Protein AF-A0A968QZR1-F1 (afdb_monomer)

Foldseek 3Di:
DVVVVVVVVVVVVVVVVVCPPQADFPDFDADPVRHTAWTATPNQKIWGFDADPVGDTPDIAILSVPLQDGQVLCCVQPNGNPDSQQPQQCPLPHTNNNCRVLVHHSNDQQQCPLPHGVVQLVVQVFRSNDSLTGHQPPPPQAQKKFFAQVQKKKKAFAAALQQFQFWKKKFFCPPVPVPAPLDLVNLLLRLVQCVVCALGMHTDDGQVAAFHLDFFDFFPRPTTNTDHFHQWMDMHRHHGRGMMKMKGQRNYYSVVCNVPVPDPPPNGHIDISGQGDNDPAGRDQPQKAAAAPPQFKIFGWDDGPVPTLLQRRNTIMTIPSIGGDHHHSCVRQDPSNPDDPVSVPPHNHDNRCPNDPSNVLSVLQVVVDAQDLQFKKKKKKWPKPWWKWKAAQVRWIQTSRGTSQHNWTWDQDPSRMIMIIGSHHDFDKMKIKTFAQAFMKTKMKMWMHRRPHTQEIEMDIDTDHHLKMFIFIDGSVCNNDHDHGDHTDIDDQLALPRSPPRHLAVVSLVVLVQLEFDFPPDSSDDSSQVSVNPRHSYPVSSVSSVVSGDDD

Secondary structure (DSSP, 8-state):
-HHHHHHHHHHHHHHHHHGGGS--EEEEEE-TT--EEEEEETTS-EEEEEE-TTS-EEEEEE-SS-SSS-HHHHHHHTSSS---S-S-SSSSS--HHHHHHHT--TT-SSSSSSS--HHHHHHHT--TT-TTS----TT--TT-EEE-TT-EEEEEEEEE-SS--SEEEEEE-TT-TTSPTTSHHHHHHHHHHHHHTBTTEEEEEETTT---S--S--TT-SS----S-----EEEE--TT-EEEEEEETTS-HHHHHH-TT---TTTS-EES--S--TTS---TTSEEESSSSSSEEEEPPS-TTT--S---SEEEEEESEEE-PPBHHHHH-TTS---TTGGGT-----HHHHSHHHHHHHHHHTPPP--TT-EEEEEEEESSSEEEEE-TTS-EEETTEESSTTEEEEE-TTS-EEEEESS--SSEEEEEEEESS-EEEEEEEEEEETTEEEEEEEEEEEE-TTEEEEEEEEGGGTTS--PPPPPEEE-TTS--SS-SSS--HHHHHHHHTT-SEETTSTT--GGG-TT-SSEE-HHHHHHHHHH----

Structure (mmCIF, N/CA/C/O backbone):
data_AF-A0A968QZR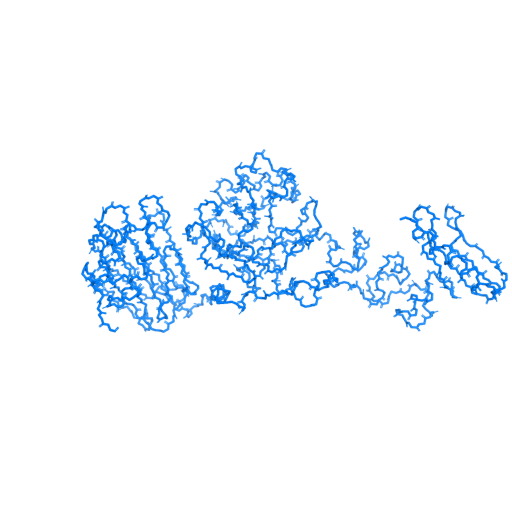1-F1
#
_entry.id   AF-A0A968QZR1-F1
#
loop_
_atom_site.group_PDB
_atom_site.id
_atom_site.type_symbol
_atom_site.label_atom_id
_atom_site.label_alt_id
_atom_site.label_comp_id
_atom_site.label_asym_id
_atom_site.label_entity_id
_atom_site.label_seq_id
_atom_site.pdbx_PDB_ins_code
_atom_site.Cartn_x
_atom_site.Cartn_y
_atom_site.Cartn_z
_atom_site.occupancy
_atom_site.B_iso_or_equiv
_atom_site.auth_seq_id
_atom_site.auth_comp_id
_atom_site.auth_asym_id
_atom_site.auth_atom_id
_atom_site.pdbx_PDB_model_num
ATOM 1 N N . MET A 1 1 ? 49.086 13.603 -13.587 1.00 41.22 1 MET A N 1
ATOM 2 C CA . MET A 1 1 ? 49.662 13.554 -14.953 1.00 41.22 1 MET A CA 1
ATOM 3 C C . MET A 1 1 ? 51.180 13.334 -15.024 1.00 41.22 1 MET A C 1
ATOM 5 O O . MET A 1 1 ? 51.611 12.737 -15.998 1.00 41.22 1 MET A O 1
ATOM 9 N N . LEU A 1 2 ? 52.007 13.731 -14.040 1.00 31.41 2 LEU A N 1
ATOM 10 C CA . LEU A 1 2 ? 53.462 13.456 -14.094 1.00 31.41 2 LEU A CA 1
ATOM 11 C C . LEU A 1 2 ? 53.885 12.048 -13.620 1.00 31.41 2 LEU A C 1
ATOM 13 O O . LEU A 1 2 ? 54.939 11.580 -14.032 1.00 31.41 2 LEU A O 1
ATOM 17 N N . LYS A 1 3 ? 53.081 11.356 -12.795 1.00 31.38 3 LYS A N 1
ATOM 18 C CA . LYS A 1 3 ? 53.423 10.009 -12.294 1.00 31.38 3 LYS A CA 1
ATOM 19 C C . LYS A 1 3 ? 53.306 8.909 -13.364 1.00 31.38 3 LYS A C 1
ATOM 21 O O . LYS A 1 3 ? 54.193 8.073 -13.423 1.00 31.38 3 LYS A O 1
ATOM 26 N N . ASN A 1 4 ? 52.322 8.978 -14.269 1.00 40.12 4 ASN A N 1
ATOM 27 C CA . ASN A 1 4 ? 52.139 7.968 -15.330 1.00 40.12 4 ASN A CA 1
ATOM 28 C C . ASN A 1 4 ? 53.185 8.048 -16.451 1.00 40.12 4 ASN A C 1
ATOM 30 O O . ASN A 1 4 ? 53.492 7.040 -17.074 1.00 40.12 4 ASN A O 1
ATOM 34 N N . LYS A 1 5 ? 53.783 9.222 -16.696 1.00 38.53 5 LYS A N 1
ATOM 35 C CA . LYS A 1 5 ? 54.832 9.357 -17.722 1.00 38.53 5 LYS A CA 1
ATOM 36 C C . LYS A 1 5 ? 56.145 8.678 -17.320 1.00 38.53 5 LYS A C 1
ATOM 38 O O . LYS A 1 5 ? 56.897 8.270 -18.197 1.00 38.53 5 LYS A O 1
ATOM 43 N N . LEU A 1 6 ? 56.408 8.543 -16.016 1.00 33.47 6 LEU A N 1
ATOM 44 C CA . LEU A 1 6 ? 57.608 7.879 -15.504 1.00 33.47 6 LEU A CA 1
ATOM 45 C C . LEU A 1 6 ? 57.469 6.348 -15.546 1.00 33.47 6 LEU A C 1
ATOM 47 O O . LEU A 1 6 ? 58.434 5.663 -15.864 1.00 33.47 6 LEU A O 1
ATOM 51 N N . THR A 1 7 ? 56.266 5.816 -15.304 1.00 42.88 7 THR A N 1
ATOM 52 C CA . THR A 1 7 ? 55.974 4.376 -15.390 1.00 42.88 7 THR A CA 1
ATOM 53 C C . THR A 1 7 ? 56.007 3.865 -16.828 1.00 42.88 7 THR A C 1
ATOM 55 O O . THR A 1 7 ? 56.585 2.814 -17.068 1.00 42.88 7 THR A O 1
ATOM 58 N N . VAL A 1 8 ? 55.493 4.634 -17.795 1.00 44.06 8 VAL A N 1
ATOM 59 C CA . VAL A 1 8 ? 55.549 4.279 -19.228 1.00 44.06 8 VAL A CA 1
ATOM 60 C C . VAL A 1 8 ? 56.987 4.315 -19.766 1.00 44.06 8 VAL A C 1
ATOM 62 O O . VAL A 1 8 ? 57.378 3.442 -20.529 1.00 44.06 8 VAL A O 1
ATOM 65 N N . TRP A 1 9 ? 57.824 5.259 -19.315 1.00 37.06 9 TRP A N 1
ATOM 66 C CA . TRP A 1 9 ? 59.246 5.290 -19.693 1.00 37.06 9 TRP A CA 1
ATOM 67 C C . TRP A 1 9 ? 60.053 4.127 -19.102 1.00 37.06 9 TRP A C 1
ATOM 69 O O . TRP A 1 9 ? 60.930 3.591 -19.774 1.00 37.06 9 TRP A O 1
ATOM 79 N N . ILE A 1 10 ? 59.755 3.718 -17.866 1.00 43.66 10 ILE A N 1
ATOM 80 C CA . ILE A 1 10 ? 60.387 2.547 -17.244 1.00 43.66 10 ILE A CA 1
ATOM 81 C C . ILE A 1 10 ? 59.898 1.257 -17.919 1.00 43.66 10 ILE A C 1
ATOM 83 O O . ILE A 1 10 ? 60.717 0.377 -18.162 1.00 43.66 10 ILE A O 1
ATOM 87 N N . LEU A 1 11 ? 58.622 1.174 -18.316 1.00 45.91 11 LEU A N 1
ATOM 88 C CA . LEU A 1 11 ? 58.089 0.043 -19.080 1.00 45.91 11 LEU A CA 1
ATOM 89 C C . LEU A 1 11 ? 58.766 -0.068 -20.455 1.00 45.91 11 LEU A C 1
ATOM 91 O O . LEU A 1 11 ? 59.265 -1.133 -20.784 1.00 45.91 11 LEU A O 1
ATOM 95 N N . CYS A 1 12 ? 58.918 1.033 -21.204 1.00 44.94 12 CYS A N 1
ATOM 96 C CA . CYS A 1 12 ? 59.623 1.030 -22.495 1.00 44.94 12 CYS A CA 1
ATOM 97 C C . CYS A 1 12 ? 61.102 0.608 -22.386 1.00 44.94 12 CYS A C 1
ATOM 99 O O . CYS A 1 12 ? 61.625 -0.029 -23.299 1.00 44.94 12 CYS A O 1
ATOM 101 N N . VAL A 1 13 ? 61.788 0.943 -21.285 1.00 42.97 13 VAL A N 1
ATOM 102 C CA . VAL A 1 13 ? 63.199 0.567 -21.061 1.00 42.97 13 VAL A CA 1
ATOM 103 C C . VAL A 1 13 ? 63.337 -0.881 -20.573 1.00 42.97 13 VAL A C 1
ATOM 105 O O . VAL A 1 13 ? 64.291 -1.554 -20.955 1.00 42.97 13 VAL A O 1
ATOM 108 N N . VAL A 1 14 ? 62.391 -1.385 -19.776 1.00 47.56 14 VAL A N 1
ATOM 109 C CA . VAL A 1 14 ? 62.366 -2.789 -19.323 1.00 47.56 14 VAL A CA 1
ATOM 110 C C . VAL A 1 14 ? 61.966 -3.731 -20.463 1.00 47.56 14 VAL A C 1
ATOM 112 O O . VAL A 1 14 ? 62.594 -4.770 -20.630 1.00 47.56 14 VAL A O 1
ATOM 115 N N . VAL A 1 15 ? 61.018 -3.321 -21.308 1.00 50.00 15 VAL A N 1
ATOM 116 C CA . VAL A 1 15 ? 60.632 -3.997 -22.558 1.00 50.00 15 VAL A CA 1
ATOM 117 C C . VAL A 1 15 ? 61.851 -4.058 -23.484 1.00 50.00 15 VAL A C 1
ATOM 119 O O . VAL A 1 15 ? 62.316 -5.148 -23.788 1.00 50.00 15 VAL A O 1
ATOM 122 N N . ALA A 1 16 ? 62.512 -2.938 -23.802 1.00 43.81 16 ALA A N 1
ATOM 123 C CA . ALA A 1 16 ? 63.722 -2.951 -24.641 1.00 43.81 16 ALA A CA 1
ATOM 124 C C . ALA A 1 16 ? 64.888 -3.818 -24.098 1.00 43.81 16 ALA A C 1
ATOM 126 O O . ALA A 1 16 ? 65.732 -4.256 -24.879 1.00 43.81 16 ALA A O 1
ATOM 127 N N . LEU A 1 17 ? 64.942 -4.082 -22.785 1.00 43.31 17 LEU A N 1
ATOM 128 C CA . LEU A 1 17 ? 65.925 -4.976 -22.158 1.00 43.31 17 LEU A CA 1
ATOM 129 C C . LEU A 1 17 ? 65.495 -6.456 -22.143 1.00 43.31 17 LEU A C 1
ATOM 131 O O . LEU A 1 17 ? 66.371 -7.318 -22.116 1.00 43.31 17 LEU A O 1
ATOM 135 N N . LEU A 1 18 ? 64.194 -6.758 -22.215 1.00 48.09 18 LEU A N 1
ATOM 136 C CA . LEU A 1 18 ? 63.659 -8.118 -22.388 1.00 48.09 18 LEU A CA 1
ATOM 137 C C . LEU A 1 18 ? 63.786 -8.615 -23.841 1.00 48.09 18 LEU A C 1
ATOM 139 O O . LEU A 1 18 ? 64.011 -9.802 -24.053 1.00 48.09 18 LEU A O 1
ATOM 143 N N . PHE A 1 19 ? 63.776 -7.718 -24.838 1.00 52.03 19 PHE A N 1
ATOM 144 C CA . PHE A 1 19 ? 63.897 -8.088 -26.264 1.00 52.03 19 PHE A CA 1
ATOM 145 C C . PHE A 1 19 ? 65.340 -8.225 -26.787 1.00 52.03 19 PHE A C 1
ATOM 147 O O . PHE A 1 19 ? 65.557 -8.476 -27.973 1.00 52.03 19 PHE A O 1
ATOM 154 N N . ALA A 1 20 ? 66.354 -8.105 -25.922 1.00 44.97 20 ALA A N 1
ATOM 155 C CA . ALA A 1 20 ? 67.765 -8.147 -26.321 1.00 44.97 20 ALA A CA 1
ATOM 156 C C . ALA A 1 20 ? 68.280 -9.544 -26.746 1.00 44.97 20 ALA A C 1
ATOM 158 O O . ALA A 1 20 ? 69.423 -9.653 -27.192 1.00 44.97 20 ALA A O 1
ATOM 159 N N . SER A 1 21 ? 67.469 -10.606 -26.635 1.00 53.19 21 SER A N 1
ATOM 160 C CA . SER A 1 21 ? 67.837 -11.975 -27.039 1.00 53.19 21 SER A CA 1
ATOM 161 C C . SER A 1 21 ? 67.059 -12.541 -28.235 1.00 53.19 21 SER A C 1
ATOM 163 O O . SER A 1 21 ? 67.263 -13.706 -28.560 1.00 53.19 21 SER A O 1
ATOM 165 N N . LEU A 1 22 ? 66.180 -11.768 -28.885 1.00 55.78 22 LEU A N 1
ATOM 166 C CA . LEU A 1 22 ? 65.157 -12.312 -29.799 1.00 55.78 22 LEU A CA 1
ATOM 167 C C . LEU A 1 22 ? 65.501 -12.311 -31.300 1.00 55.78 22 LEU A C 1
ATOM 169 O O . LEU A 1 22 ? 64.651 -12.643 -32.116 1.00 55.78 22 LEU A O 1
ATOM 173 N N . GLY A 1 23 ? 66.749 -12.013 -31.673 1.00 60.78 23 GLY A N 1
ATOM 174 C CA . GLY A 1 23 ? 67.163 -12.007 -33.083 1.00 60.78 23 GLY A CA 1
ATOM 175 C C . GLY A 1 23 ? 66.617 -10.805 -33.865 1.00 60.78 23 GLY A C 1
ATOM 176 O O . GLY A 1 23 ? 66.224 -9.797 -33.273 1.00 60.78 23 GLY A O 1
ATOM 177 N N . HIS A 1 24 ? 66.672 -10.851 -35.199 1.00 70.25 24 HIS A N 1
ATOM 178 C CA . HIS A 1 24 ? 66.188 -9.748 -36.040 1.00 70.25 24 HIS A CA 1
ATOM 179 C C . HIS A 1 24 ? 64.711 -9.963 -36.390 1.00 70.25 24 HIS A C 1
ATOM 181 O O . HIS A 1 24 ? 64.317 -11.056 -36.790 1.00 70.25 24 HIS A O 1
ATOM 187 N N . ALA A 1 25 ? 63.896 -8.909 -36.288 1.00 71.81 25 ALA A N 1
ATOM 188 C CA . ALA A 1 25 ? 62.517 -8.946 -36.771 1.00 71.81 25 ALA A CA 1
ATOM 189 C C . ALA A 1 25 ? 62.500 -9.196 -38.291 1.00 71.81 25 ALA A C 1
ATOM 191 O O . ALA A 1 25 ? 63.121 -8.457 -39.061 1.00 71.81 25 ALA A O 1
ATOM 192 N N . ALA A 1 26 ? 61.819 -10.262 -38.702 1.00 77.88 26 ALA A N 1
ATOM 193 C CA . ALA A 1 26 ? 61.739 -10.733 -40.077 1.00 77.88 26 ALA A CA 1
ATOM 194 C C . ALA A 1 26 ? 60.578 -10.076 -40.839 1.00 77.88 26 ALA A C 1
ATOM 196 O O . ALA A 1 26 ? 60.732 -9.737 -42.015 1.00 77.88 26 ALA A O 1
ATOM 197 N N . THR A 1 27 ? 59.437 -9.858 -40.177 1.00 85.31 27 THR A N 1
ATOM 198 C CA . THR A 1 27 ? 58.251 -9.220 -40.767 1.00 85.31 27 THR A CA 1
ATOM 199 C C . THR A 1 27 ? 57.567 -8.270 -39.792 1.00 85.31 27 THR A C 1
ATOM 201 O O . THR A 1 27 ? 57.624 -8.448 -38.578 1.00 85.31 27 THR A O 1
ATOM 204 N N . TYR A 1 28 ? 56.890 -7.264 -40.347 1.00 84.50 28 TYR A N 1
ATOM 205 C CA . TYR A 1 28 ? 56.119 -6.274 -39.603 1.00 84.50 28 TYR A CA 1
ATOM 206 C C . TYR A 1 28 ? 54.724 -6.142 -40.209 1.00 84.50 28 TYR A C 1
ATOM 208 O O . TYR A 1 28 ? 54.585 -6.128 -41.435 1.00 84.50 28 TYR A O 1
ATOM 216 N N . GLN A 1 29 ? 53.715 -5.996 -39.359 1.00 87.62 29 GLN A N 1
ATOM 217 C CA . GLN A 1 29 ? 52.343 -5.692 -39.755 1.00 87.62 29 GLN A CA 1
ATOM 218 C C . GLN A 1 29 ? 51.932 -4.333 -39.198 1.00 87.62 29 GLN A C 1
ATOM 220 O O . GLN A 1 29 ? 52.319 -3.965 -38.087 1.00 87.62 29 GLN A O 1
ATOM 225 N N . TYR A 1 30 ? 51.138 -3.592 -39.968 1.00 84.81 30 TYR A N 1
ATOM 226 C CA . TYR A 1 30 ? 50.691 -2.249 -39.613 1.00 84.81 30 TYR A CA 1
ATOM 227 C C . TYR A 1 30 ? 49.174 -2.130 -39.748 1.00 84.81 30 TYR A C 1
ATOM 229 O O . TYR A 1 30 ? 48.586 -2.751 -40.631 1.00 84.81 30 TYR A O 1
ATOM 237 N N . ASP A 1 31 ? 48.558 -1.309 -38.899 1.00 82.00 31 ASP A N 1
ATOM 238 C CA . ASP A 1 31 ? 47.152 -0.929 -39.049 1.00 82.00 31 ASP A CA 1
ATOM 239 C C . ASP A 1 31 ? 46.944 0.122 -40.161 1.00 82.00 31 ASP A C 1
ATOM 241 O O . ASP A 1 31 ? 47.889 0.635 -40.769 1.00 82.00 31 ASP A O 1
ATOM 245 N N . ASN A 1 32 ? 45.684 0.497 -40.407 1.00 83.12 32 ASN A N 1
ATOM 246 C CA . ASN A 1 32 ? 45.300 1.499 -41.414 1.00 83.12 32 ASN A CA 1
ATOM 247 C C . ASN A 1 32 ? 45.823 2.921 -41.121 1.00 83.12 32 ASN A C 1
ATOM 249 O O . ASN A 1 32 ? 45.789 3.784 -42.000 1.00 83.12 32 ASN A O 1
ATOM 253 N N . LEU A 1 33 ? 46.299 3.178 -39.899 1.00 84.69 33 LEU A N 1
ATOM 254 C CA . LEU A 1 33 ? 46.948 4.426 -39.490 1.00 84.69 33 LEU A CA 1
ATOM 255 C C . LEU A 1 33 ? 48.481 4.319 -39.563 1.00 84.69 33 LEU A C 1
ATOM 257 O O . LEU A 1 33 ? 49.186 5.239 -39.141 1.00 84.69 33 LEU A O 1
ATOM 261 N N . ASN A 1 34 ? 48.994 3.225 -40.136 1.00 85.06 34 ASN A N 1
ATOM 262 C CA . ASN A 1 34 ? 50.407 2.914 -40.309 1.00 85.06 34 ASN A CA 1
ATOM 263 C C . ASN A 1 34 ? 51.174 2.798 -38.976 1.00 85.06 34 ASN A C 1
ATOM 265 O O . ASN A 1 34 ? 52.363 3.126 -38.900 1.00 85.06 34 ASN A O 1
ATOM 269 N N . ARG A 1 35 ? 50.494 2.344 -37.917 1.00 83.75 35 ARG A N 1
ATOM 270 C CA . ARG A 1 35 ? 51.083 2.011 -36.610 1.00 83.75 35 ARG A CA 1
ATOM 271 C C . ARG A 1 35 ? 51.414 0.519 -36.572 1.00 83.75 35 ARG A C 1
ATOM 273 O O . ARG A 1 35 ? 50.687 -0.277 -37.154 1.00 83.75 35 ARG A O 1
ATOM 280 N N . LEU A 1 36 ? 52.531 0.149 -35.944 1.00 85.88 36 LEU A N 1
ATOM 281 C CA . LEU A 1 36 ? 53.030 -1.231 -35.917 1.00 85.88 36 LEU A CA 1
ATOM 282 C C . LEU A 1 36 ? 52.147 -2.092 -35.011 1.00 85.88 36 LEU A C 1
ATOM 284 O O . LEU A 1 36 ? 52.166 -1.870 -33.814 1.00 85.88 36 LEU A O 1
ATOM 288 N N . ILE A 1 37 ? 51.437 -3.082 -35.542 1.00 85.38 37 ILE A N 1
ATOM 289 C CA . ILE A 1 37 ? 50.544 -3.948 -34.748 1.00 85.38 37 ILE A CA 1
ATOM 290 C C . ILE A 1 37 ? 51.116 -5.339 -34.477 1.00 85.38 37 ILE A C 1
ATOM 292 O O . ILE A 1 37 ? 50.695 -5.977 -33.518 1.00 85.38 37 ILE A O 1
ATOM 296 N N . ALA A 1 38 ? 52.102 -5.791 -35.260 1.00 85.88 38 ALA A N 1
ATOM 297 C CA . ALA A 1 38 ? 52.819 -7.036 -34.989 1.00 85.88 38 ALA A CA 1
ATOM 298 C C . ALA A 1 38 ? 54.248 -7.007 -35.547 1.00 85.88 38 ALA A C 1
ATOM 300 O O . ALA A 1 38 ? 54.484 -6.491 -36.644 1.00 85.88 38 ALA A O 1
ATOM 301 N N . ALA A 1 39 ? 55.194 -7.587 -34.811 1.00 86.06 39 ALA A N 1
ATOM 302 C CA . ALA A 1 39 ? 56.555 -7.857 -35.260 1.00 86.06 39 ALA A CA 1
ATOM 303 C C . ALA A 1 39 ? 56.882 -9.339 -35.042 1.00 86.06 39 ALA A C 1
ATOM 305 O O . ALA A 1 39 ? 56.901 -9.802 -33.905 1.00 86.06 39 ALA A O 1
ATOM 306 N N . THR A 1 40 ? 57.170 -10.059 -36.125 1.00 84.75 40 THR A N 1
ATOM 307 C CA . THR A 1 40 ? 57.557 -11.477 -36.077 1.00 84.75 40 THR A CA 1
ATOM 308 C C . THR A 1 40 ? 59.061 -11.592 -36.250 1.00 84.75 40 THR A C 1
ATOM 310 O O . THR A 1 40 ? 59.638 -11.031 -37.189 1.00 84.75 40 THR A O 1
ATOM 313 N N . TYR A 1 41 ? 59.706 -12.313 -35.344 1.00 82.69 41 TYR A N 1
ATOM 314 C CA . TYR A 1 41 ? 61.152 -12.479 -35.299 1.00 82.69 41 TYR A CA 1
ATOM 315 C C . TYR A 1 41 ? 61.604 -13.722 -36.066 1.00 82.69 41 TYR A C 1
ATOM 317 O O . TYR A 1 41 ? 60.842 -14.659 -36.286 1.00 82.69 41 TYR A O 1
ATOM 325 N N . ASP A 1 42 ? 62.872 -13.744 -36.475 1.00 80.19 42 ASP A N 1
ATOM 326 C CA . ASP A 1 42 ? 63.517 -14.900 -37.119 1.00 80.19 42 ASP A CA 1
ATOM 327 C C . ASP A 1 42 ? 63.475 -16.193 -36.277 1.00 80.19 42 ASP A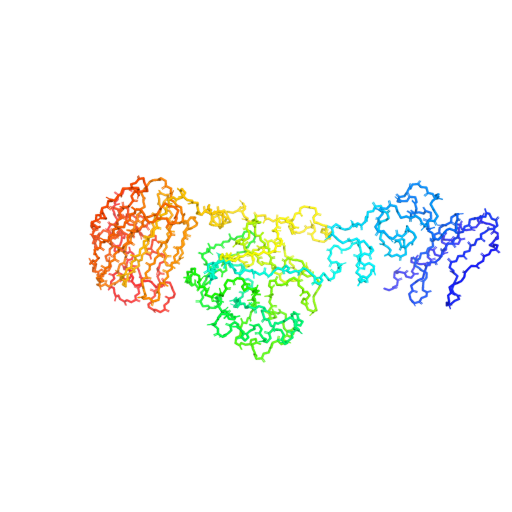 C 1
ATOM 329 O O . ASP A 1 42 ? 63.644 -17.291 -36.807 1.00 80.19 42 ASP A O 1
ATOM 333 N N . THR A 1 43 ? 63.209 -16.062 -34.978 1.00 77.69 43 THR A N 1
ATOM 334 C CA . THR A 1 43 ? 62.969 -17.152 -34.025 1.00 77.69 43 THR A CA 1
ATOM 335 C C . THR A 1 43 ? 61.569 -17.770 -34.112 1.00 77.69 43 THR A C 1
ATOM 337 O O . THR A 1 43 ? 61.353 -18.818 -33.511 1.00 77.69 43 THR A O 1
ATOM 340 N N . GLY A 1 44 ? 60.639 -17.159 -34.852 1.00 74.94 44 GLY A N 1
ATOM 341 C CA . GLY A 1 44 ? 59.231 -17.561 -34.942 1.00 74.94 44 GLY A CA 1
ATOM 342 C C . GLY A 1 44 ? 58.308 -16.826 -33.967 1.00 74.94 44 GLY A C 1
ATOM 343 O O . GLY A 1 44 ? 57.117 -16.760 -34.227 1.00 74.94 44 GLY A O 1
ATOM 344 N N . LYS A 1 45 ? 58.852 -16.205 -32.912 1.00 79.19 45 LYS A N 1
ATOM 345 C CA . LYS A 1 45 ? 58.066 -15.451 -31.924 1.00 79.19 45 LYS A CA 1
ATOM 346 C C . LYS A 1 45 ? 57.440 -14.206 -32.545 1.00 79.19 45 LYS A C 1
ATOM 348 O O . LYS A 1 45 ? 58.143 -13.465 -33.247 1.00 79.19 45 LYS A O 1
ATOM 353 N N . THR A 1 46 ? 56.175 -13.928 -32.239 1.00 83.56 46 THR A N 1
ATOM 354 C CA . THR A 1 46 ? 55.505 -12.685 -32.643 1.00 83.5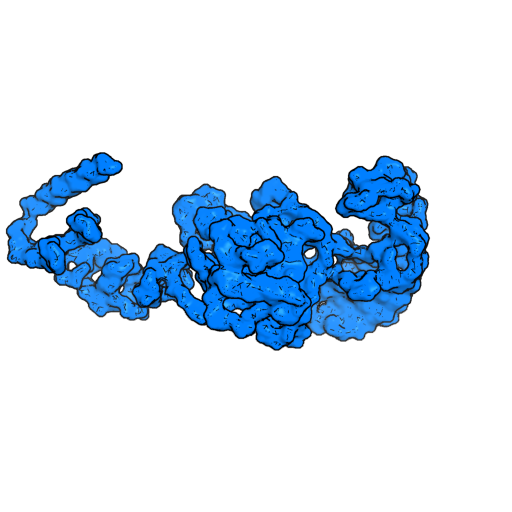6 46 THR A CA 1
ATOM 355 C C . THR A 1 46 ? 55.151 -11.849 -31.424 1.00 83.56 46 THR A C 1
ATOM 357 O O . THR A 1 46 ? 54.705 -12.349 -30.401 1.00 83.56 46 THR A O 1
ATOM 360 N N . VAL A 1 47 ? 55.397 -10.543 -31.531 1.00 83.12 47 VAL A N 1
ATOM 361 C CA . VAL A 1 47 ? 55.024 -9.555 -30.518 1.00 83.12 47 VAL A CA 1
ATOM 362 C C . VAL A 1 47 ? 53.975 -8.631 -31.111 1.00 83.12 47 VAL A C 1
ATOM 364 O O . VAL A 1 47 ? 54.226 -8.008 -32.150 1.00 83.12 47 VAL A O 1
ATOM 367 N N . ARG A 1 48 ? 52.828 -8.506 -30.445 1.00 83.94 48 ARG A N 1
ATOM 368 C CA . ARG A 1 48 ? 51.736 -7.611 -30.836 1.00 83.94 48 ARG A CA 1
ATOM 369 C C . ARG A 1 48 ? 51.716 -6.325 -30.034 1.00 83.94 48 ARG A C 1
ATOM 371 O O . ARG A 1 48 ? 52.190 -6.267 -28.902 1.00 83.94 48 ARG A O 1
ATOM 378 N N . TYR A 1 49 ? 51.146 -5.290 -30.642 1.00 81.94 49 TYR A N 1
ATOM 379 C CA . TYR A 1 49 ? 50.980 -3.971 -30.041 1.00 81.94 49 TYR A CA 1
ATOM 380 C C . TYR A 1 49 ? 49.536 -3.499 -30.210 1.00 81.94 49 TYR A C 1
ATOM 382 O O . TYR A 1 49 ? 49.041 -3.425 -31.336 1.00 81.94 49 TYR A O 1
ATOM 390 N N . ALA A 1 50 ? 48.893 -3.094 -29.113 1.00 77.81 50 ALA A N 1
ATOM 391 C CA . ALA A 1 50 ? 47.613 -2.389 -29.162 1.00 77.81 50 ALA A CA 1
ATOM 392 C C . ALA A 1 50 ? 47.787 -0.907 -28.822 1.00 77.81 50 ALA A C 1
ATOM 394 O O . ALA A 1 50 ? 48.662 -0.521 -28.037 1.00 77.81 50 ALA A O 1
ATOM 395 N N . TYR A 1 51 ? 46.921 -0.071 -29.394 1.00 78.00 51 TYR A N 1
ATOM 396 C CA . TYR A 1 51 ? 46.970 1.381 -29.248 1.00 78.00 51 TYR A CA 1
ATOM 397 C C . TYR A 1 51 ? 45.624 1.955 -28.813 1.00 78.00 51 TYR A C 1
ATOM 399 O O . TYR A 1 51 ? 44.581 1.522 -29.293 1.00 78.00 51 TYR A O 1
ATOM 407 N N . ASP A 1 52 ? 45.654 3.010 -28.000 1.00 72.44 52 ASP A N 1
ATOM 408 C CA . ASP A 1 52 ? 44.476 3.852 -27.772 1.00 72.44 52 ASP A CA 1
ATOM 409 C C . ASP A 1 52 ? 44.128 4.705 -29.025 1.00 72.44 52 ASP A C 1
ATOM 411 O O . ASP A 1 52 ? 44.931 4.807 -29.971 1.00 72.44 52 ASP A O 1
ATOM 415 N N . PRO A 1 53 ? 42.954 5.376 -29.058 1.00 72.00 53 PRO A N 1
ATOM 416 C CA . PRO A 1 53 ? 42.590 6.290 -30.149 1.00 72.00 53 PRO A CA 1
ATOM 417 C C . PRO A 1 53 ? 43.549 7.480 -30.324 1.00 72.00 53 PRO A C 1
ATOM 419 O O . PRO A 1 53 ? 43.610 8.080 -31.395 1.00 72.00 53 PRO A O 1
ATOM 422 N N . GLY A 1 54 ? 44.309 7.830 -29.281 1.00 79.00 54 GLY A N 1
ATOM 423 C CA . GLY A 1 54 ? 45.334 8.873 -29.306 1.00 79.00 54 GLY A CA 1
ATOM 424 C C . GLY A 1 54 ? 46.682 8.419 -29.880 1.00 79.00 54 GLY A C 1
ATOM 425 O O . GLY A 1 54 ? 47.573 9.255 -30.041 1.00 79.00 54 GLY A O 1
ATOM 426 N N . GLY A 1 55 ? 46.846 7.131 -30.202 1.00 78.62 55 GLY A N 1
ATOM 427 C CA . GLY A 1 55 ? 48.080 6.557 -30.739 1.00 78.62 55 GLY A CA 1
ATOM 428 C C . GLY A 1 55 ? 49.118 6.148 -29.696 1.00 78.62 55 GLY A C 1
ATOM 429 O O . GLY A 1 55 ? 50.258 5.870 -30.069 1.00 78.62 55 GLY A O 1
ATOM 430 N N . ASN A 1 56 ? 48.765 6.094 -28.411 1.00 78.50 56 ASN A N 1
ATOM 431 C CA . ASN A 1 56 ? 49.657 5.580 -27.373 1.00 78.50 56 ASN A CA 1
ATOM 432 C C . ASN A 1 56 ? 49.553 4.055 -27.297 1.00 78.50 56 ASN A C 1
ATOM 434 O O . ASN A 1 56 ? 48.452 3.517 -27.372 1.00 78.50 56 ASN A O 1
ATOM 438 N N . ILE A 1 57 ? 50.686 3.371 -27.113 1.00 77.50 57 ILE A N 1
ATOM 439 C CA . ILE A 1 57 ? 50.706 1.922 -26.866 1.00 77.50 57 ILE A CA 1
ATOM 440 C C . ILE A 1 57 ? 50.042 1.648 -25.514 1.00 77.50 57 ILE A C 1
ATOM 442 O O . ILE A 1 57 ? 50.440 2.241 -24.507 1.00 77.50 57 ILE A O 1
ATOM 446 N N . ILE A 1 58 ? 49.062 0.747 -25.503 1.00 77.88 58 ILE A N 1
ATOM 447 C CA . ILE A 1 58 ? 48.340 0.320 -24.296 1.00 77.88 58 ILE A CA 1
ATOM 448 C C . ILE A 1 58 ? 48.633 -1.129 -23.904 1.00 77.88 58 ILE A C 1
ATOM 450 O O . ILE A 1 58 ? 48.573 -1.440 -22.718 1.00 77.88 58 ILE A O 1
ATOM 454 N N . SER A 1 59 ? 49.034 -1.986 -24.848 1.00 76.00 59 SER A N 1
ATOM 455 C CA . SER A 1 59 ? 49.499 -3.345 -24.555 1.00 76.00 59 SER A CA 1
ATOM 456 C C . SER A 1 59 ? 50.618 -3.779 -25.502 1.00 76.00 59 SER A C 1
ATOM 458 O O . SER A 1 59 ? 50.731 -3.287 -26.630 1.00 76.00 59 SER A O 1
ATOM 460 N N . ILE A 1 60 ? 51.469 -4.672 -24.996 1.00 81.69 60 ILE A N 1
ATOM 461 C CA . ILE A 1 60 ? 52.489 -5.408 -25.743 1.00 81.69 60 ILE A CA 1
ATOM 462 C C . ILE A 1 60 ? 52.405 -6.853 -25.251 1.00 81.69 60 ILE A C 1
ATOM 464 O O . ILE A 1 60 ? 52.534 -7.059 -24.044 1.00 81.69 60 ILE A O 1
ATOM 468 N N . SER A 1 61 ? 52.187 -7.817 -26.141 1.00 82.81 61 SER A N 1
ATOM 469 C CA . SER A 1 61 ? 52.008 -9.231 -25.780 1.00 82.81 61 SER A CA 1
ATOM 470 C C . SER A 1 61 ? 52.683 -10.170 -26.779 1.00 82.81 61 SER A C 1
ATOM 472 O O . SER A 1 61 ? 52.928 -9.774 -27.920 1.00 82.81 61 SER A O 1
ATOM 474 N N . GLU A 1 62 ? 53.014 -11.384 -26.334 1.00 86.12 62 GLU A N 1
ATOM 475 C CA . GLU A 1 62 ? 53.436 -12.485 -27.213 1.00 86.12 62 GLU A CA 1
ATOM 476 C C . GLU A 1 62 ? 52.188 -13.153 -27.829 1.00 86.12 62 GLU A C 1
ATOM 478 O O . GLU A 1 62 ? 51.110 -13.088 -27.237 1.00 86.12 62 GLU A O 1
ATOM 483 N N . ASP A 1 63 ? 52.342 -13.657 -29.050 1.00 84.62 63 ASP A N 1
ATOM 484 C CA . ASP A 1 63 ? 51.372 -14.425 -29.852 1.00 84.62 63 ASP A CA 1
ATOM 485 C C . ASP A 1 63 ? 52.229 -15.403 -30.682 1.00 84.62 63 ASP A C 1
ATOM 487 O O . ASP A 1 63 ? 52.674 -15.091 -31.793 1.00 84.62 63 ASP A O 1
ATOM 491 N N . ASP A 1 64 ? 52.682 -16.488 -30.057 1.00 84.00 64 ASP A N 1
ATOM 492 C CA . ASP A 1 64 ? 53.728 -17.356 -30.609 1.00 84.00 64 ASP A CA 1
ATOM 493 C C . ASP A 1 64 ? 53.229 -18.186 -31.814 1.00 84.00 64 ASP A C 1
ATOM 495 O O . ASP A 1 64 ? 54.044 -18.555 -32.671 1.00 84.00 64 ASP A O 1
ATOM 499 N N . ASP A 1 65 ? 51.926 -18.449 -31.934 1.00 84.56 65 ASP A N 1
ATOM 500 C CA . ASP A 1 65 ? 51.309 -19.181 -33.050 1.00 84.56 65 ASP A CA 1
ATOM 501 C C . ASP A 1 65 ? 50.653 -18.274 -34.117 1.00 84.56 65 ASP A C 1
ATOM 503 O O . ASP A 1 65 ? 50.389 -18.722 -35.241 1.00 84.56 65 ASP A O 1
ATOM 507 N N . ASN A 1 66 ? 50.600 -16.966 -33.855 1.00 84.50 66 ASN A N 1
ATOM 508 C CA . ASN A 1 66 ? 50.272 -15.885 -34.782 1.00 84.50 66 ASN A CA 1
ATOM 509 C C . ASN A 1 66 ? 48.839 -15.966 -35.330 1.00 84.50 66 ASN A C 1
ATOM 511 O O . ASN A 1 66 ? 48.594 -15.709 -36.520 1.00 84.50 66 ASN A O 1
ATOM 515 N N . ASP A 1 67 ? 47.891 -16.286 -34.462 1.00 84.06 67 ASP A N 1
ATOM 516 C CA . ASP A 1 67 ? 46.478 -16.425 -34.802 1.00 84.06 67 ASP A CA 1
ATOM 517 C C . ASP A 1 67 ? 45.655 -15.146 -34.517 1.00 84.06 67 ASP A C 1
ATOM 519 O O . ASP A 1 67 ? 44.595 -14.929 -35.108 1.00 84.06 67 ASP A O 1
ATOM 523 N N . GLY A 1 68 ? 46.214 -14.209 -33.741 1.00 84.31 68 GLY A N 1
ATOM 524 C CA . GLY A 1 68 ? 45.559 -12.955 -33.368 1.00 84.31 68 GLY A CA 1
ATOM 525 C C . GLY A 1 68 ? 45.159 -12.855 -31.899 1.00 84.31 68 GLY A C 1
ATOM 526 O O . GLY A 1 68 ? 44.790 -11.753 -31.478 1.00 84.31 68 GLY A O 1
ATOM 527 N N . MET A 1 69 ? 45.281 -13.936 -31.134 1.00 87.62 69 MET A N 1
ATOM 528 C CA . MET A 1 69 ? 45.076 -13.989 -29.693 1.00 87.62 69 MET A CA 1
ATOM 529 C C . MET A 1 69 ? 46.438 -13.930 -28.969 1.00 87.62 69 MET A C 1
ATOM 531 O O . MET A 1 69 ? 47.455 -14.349 -29.508 1.00 87.62 69 MET A O 1
ATOM 535 N N . PRO A 1 70 ? 46.544 -13.285 -27.794 1.00 89.06 70 PRO A N 1
ATOM 536 C CA . PRO A 1 70 ? 47.784 -13.319 -27.021 1.00 89.06 70 PRO A CA 1
ATOM 537 C C . PRO A 1 70 ? 47.946 -14.602 -26.203 1.00 89.06 70 PRO A C 1
ATOM 539 O O . PRO A 1 70 ? 47.017 -14.953 -25.472 1.00 89.06 70 PRO A O 1
ATOM 542 N N . ASP A 1 71 ? 49.171 -15.136 -26.134 1.00 83.50 71 ASP A N 1
ATOM 543 C CA . ASP A 1 71 ? 49.504 -16.344 -25.360 1.00 83.50 71 ASP A CA 1
ATOM 544 C C . ASP A 1 71 ? 48.974 -16.285 -23.913 1.00 83.50 71 ASP A C 1
ATOM 546 O O . ASP A 1 71 ? 48.408 -17.240 -23.386 1.00 83.50 71 ASP A O 1
ATOM 550 N N . ASP A 1 72 ? 49.145 -15.142 -23.233 1.00 85.62 72 ASP A N 1
ATOM 551 C CA . ASP A 1 72 ? 48.710 -14.961 -21.839 1.00 85.62 72 ASP A CA 1
ATOM 552 C C . ASP A 1 72 ? 47.177 -15.019 -21.685 1.00 85.62 72 ASP A C 1
ATOM 554 O O . ASP A 1 72 ? 46.676 -15.402 -20.623 1.00 85.62 72 ASP A O 1
ATOM 558 N N . TRP A 1 73 ? 46.430 -14.601 -22.710 1.00 88.44 73 TRP A N 1
ATOM 559 C CA . TRP A 1 73 ? 44.968 -14.661 -22.728 1.00 88.44 73 TRP A CA 1
ATOM 560 C C . TRP A 1 73 ? 44.507 -16.092 -23.021 1.00 88.44 73 TRP A C 1
ATOM 562 O O . TRP A 1 73 ? 43.703 -16.632 -22.265 1.00 88.44 73 TRP A O 1
ATOM 572 N N . GLU A 1 74 ? 45.100 -16.754 -24.012 1.00 92.25 74 GLU A N 1
ATOM 573 C CA . GLU A 1 74 ? 44.778 -18.145 -24.343 1.00 92.25 74 GLU A CA 1
ATOM 574 C C . GLU A 1 74 ? 45.102 -19.105 -23.192 1.00 92.25 74 GLU A C 1
ATOM 576 O O . GLU A 1 74 ? 44.269 -19.910 -22.777 1.00 92.25 74 GLU A O 1
ATOM 581 N N . ILE A 1 75 ? 46.276 -18.968 -22.568 1.00 89.38 75 ILE A N 1
ATOM 582 C CA . ILE A 1 75 ? 46.665 -19.782 -21.408 1.00 89.38 75 ILE A CA 1
ATOM 583 C C . ILE A 1 75 ? 45.720 -19.540 -20.222 1.00 89.38 75 ILE A C 1
ATOM 585 O O . ILE A 1 75 ? 45.476 -20.458 -19.434 1.00 89.38 75 ILE A O 1
ATOM 589 N N . LYS A 1 76 ? 45.181 -18.324 -20.066 1.00 89.50 76 LYS A N 1
ATOM 590 C CA . LYS A 1 76 ? 44.236 -18.005 -18.987 1.00 89.50 76 LYS A CA 1
ATOM 591 C C . LYS A 1 76 ? 42.916 -18.763 -19.151 1.00 89.50 76 LYS A C 1
ATOM 593 O O . LYS A 1 76 ? 42.411 -19.260 -18.144 1.00 89.50 76 LYS A O 1
ATOM 598 N N . TYR A 1 77 ? 42.372 -18.823 -20.364 1.00 90.69 77 TYR A N 1
ATOM 599 C CA . TYR A 1 77 ? 41.042 -19.384 -20.620 1.00 90.69 77 TYR A CA 1
ATOM 600 C C . TYR A 1 77 ? 41.074 -20.865 -21.023 1.00 90.69 77 TYR A C 1
ATOM 602 O O . TYR A 1 77 ? 40.243 -21.644 -20.561 1.00 90.69 77 TYR A O 1
ATOM 610 N N . PHE A 1 78 ? 42.085 -21.288 -21.783 1.00 92.88 78 PHE A N 1
ATOM 611 C CA . PHE A 1 78 ? 42.168 -22.631 -22.372 1.00 92.88 78 PHE A CA 1
ATOM 612 C C . PHE A 1 78 ? 43.334 -23.473 -21.836 1.00 92.88 78 PHE A C 1
ATOM 614 O O . PHE A 1 78 ? 43.283 -24.703 -21.868 1.00 92.88 78 PHE A O 1
ATOM 621 N N . GLY A 1 79 ? 44.366 -22.834 -21.278 1.00 89.94 79 GLY A N 1
ATOM 622 C CA . GLY A 1 79 ? 45.507 -23.509 -20.645 1.00 89.94 79 GLY A CA 1
ATOM 623 C C . GLY A 1 79 ? 46.676 -23.848 -21.578 1.00 89.94 79 GLY A C 1
ATOM 624 O O . GLY A 1 79 ? 47.704 -24.328 -21.092 1.00 89.94 79 GLY A O 1
ATOM 625 N N . ASP A 1 80 ? 46.548 -23.580 -22.877 1.00 91.12 80 ASP A N 1
ATOM 626 C CA . ASP A 1 80 ? 47.605 -23.632 -23.890 1.00 91.12 80 ASP A CA 1
ATOM 627 C C . ASP A 1 80 ? 47.303 -22.654 -25.045 1.00 91.12 80 ASP A C 1
ATOM 629 O O . ASP A 1 80 ? 46.297 -21.953 -24.993 1.00 91.12 80 ASP A O 1
ATOM 633 N N . THR A 1 81 ? 48.195 -22.590 -26.038 1.00 89.31 81 THR A N 1
ATOM 634 C CA . THR A 1 81 ? 48.116 -21.723 -27.234 1.00 89.31 81 THR A CA 1
ATOM 635 C C . THR A 1 81 ? 47.812 -22.558 -28.488 1.00 89.31 81 THR A C 1
ATOM 637 O O . THR A 1 81 ? 48.555 -22.536 -29.467 1.00 89.31 81 THR A O 1
ATOM 640 N N . SER A 1 82 ? 46.903 -23.534 -28.379 1.00 90.00 82 SER A N 1
ATOM 641 C CA . SER A 1 82 ? 46.610 -24.465 -29.485 1.00 90.00 82 SER A CA 1
ATOM 642 C C . SER A 1 82 ? 45.343 -24.125 -30.264 1.00 90.00 82 SER A C 1
ATOM 644 O O . SER A 1 82 ? 45.070 -24.776 -31.279 1.00 90.00 82 SER A O 1
ATOM 646 N N . ARG A 1 83 ? 44.565 -23.153 -29.780 1.00 88.69 83 ARG A N 1
ATOM 647 C CA . ARG A 1 83 ? 43.319 -22.705 -30.401 1.00 88.69 83 ARG A CA 1
ATOM 648 C C . ARG A 1 83 ? 43.654 -21.600 -31.383 1.00 88.69 83 ARG A C 1
ATOM 650 O O . ARG A 1 83 ? 44.462 -20.763 -31.059 1.00 88.69 83 ARG A O 1
ATOM 657 N N . ASP A 1 84 ? 43.027 -21.620 -32.555 1.00 89.12 84 ASP A N 1
ATOM 658 C CA . ASP A 1 84 ? 43.324 -20.676 -33.644 1.00 89.12 84 ASP A CA 1
ATOM 659 C C . ASP A 1 84 ? 42.331 -19.501 -33.730 1.00 89.12 84 ASP A C 1
ATOM 661 O O . ASP A 1 84 ? 42.249 -18.803 -34.747 1.00 89.12 84 ASP A O 1
ATOM 665 N N . GLY A 1 85 ? 41.495 -19.351 -32.698 1.00 88.25 85 GLY A N 1
ATOM 666 C CA . GLY A 1 85 ? 40.522 -18.273 -32.559 1.00 88.25 85 GLY A CA 1
ATOM 667 C C . GLY A 1 85 ? 39.268 -18.402 -33.427 1.00 88.25 85 GLY A C 1
ATOM 668 O O . GLY A 1 85 ? 38.414 -17.513 -33.388 1.00 88.25 85 GLY A O 1
ATOM 669 N N . THR A 1 86 ? 39.151 -19.471 -34.230 1.00 93.25 86 THR A N 1
ATOM 670 C CA . THR A 1 86 ? 38.016 -19.684 -35.152 1.00 93.25 86 THR A CA 1
ATOM 671 C C . THR A 1 86 ? 36.881 -20.521 -34.572 1.00 93.25 86 THR A C 1
ATOM 673 O O . THR A 1 86 ? 35.803 -20.597 -35.166 1.00 93.25 86 THR A O 1
ATOM 676 N N . GLU A 1 87 ? 37.134 -21.173 -33.445 1.00 92.69 87 GLU A N 1
ATOM 677 C CA . GLU A 1 87 ? 36.141 -21.925 -32.693 1.00 92.69 87 GLU A CA 1
ATOM 678 C C . GLU A 1 87 ? 35.331 -20.996 -31.777 1.00 92.69 87 GLU A C 1
ATOM 680 O O . GLU A 1 87 ? 35.688 -19.839 -31.591 1.00 92.69 87 GLU A O 1
ATOM 685 N N . ASP A 1 88 ? 34.227 -21.522 -31.259 1.00 93.19 88 ASP A N 1
ATOM 686 C CA . ASP A 1 88 ? 33.274 -20.872 -30.355 1.00 93.19 88 ASP A CA 1
ATOM 687 C C . ASP A 1 88 ? 33.156 -21.812 -29.149 1.00 93.19 88 ASP A C 1
ATOM 689 O O . ASP A 1 88 ? 32.572 -22.903 -29.250 1.00 93.19 88 ASP A O 1
ATOM 693 N N . TYR A 1 89 ? 33.898 -21.511 -28.085 1.00 92.06 89 TYR A N 1
ATOM 694 C CA . TYR A 1 89 ? 34.128 -22.473 -27.012 1.00 92.06 89 TYR A CA 1
ATOM 695 C C . TYR A 1 89 ? 32.897 -22.660 -26.113 1.00 92.06 89 TYR A C 1
ATOM 697 O O . TYR A 1 89 ? 32.600 -23.797 -25.716 1.00 92.06 89 TYR A O 1
ATOM 705 N N . ASP A 1 90 ? 32.150 -21.600 -25.818 1.00 88.38 90 ASP A N 1
ATOM 706 C CA . ASP A 1 90 ? 30.944 -21.653 -24.987 1.00 88.38 90 ASP A CA 1
ATOM 707 C C . ASP A 1 90 ? 29.631 -21.805 -25.781 1.00 88.38 90 ASP A C 1
ATOM 709 O O . ASP A 1 90 ? 28.621 -22.224 -25.207 1.00 88.38 90 ASP A O 1
ATOM 713 N N . ASN A 1 91 ? 29.697 -21.726 -27.112 1.00 91.81 91 ASN A N 1
ATOM 714 C CA . ASN A 1 91 ? 28.625 -21.978 -28.079 1.00 91.81 91 ASN A CA 1
ATOM 715 C C . ASN A 1 91 ? 27.522 -20.915 -28.094 1.00 91.81 91 ASN A C 1
ATOM 717 O O . ASN A 1 91 ? 26.346 -21.263 -28.290 1.00 91.81 91 ASN A O 1
ATOM 721 N N . ASP A 1 92 ? 27.869 -19.646 -27.907 1.00 80.81 92 ASP A N 1
ATOM 722 C CA . ASP A 1 92 ? 26.919 -18.537 -28.004 1.00 80.81 92 ASP A CA 1
ATOM 723 C C . ASP A 1 92 ? 26.880 -17.842 -29.373 1.00 80.81 92 ASP A C 1
ATOM 725 O O . ASP A 1 92 ? 25.951 -17.082 -29.669 1.00 80.81 92 ASP A O 1
ATOM 729 N N . GLY A 1 93 ? 27.809 -18.199 -30.260 1.00 89.69 93 GLY A N 1
ATOM 730 C CA . GLY A 1 93 ? 27.904 -17.696 -31.619 1.00 89.69 93 GLY A CA 1
ATOM 731 C C . GLY A 1 93 ? 28.953 -16.606 -31.840 1.00 89.69 93 GLY A C 1
ATOM 732 O O . GLY A 1 93 ? 29.030 -16.126 -32.980 1.00 89.69 93 GLY A O 1
ATOM 733 N N . LEU A 1 94 ? 29.751 -16.229 -30.835 1.00 91.69 94 LEU A N 1
ATOM 734 C CA . LEU A 1 94 ? 31.027 -15.536 -31.028 1.00 91.69 94 LEU A CA 1
ATOM 735 C C . LEU A 1 94 ? 32.181 -16.527 -31.167 1.00 91.69 94 LEU A C 1
ATOM 737 O O . LEU A 1 94 ? 32.209 -17.579 -30.546 1.00 91.69 94 LEU A O 1
ATOM 741 N N . THR A 1 95 ? 33.150 -16.214 -32.032 1.00 95.25 95 THR A N 1
ATOM 742 C CA . THR A 1 95 ? 34.403 -16.984 -32.032 1.00 95.25 95 THR A CA 1
ATOM 743 C C . THR A 1 95 ? 35.323 -16.490 -30.918 1.00 95.25 95 THR A C 1
ATOM 745 O O . THR A 1 95 ? 35.324 -15.295 -30.627 1.00 95.25 95 THR A O 1
ATOM 748 N N . ASP A 1 96 ? 36.214 -17.342 -30.406 1.00 93.50 96 ASP A N 1
ATOM 749 C CA . ASP A 1 96 ? 37.146 -16.987 -29.321 1.00 93.50 96 ASP A CA 1
ATOM 750 C C . ASP A 1 96 ? 37.951 -15.700 -29.652 1.00 93.50 96 ASP A C 1
ATOM 752 O O . ASP A 1 96 ? 38.219 -14.848 -28.800 1.00 93.50 96 ASP A O 1
ATOM 756 N N . LEU A 1 97 ? 38.312 -15.505 -30.932 1.00 92.50 97 LEU A N 1
ATOM 757 C CA . LEU A 1 97 ? 38.975 -14.281 -31.401 1.00 92.50 97 LEU A CA 1
ATOM 758 C C . LEU A 1 97 ? 38.072 -13.037 -31.334 1.00 92.50 97 LEU A C 1
ATOM 760 O O . LEU A 1 97 ? 38.563 -11.933 -31.079 1.00 92.50 97 LEU A O 1
ATOM 764 N N . GLU A 1 98 ? 36.778 -13.173 -31.624 1.00 92.25 98 GLU A N 1
ATOM 765 C CA . GLU A 1 98 ? 35.817 -12.074 -31.512 1.00 92.25 98 GLU A CA 1
ATOM 766 C C . GLU A 1 98 ? 35.607 -11.671 -30.055 1.00 92.25 98 GLU A C 1
ATOM 768 O O . GLU A 1 98 ? 35.547 -10.474 -29.772 1.00 92.25 98 GLU A O 1
ATOM 773 N N . GLU A 1 99 ? 35.587 -12.636 -29.144 1.00 92.50 99 GLU A N 1
ATOM 774 C CA . GLU A 1 99 ? 35.484 -12.398 -27.707 1.00 92.50 99 GLU A CA 1
ATOM 775 C C . GLU A 1 99 ? 36.723 -11.703 -27.147 1.00 92.50 99 GLU A C 1
ATOM 777 O O . GLU A 1 99 ? 36.619 -10.694 -26.444 1.00 92.50 99 GLU A O 1
ATOM 782 N N . TYR A 1 100 ? 37.925 -12.130 -27.558 1.00 90.06 100 TYR A N 1
ATOM 783 C CA . TYR A 1 100 ? 39.157 -11.408 -27.229 1.00 90.06 100 TYR A CA 1
ATOM 784 C C . TYR A 1 100 ? 39.099 -9.938 -27.684 1.00 90.06 100 TYR A C 1
ATOM 786 O O . TYR A 1 100 ? 39.514 -9.028 -26.958 1.00 90.06 100 TYR A O 1
ATOM 794 N N . GLN A 1 101 ? 38.576 -9.685 -28.887 1.00 87.06 101 GLN A N 1
ATOM 795 C CA . GLN A 1 101 ? 38.457 -8.333 -29.443 1.00 87.06 101 GLN A CA 1
ATOM 796 C C . GLN A 1 101 ? 37.372 -7.497 -28.759 1.00 87.06 101 GLN A C 1
ATOM 798 O O . GLN A 1 101 ? 37.524 -6.274 -28.667 1.00 87.06 101 GLN A O 1
ATOM 803 N N . PHE A 1 102 ? 36.295 -8.137 -28.304 1.00 83.25 102 PHE A N 1
ATOM 804 C CA . PHE A 1 102 ? 35.189 -7.505 -27.591 1.00 83.25 102 PHE A CA 1
ATOM 805 C C . PHE A 1 102 ? 35.421 -7.420 -26.074 1.00 83.25 102 PHE A C 1
ATOM 807 O O . PHE A 1 102 ? 34.713 -6.690 -25.388 1.00 83.25 102 PHE A O 1
ATOM 814 N N . ASN A 1 103 ? 36.493 -8.046 -25.579 1.00 87.69 103 ASN A N 1
ATOM 815 C CA . ASN A 1 103 ? 36.848 -8.130 -24.166 1.00 87.69 103 ASN A CA 1
ATOM 816 C C . ASN A 1 103 ? 35.778 -8.870 -23.331 1.00 87.69 103 ASN A C 1
ATOM 818 O O . ASN A 1 103 ? 35.519 -8.461 -22.203 1.00 87.69 103 ASN A O 1
ATOM 822 N N . SER A 1 104 ? 35.190 -9.945 -23.865 1.00 86.31 104 SER A N 1
ATOM 823 C CA . SER A 1 104 ? 34.271 -10.863 -23.164 1.00 86.31 104 SER A CA 1
ATOM 824 C C . SER A 1 104 ? 34.978 -12.140 -22.656 1.00 86.31 104 SER A C 1
ATOM 826 O O . SER A 1 104 ? 36.219 -12.185 -22.625 1.00 86.31 104 SER A O 1
ATOM 828 N N . ASP A 1 105 ? 34.223 -13.119 -22.136 1.00 88.25 105 ASP A N 1
ATOM 829 C CA . ASP A 1 105 ? 34.739 -14.347 -21.511 1.00 88.25 105 ASP A CA 1
ATOM 830 C C . ASP A 1 105 ? 34.461 -15.595 -22.376 1.00 88.25 105 ASP A C 1
ATOM 832 O O . ASP A 1 105 ? 33.368 -16.140 -22.275 1.00 88.25 105 ASP A O 1
ATOM 836 N N . PRO A 1 106 ? 35.485 -16.164 -23.045 1.00 93.31 106 PRO A N 1
ATOM 837 C CA . PRO A 1 106 ? 35.339 -17.265 -24.002 1.00 93.31 106 PRO A CA 1
ATOM 838 C C . PRO A 1 106 ? 34.971 -18.615 -23.422 1.00 93.31 106 PRO A C 1
ATOM 840 O O . PRO A 1 106 ? 35.057 -19.639 -24.093 1.00 93.31 106 PRO A O 1
ATOM 843 N N . ILE A 1 107 ? 34.658 -18.687 -22.137 1.00 92.44 107 ILE A N 1
ATOM 844 C CA . ILE A 1 107 ? 34.204 -19.928 -21.518 1.00 92.44 107 ILE A CA 1
ATOM 845 C C . ILE A 1 107 ? 32.815 -19.797 -20.889 1.00 92.44 107 ILE A C 1
ATOM 847 O O . ILE A 1 107 ? 32.346 -20.773 -20.288 1.00 92.44 107 ILE A O 1
ATOM 851 N N . HIS A 1 108 ? 32.166 -18.637 -21.016 1.00 86.56 108 HIS A N 1
ATOM 852 C CA . HIS A 1 108 ? 30.849 -18.364 -20.462 1.00 86.56 108 HIS A CA 1
ATOM 853 C C . HIS A 1 108 ? 30.030 -17.484 -21.403 1.00 86.56 108 HIS A C 1
ATOM 855 O O . HIS A 1 108 ? 30.234 -16.279 -21.439 1.00 86.56 108 HIS A O 1
ATOM 861 N N . SER A 1 109 ? 28.981 -18.074 -21.980 1.00 88.88 109 SER A N 1
ATOM 862 C CA . SER A 1 109 ? 28.095 -17.365 -22.909 1.00 88.88 109 SER A CA 1
ATOM 863 C C . SER A 1 109 ? 27.461 -16.105 -22.321 1.00 88.88 109 SER A C 1
ATOM 865 O O . SER A 1 109 ? 27.068 -15.214 -23.050 1.00 88.88 109 SER A O 1
ATOM 867 N N . ASP A 1 110 ? 27.276 -16.080 -21.001 1.00 81.25 110 ASP A N 1
ATOM 868 C CA . ASP A 1 110 ? 26.739 -14.966 -20.212 1.00 81.25 110 ASP A CA 1
ATOM 869 C C . ASP A 1 110 ? 27.725 -14.738 -19.045 1.00 81.25 110 ASP A C 1
ATOM 871 O O . ASP A 1 110 ? 27.615 -15.399 -17.998 1.00 81.25 110 ASP A O 1
ATOM 875 N N . PRO A 1 111 ? 28.788 -13.932 -19.255 1.00 76.38 111 PRO A N 1
ATOM 876 C CA . PRO A 1 111 ? 29.892 -13.813 -18.303 1.00 76.38 111 PRO A CA 1
ATOM 877 C C . PRO A 1 111 ? 29.508 -13.141 -16.982 1.00 76.38 111 PRO A C 1
ATOM 879 O O . PRO A 1 111 ? 30.134 -13.406 -15.944 1.00 76.38 111 PRO A O 1
ATOM 882 N N . ASP A 1 112 ? 28.516 -12.254 -17.004 1.00 69.25 112 ASP A N 1
ATOM 883 C CA . ASP A 1 112 ? 28.093 -11.477 -15.841 1.00 69.25 112 ASP A CA 1
ATOM 884 C C . ASP A 1 112 ? 26.772 -11.944 -15.206 1.00 69.25 112 ASP A C 1
ATOM 886 O O . ASP A 1 112 ? 26.495 -11.598 -14.048 1.00 69.25 112 ASP A O 1
ATOM 890 N N . GLY A 1 113 ? 26.058 -12.849 -15.873 1.00 68.88 113 GLY A N 1
ATOM 891 C CA . GLY A 1 113 ? 24.912 -13.580 -15.356 1.00 68.88 113 GLY A CA 1
ATOM 892 C C . GLY A 1 113 ? 23.602 -12.803 -15.418 1.00 68.88 113 GLY A C 1
ATOM 893 O O . GLY A 1 113 ? 22.715 -13.078 -14.596 1.00 68.88 113 GLY A O 1
ATOM 894 N N . ASP A 1 114 ? 23.482 -11.815 -16.302 1.00 63.12 114 ASP A N 1
ATOM 895 C CA . ASP A 1 114 ? 22.277 -10.995 -16.440 1.00 63.12 114 ASP A CA 1
ATOM 896 C C . ASP A 1 114 ? 21.200 -11.601 -17.361 1.00 63.12 114 ASP A C 1
ATOM 898 O O . ASP A 1 114 ? 20.052 -11.135 -17.381 1.00 63.12 114 ASP A O 1
ATOM 902 N N . GLY A 1 115 ? 21.528 -12.714 -18.021 1.00 69.75 115 GLY A N 1
ATOM 903 C CA . GLY A 1 115 ? 20.636 -13.485 -18.873 1.00 69.75 115 GLY A CA 1
ATOM 904 C C . GLY A 1 115 ? 20.725 -13.165 -20.364 1.00 69.75 115 GLY A C 1
ATOM 905 O O . GLY A 1 115 ? 19.959 -13.780 -21.115 1.00 69.75 115 GLY A O 1
ATOM 906 N N . TYR A 1 116 ? 21.612 -12.262 -20.789 1.00 73.50 116 TYR A N 1
ATOM 907 C CA . TYR A 1 116 ? 21.948 -12.033 -22.195 1.00 73.50 116 TYR A CA 1
ATOM 908 C C . TYR A 1 116 ? 23.298 -12.653 -22.526 1.00 73.50 116 TYR A C 1
ATOM 910 O O . TYR A 1 116 ? 24.199 -12.684 -21.696 1.00 73.50 116 TYR A O 1
ATOM 918 N N . SER A 1 117 ? 23.430 -13.184 -23.741 1.00 83.00 117 SER A N 1
ATOM 919 C CA . SER A 1 117 ? 24.730 -13.683 -24.176 1.00 83.00 117 SER A CA 1
ATOM 920 C C . SER A 1 117 ? 25.624 -12.555 -24.677 1.00 83.00 117 SER A C 1
ATOM 922 O O . SER A 1 117 ? 25.122 -11.577 -25.240 1.00 83.00 117 SER A O 1
ATOM 924 N N . ASP A 1 118 ? 26.942 -12.705 -24.604 1.00 83.81 118 ASP A N 1
ATOM 925 C CA . ASP A 1 118 ? 27.861 -11.648 -25.035 1.00 83.81 118 ASP A CA 1
ATOM 926 C C . ASP A 1 118 ? 27.694 -11.281 -26.539 1.00 83.81 118 ASP A C 1
ATOM 928 O O . ASP A 1 118 ? 27.890 -10.129 -26.945 1.00 83.81 118 ASP A O 1
ATOM 932 N N . LEU A 1 119 ? 27.210 -12.217 -27.373 1.00 87.38 119 LEU A N 1
ATOM 933 C CA . LEU A 1 119 ? 26.772 -11.986 -28.751 1.00 87.38 119 LEU A CA 1
ATOM 934 C C . LEU A 1 119 ? 25.599 -11.000 -28.813 1.00 87.38 119 LEU A C 1
ATOM 936 O O . LEU A 1 119 ? 25.570 -10.107 -29.671 1.00 87.38 119 LEU A O 1
ATOM 940 N N . GLU A 1 120 ? 24.587 -11.189 -27.968 1.00 81.69 120 GLU A N 1
ATOM 941 C CA . GLU A 1 120 ? 23.414 -10.315 -27.890 1.00 81.69 120 GLU A CA 1
ATOM 942 C C . GLU A 1 120 ? 23.838 -8.903 -27.475 1.00 81.69 120 GLU A C 1
ATOM 944 O O . GLU A 1 120 ? 23.410 -7.916 -28.085 1.00 81.69 120 GLU A O 1
ATOM 949 N N . GLU A 1 121 ? 24.774 -8.812 -26.540 1.00 82.81 121 GLU A N 1
ATOM 950 C CA . GLU A 1 121 ? 25.342 -7.565 -26.041 1.00 82.81 121 GLU A CA 1
ATOM 951 C C . GLU A 1 121 ? 26.224 -6.849 -27.060 1.00 82.81 121 GLU A C 1
ATOM 953 O O . GLU A 1 121 ? 26.060 -5.649 -27.301 1.00 82.81 121 GLU A O 1
ATOM 958 N N . LYS A 1 122 ? 27.091 -7.580 -27.767 1.00 82.94 122 LYS A N 1
ATOM 959 C CA . LYS A 1 122 ? 27.881 -7.063 -28.896 1.00 82.94 122 LYS A CA 1
ATOM 960 C C . LYS A 1 122 ? 26.982 -6.481 -29.980 1.00 82.94 122 LYS A C 1
ATOM 962 O O . LYS A 1 122 ? 27.285 -5.424 -30.540 1.00 82.94 122 LYS A O 1
ATOM 967 N N . ASN A 1 123 ? 25.868 -7.150 -30.282 1.00 80.12 123 ASN A N 1
ATOM 968 C CA . ASN A 1 123 ? 24.892 -6.674 -31.262 1.00 80.12 123 ASN A CA 1
ATOM 969 C C . ASN A 1 123 ? 24.133 -5.428 -30.777 1.00 80.12 123 ASN A C 1
ATOM 971 O O . ASN A 1 123 ? 23.783 -4.573 -31.598 1.00 80.12 123 ASN A O 1
ATOM 975 N N . ALA A 1 124 ? 23.895 -5.309 -29.469 1.00 71.94 124 ALA A N 1
ATOM 976 C CA . ALA A 1 124 ? 23.246 -4.157 -28.844 1.00 71.94 124 ALA A CA 1
ATOM 977 C C . ALA A 1 124 ? 24.209 -2.992 -28.534 1.00 71.94 124 ALA A C 1
ATOM 979 O O . ALA A 1 124 ? 23.763 -1.855 -28.363 1.00 71.94 124 ALA A O 1
ATOM 980 N N . GLY A 1 125 ? 25.520 -3.244 -28.519 1.00 78.56 125 GLY A N 1
ATOM 981 C CA . GLY A 1 125 ? 26.551 -2.283 -28.135 1.00 78.56 125 GLY A CA 1
ATOM 982 C C . GLY A 1 125 ? 26.653 -2.063 -26.623 1.00 78.56 125 GLY A C 1
ATOM 983 O O . GLY A 1 125 ? 26.960 -0.940 -26.212 1.00 78.56 125 GLY A O 1
ATOM 984 N N . THR A 1 126 ? 26.360 -3.093 -25.828 1.00 78.88 126 THR A N 1
ATOM 985 C CA . THR A 1 126 ? 26.408 -3.083 -24.356 1.00 78.88 126 THR A CA 1
ATOM 986 C C . THR A 1 126 ? 27.670 -3.804 -23.838 1.00 78.88 126 THR A C 1
ATOM 988 O O . THR A 1 126 ? 28.570 -4.029 -24.648 1.00 78.88 126 THR A O 1
ATOM 991 N N . ASP A 1 127 ? 27.853 -4.003 -22.523 1.00 76.50 127 ASP A N 1
ATOM 992 C CA . ASP A 1 127 ? 29.156 -4.429 -21.953 1.00 76.50 127 ASP A CA 1
ATOM 993 C C . ASP A 1 127 ? 29.000 -5.788 -21.265 1.00 76.50 127 ASP A C 1
ATOM 995 O O . ASP A 1 127 ? 28.440 -5.807 -20.175 1.00 76.50 127 ASP A O 1
ATOM 999 N N . PRO A 1 128 ? 29.577 -6.869 -21.821 1.00 81.62 128 PRO A N 1
ATOM 1000 C CA . PRO A 1 128 ? 29.288 -8.241 -21.402 1.00 81.62 128 PRO A CA 1
ATOM 1001 C C . PRO A 1 128 ? 29.961 -8.692 -20.111 1.00 81.62 128 PRO A C 1
ATOM 1003 O O . PRO A 1 128 ? 30.056 -9.876 -19.805 1.00 81.62 128 PRO A O 1
ATOM 1006 N N . ASN A 1 129 ? 30.558 -7.754 -19.384 1.00 79.19 129 ASN A N 1
ATOM 1007 C CA . ASN A 1 129 ? 31.124 -8.008 -18.065 1.00 79.19 129 ASN A CA 1
ATOM 1008 C C . ASN A 1 129 ? 30.524 -7.073 -17.008 1.00 79.19 129 ASN A C 1
ATOM 1010 O O . ASN A 1 129 ? 31.086 -6.940 -15.909 1.00 79.19 129 ASN A O 1
ATOM 1014 N N . ASP A 1 130 ? 29.455 -6.364 -17.356 1.00 72.12 130 ASP A N 1
ATOM 1015 C CA . ASP A 1 130 ? 28.715 -5.477 -16.481 1.00 72.12 130 ASP A CA 1
ATOM 1016 C C . ASP A 1 130 ? 27.234 -5.871 -16.546 1.00 72.12 130 ASP A C 1
ATOM 1018 O O . ASP A 1 130 ? 26.551 -5.436 -17.465 1.00 72.12 130 ASP A O 1
ATOM 1022 N N . PRO A 1 131 ? 26.694 -6.564 -15.523 1.00 63.00 131 PRO A N 1
ATOM 1023 C CA . PRO A 1 131 ? 25.331 -7.111 -15.552 1.00 63.00 131 PRO A CA 1
ATOM 1024 C C . PRO A 1 131 ? 24.235 -6.028 -15.516 1.00 63.00 131 PRO A C 1
ATOM 1026 O O . PRO A 1 131 ? 23.042 -6.303 -15.377 1.00 63.00 131 PRO A O 1
ATOM 1029 N N . LEU A 1 132 ? 24.633 -4.752 -15.515 1.00 53.00 132 LEU A N 1
ATOM 1030 C CA . LEU A 1 132 ? 23.755 -3.600 -15.675 1.00 53.00 132 LEU A CA 1
ATOM 1031 C C . LEU A 1 132 ? 23.803 -3.039 -17.101 1.00 53.00 132 LEU A C 1
ATOM 1033 O O . LEU A 1 132 ? 22.981 -2.199 -17.445 1.00 53.00 132 LEU A O 1
ATOM 1037 N N . SER A 1 133 ? 24.744 -3.442 -17.940 1.00 65.94 133 SER A N 1
ATOM 1038 C CA . SER A 1 133 ? 24.945 -2.946 -19.294 1.00 65.94 133 SER A CA 1
ATOM 1039 C C . SER A 1 133 ? 24.492 -4.001 -20.290 1.00 65.94 133 SER A C 1
ATOM 1041 O O . SER A 1 133 ? 25.314 -4.614 -20.953 1.00 65.94 133 SER A O 1
ATOM 1043 N N . HIS A 1 134 ? 23.177 -4.125 -20.454 1.00 71.00 134 HIS A N 1
ATOM 1044 C CA . HIS A 1 134 ? 22.559 -5.191 -21.238 1.00 71.00 134 HIS A CA 1
ATOM 1045 C C . HIS A 1 134 ? 21.631 -4.656 -22.341 1.00 71.00 134 HIS A C 1
ATOM 1047 O O . HIS A 1 134 ? 21.184 -3.500 -22.278 1.00 71.00 134 HIS A O 1
ATOM 1053 N N . PRO A 1 135 ? 21.283 -5.467 -23.356 1.00 72.81 135 PRO A N 1
ATOM 1054 C CA . PRO A 1 135 ? 20.355 -5.102 -24.407 1.00 72.81 135 PRO A CA 1
ATOM 1055 C C . PRO A 1 135 ? 19.031 -4.611 -23.818 1.00 72.81 135 PRO A C 1
ATOM 1057 O O . PRO A 1 135 ? 18.457 -5.213 -22.907 1.00 72.81 135 PRO A O 1
ATOM 1060 N N . ALA A 1 136 ? 18.519 -3.504 -24.354 1.00 58.31 136 ALA A N 1
ATOM 1061 C CA . ALA A 1 136 ? 17.164 -3.071 -24.051 1.00 58.31 136 ALA A CA 1
ATOM 1062 C C . ALA A 1 136 ? 16.199 -4.081 -24.681 1.00 58.31 136 ALA A C 1
ATOM 1064 O O . ALA A 1 136 ? 16.000 -4.054 -25.895 1.00 58.31 136 ALA A O 1
ATOM 1065 N N . ASP A 1 137 ? 15.619 -4.978 -23.882 1.00 43.94 137 ASP A N 1
ATOM 1066 C CA . ASP A 1 137 ? 14.636 -5.933 -24.387 1.00 43.94 137 ASP A CA 1
ATOM 1067 C C . ASP A 1 137 ? 13.339 -5.193 -24.763 1.00 43.94 137 ASP A C 1
ATOM 1069 O O . ASP A 1 137 ? 12.622 -4.702 -23.882 1.00 43.94 137 ASP A O 1
ATOM 1073 N N . PRO A 1 138 ? 12.975 -5.121 -26.059 1.00 40.50 138 PRO A N 1
ATOM 1074 C CA . PRO A 1 138 ? 11.711 -4.529 -26.488 1.00 40.50 138 PRO A CA 1
ATOM 1075 C C . PRO A 1 138 ? 10.485 -5.351 -26.043 1.00 40.50 138 PRO A C 1
ATOM 1077 O O . PRO A 1 138 ? 9.351 -4.951 -26.311 1.00 40.50 138 PRO A O 1
ATOM 1080 N N . THR A 1 139 ? 10.693 -6.503 -25.397 1.00 37.28 139 THR A N 1
ATOM 1081 C CA . THR A 1 139 ? 9.674 -7.433 -24.904 1.00 37.28 139 THR A CA 1
ATOM 1082 C C . THR A 1 139 ? 9.662 -7.626 -23.383 1.00 37.28 139 THR A C 1
ATOM 1084 O O . THR A 1 139 ? 8.743 -8.286 -22.879 1.00 37.28 139 THR A O 1
ATOM 1087 N N . ILE A 1 140 ? 10.546 -6.965 -22.618 1.00 43.31 140 ILE A N 1
ATOM 1088 C CA . ILE A 1 140 ? 10.382 -6.861 -21.160 1.00 43.31 140 ILE A CA 1
ATOM 1089 C C . ILE A 1 140 ? 9.242 -5.881 -20.863 1.00 43.31 140 ILE A C 1
ATOM 1091 O O . ILE A 1 140 ? 9.400 -4.681 -20.666 1.00 43.31 140 ILE A O 1
ATOM 1095 N N . ASN A 1 141 ? 8.042 -6.447 -20.764 1.00 53.62 141 ASN A N 1
ATOM 1096 C CA . ASN A 1 141 ? 6.867 -5.824 -20.163 1.00 53.62 141 ASN A CA 1
ATOM 1097 C C . ASN A 1 141 ? 7.013 -5.660 -18.633 1.00 53.62 141 ASN A C 1
ATOM 1099 O O . ASN A 1 141 ? 5.989 -5.539 -17.966 1.00 53.62 141 ASN A O 1
ATOM 1103 N N . ALA A 1 142 ? 8.207 -5.753 -18.029 1.00 65.25 142 ALA A N 1
ATOM 1104 C CA . ALA A 1 142 ? 8.336 -5.741 -16.571 1.00 65.25 142 ALA A CA 1
ATOM 1105 C C . ALA A 1 142 ? 7.830 -4.417 -15.981 1.00 65.25 142 ALA A C 1
ATOM 1107 O O . ALA A 1 142 ? 8.078 -3.329 -16.510 1.00 65.25 142 ALA A O 1
ATOM 1108 N N . GLY A 1 143 ? 7.063 -4.533 -14.896 1.00 77.62 143 GLY A N 1
ATOM 1109 C CA . GLY A 1 143 ? 6.407 -3.395 -14.257 1.00 77.62 143 GLY A CA 1
ATOM 1110 C C . GLY A 1 143 ? 5.063 -3.002 -14.852 1.00 77.62 143 GLY A C 1
ATOM 1111 O O . GLY A 1 143 ? 4.505 -1.974 -14.459 1.00 77.62 143 GLY A O 1
ATOM 1112 N N . ILE A 1 144 ? 4.526 -3.807 -15.769 1.00 86.12 144 ILE A N 1
ATOM 1113 C CA . ILE A 1 144 ? 3.139 -3.701 -16.214 1.00 86.12 144 ILE A CA 1
ATOM 1114 C C . ILE A 1 144 ? 2.271 -4.595 -15.334 1.00 86.12 144 ILE A C 1
ATOM 1116 O O . ILE A 1 144 ? 2.569 -5.764 -15.089 1.00 86.12 144 ILE A O 1
ATOM 1120 N N . PHE A 1 145 ? 1.152 -4.035 -14.901 1.00 92.69 145 PHE A N 1
ATOM 1121 C CA . PHE A 1 145 ? 0.111 -4.739 -14.178 1.00 92.69 145 PHE A CA 1
ATOM 1122 C C . PHE A 1 145 ? -1.069 -5.000 -15.109 1.00 92.69 145 PHE A C 1
ATOM 1124 O O . PHE A 1 145 ? -1.456 -4.118 -15.874 1.00 92.69 145 PHE A O 1
ATOM 1131 N N . THR A 1 146 ? -1.672 -6.182 -15.027 1.00 94.44 146 THR A N 1
ATOM 1132 C CA . THR A 1 146 ? -2.888 -6.533 -15.773 1.00 94.44 146 THR A CA 1
ATOM 1133 C C . THR A 1 146 ? -4.039 -6.718 -14.800 1.00 94.44 146 THR A C 1
ATOM 1135 O O . THR A 1 146 ? -3.963 -7.562 -13.912 1.00 94.44 146 THR A O 1
ATOM 1138 N N . VAL A 1 147 ? -5.104 -5.928 -14.950 1.00 96.31 147 VAL A N 1
ATOM 1139 C CA . VAL A 1 147 ? -6.287 -6.014 -14.080 1.00 96.31 147 VAL A CA 1
ATOM 1140 C C . VAL A 1 147 ? -6.969 -7.371 -14.247 1.00 96.31 147 VAL A C 1
ATOM 1142 O O . VAL A 1 147 ? -7.221 -7.800 -15.376 1.00 96.31 147 VAL A O 1
ATOM 1145 N N . ASP A 1 148 ? -7.299 -8.021 -13.134 1.00 94.88 148 ASP A N 1
ATOM 1146 C CA . ASP A 1 148 ? -7.962 -9.325 -13.144 1.00 94.88 148 ASP A CA 1
ATOM 1147 C C . ASP A 1 148 ? -9.454 -9.233 -13.535 1.00 94.88 148 ASP A C 1
ATOM 1149 O O . ASP A 1 148 ? -10.004 -8.163 -13.820 1.00 94.88 148 ASP A O 1
ATOM 1153 N N . GLU A 1 149 ? -10.144 -10.375 -13.550 1.00 95.06 149 GLU A N 1
ATOM 1154 C CA . GLU A 1 149 ? -11.562 -10.462 -13.922 1.00 95.06 149 GLU A CA 1
ATOM 1155 C C . GLU A 1 149 ? -12.506 -9.665 -13.001 1.00 95.06 149 GLU A C 1
ATOM 1157 O O . GLU A 1 149 ? -13.647 -9.398 -13.385 1.00 95.06 149 GLU A O 1
ATOM 1162 N N . SER A 1 150 ? -12.062 -9.260 -11.802 1.00 93.62 150 SER A N 1
ATOM 1163 C CA . SER A 1 150 ? -12.870 -8.438 -10.897 1.00 93.62 150 SER A CA 1
ATOM 1164 C C . SER A 1 150 ? -13.078 -7.021 -11.428 1.00 93.62 150 SER A C 1
ATOM 1166 O O . SER A 1 150 ? -14.083 -6.389 -11.098 1.00 93.62 150 SER A O 1
ATOM 1168 N N . GLY A 1 151 ? -12.137 -6.516 -12.236 1.00 95.62 151 GLY A N 1
ATOM 1169 C CA . GLY A 1 151 ? -12.120 -5.126 -12.685 1.00 95.62 151 GLY A CA 1
ATOM 1170 C C . GLY A 1 151 ? -11.902 -4.109 -11.554 1.00 95.62 151 GLY A C 1
ATOM 1171 O O . GLY A 1 151 ? -12.293 -2.945 -11.688 1.00 95.62 151 GLY A O 1
ATOM 1172 N N . ILE A 1 152 ? -11.345 -4.539 -10.412 1.00 94.62 152 ILE A N 1
ATOM 1173 C CA . ILE A 1 152 ? -11.136 -3.691 -9.233 1.00 94.62 152 ILE A CA 1
ATOM 1174 C C . ILE A 1 152 ? -9.667 -3.704 -8.779 1.00 94.62 152 ILE A C 1
ATOM 1176 O O . ILE A 1 152 ? -9.201 -4.608 -8.098 1.00 94.62 152 ILE A O 1
ATOM 1180 N N . VAL A 1 153 ? -9.020 -2.578 -9.067 1.00 96.56 153 VAL A N 1
ATOM 1181 C CA . VAL A 1 153 ? -7.799 -1.984 -8.505 1.00 96.56 153 VAL A CA 1
ATOM 1182 C C . VAL A 1 153 ? -7.721 -1.836 -6.985 1.00 96.56 153 VAL A C 1
ATOM 1184 O O . VAL A 1 153 ? -8.214 -0.812 -6.525 1.00 96.56 153 VAL A O 1
ATOM 1187 N N . LYS A 1 154 ? -7.136 -2.717 -6.168 1.00 94.25 154 LYS A N 1
ATOM 1188 C CA . LYS A 1 154 ? -6.979 -2.437 -4.722 1.00 94.25 154 LYS A CA 1
ATOM 1189 C C . LYS A 1 154 ? -5.546 -2.087 -4.346 1.00 94.25 154 LYS A C 1
ATOM 1191 O O . LYS A 1 154 ? -4.653 -2.891 -4.588 1.00 94.25 154 LYS A O 1
ATOM 1196 N N . ILE A 1 155 ? -5.335 -0.926 -3.721 1.00 95.81 155 ILE A N 1
ATOM 1197 C CA . ILE A 1 155 ? -4.002 -0.458 -3.309 1.00 95.81 155 ILE A CA 1
ATOM 1198 C C . ILE A 1 155 ? -3.994 -0.048 -1.835 1.00 95.81 155 ILE A C 1
ATOM 1200 O O . ILE A 1 155 ? -4.776 0.816 -1.427 1.00 95.81 155 ILE A O 1
ATOM 1204 N N . ASP A 1 156 ? -3.095 -0.655 -1.058 1.00 93.56 156 ASP A N 1
ATOM 1205 C CA . ASP A 1 156 ? -2.807 -0.305 0.336 1.00 93.56 156 ASP A CA 1
ATOM 1206 C C . ASP A 1 156 ? -1.385 0.254 0.454 1.00 93.56 156 ASP A C 1
ATOM 1208 O O . ASP A 1 156 ? -0.428 -0.366 -0.009 1.00 93.56 156 ASP A O 1
ATOM 1212 N N . TRP A 1 157 ? -1.233 1.421 1.075 1.00 95.12 157 TRP A N 1
ATOM 1213 C CA . TRP A 1 157 ? 0.082 1.994 1.345 1.00 95.12 157 TRP A CA 1
ATOM 1214 C C . TRP A 1 157 ? 0.571 1.482 2.697 1.00 95.12 157 TRP A C 1
ATOM 1216 O O . TRP A 1 157 ? 0.062 1.885 3.742 1.00 95.12 157 TRP A O 1
ATOM 1226 N N . LEU A 1 158 ? 1.520 0.545 2.683 1.00 94.94 158 LEU A N 1
ATOM 1227 C CA . LEU A 1 158 ? 1.913 -0.191 3.881 1.00 94.94 158 LEU A CA 1
ATOM 1228 C C . LEU A 1 158 ? 2.976 0.535 4.698 1.00 94.94 158 LEU A C 1
ATOM 1230 O O . LEU A 1 158 ? 2.866 0.557 5.924 1.00 94.94 158 LEU A O 1
ATOM 1234 N N . TYR A 1 159 ? 3.982 1.114 4.042 1.00 94.69 159 TYR A N 1
ATOM 1235 C CA . TYR A 1 159 ? 5.118 1.733 4.722 1.00 94.69 159 TYR A CA 1
ATOM 1236 C C . TYR A 1 159 ? 5.668 2.948 3.973 1.00 94.69 159 TYR A C 1
ATOM 1238 O O . TYR A 1 159 ? 5.668 2.982 2.738 1.00 94.69 159 TYR A O 1
ATOM 1246 N N . ASP A 1 160 ? 6.146 3.912 4.756 1.00 92.81 160 ASP A N 1
ATOM 1247 C CA . ASP A 1 160 ? 6.810 5.136 4.319 1.00 92.81 160 ASP A CA 1
ATOM 1248 C C . ASP A 1 160 ? 8.229 5.199 4.906 1.00 92.81 160 ASP A C 1
ATOM 1250 O O . ASP A 1 160 ? 8.395 5.356 6.120 1.00 92.81 160 ASP A O 1
ATOM 1254 N N . GLY A 1 161 ? 9.241 5.086 4.043 1.00 88.69 161 GLY A N 1
ATOM 1255 C CA . GLY A 1 161 ? 10.652 5.261 4.397 1.00 88.69 161 GLY A CA 1
ATOM 1256 C C . GLY A 1 161 ? 11.096 6.730 4.418 1.00 88.69 161 GLY A C 1
ATOM 1257 O O . GLY A 1 161 ? 12.241 7.033 4.733 1.00 88.69 161 GLY A O 1
ATOM 1258 N N . GLY A 1 162 ? 10.210 7.681 4.098 1.00 83.88 162 GLY A N 1
ATOM 1259 C CA . GLY A 1 162 ? 10.443 9.121 4.241 1.00 83.88 162 GLY A CA 1
ATOM 1260 C C . GLY A 1 162 ? 11.237 9.787 3.129 1.00 83.88 162 GLY A C 1
ATOM 1261 O O . GLY A 1 162 ? 11.405 11.013 3.136 1.00 83.88 162 GLY A O 1
ATOM 1262 N N . LYS A 1 163 ? 11.731 9.012 2.163 1.00 76.75 163 LYS A N 1
ATOM 1263 C CA . LYS A 1 163 ? 12.478 9.529 1.013 1.00 76.75 163 LYS A CA 1
ATOM 1264 C C . LYS A 1 163 ? 11.580 10.239 -0.003 1.00 76.75 163 LYS A C 1
ATOM 1266 O O . LYS A 1 163 ? 12.041 11.150 -0.699 1.00 76.75 163 LYS A O 1
ATOM 1271 N N . TYR A 1 164 ? 10.311 9.843 -0.083 1.00 79.75 164 TYR A N 1
ATOM 1272 C CA . TYR A 1 164 ? 9.371 10.260 -1.121 1.00 79.75 164 TYR A CA 1
ATOM 1273 C C . TYR A 1 164 ? 8.198 11.073 -0.564 1.00 79.75 164 TYR A C 1
ATOM 1275 O O . TYR A 1 164 ? 7.103 10.558 -0.373 1.00 79.75 164 TYR A O 1
ATOM 1283 N N . GLN A 1 165 ? 8.409 12.380 -0.397 1.00 85.12 165 GLN A N 1
ATOM 1284 C CA . GLN A 1 165 ? 7.390 13.327 0.068 1.00 85.12 165 GLN A CA 1
ATOM 1285 C C . GLN A 1 165 ? 6.468 13.853 -1.040 1.00 85.12 165 GLN A C 1
ATOM 1287 O O . GLN A 1 165 ? 6.360 15.067 -1.265 1.00 85.12 165 GLN A O 1
ATOM 1292 N N . GLY A 1 166 ? 5.814 12.957 -1.777 1.00 91.38 166 GLY A N 1
ATOM 1293 C CA . GLY A 1 166 ? 5.016 13.347 -2.936 1.00 91.38 166 GLY A CA 1
ATOM 1294 C C . GLY A 1 166 ? 3.761 12.516 -3.167 1.00 91.38 166 GLY A C 1
ATOM 1295 O O . GLY A 1 166 ? 2.986 12.284 -2.240 1.00 91.38 166 GLY A O 1
ATOM 1296 N N . GLU A 1 167 ? 3.483 12.173 -4.423 1.00 95.50 167 GLU A N 1
ATOM 1297 C CA . GLU A 1 167 ? 2.212 11.562 -4.829 1.00 95.50 167 GLU A CA 1
ATOM 1298 C C . GLU A 1 167 ? 2.428 10.272 -5.617 1.00 95.50 167 GLU A C 1
ATOM 1300 O O . GLU A 1 167 ? 3.303 10.193 -6.477 1.00 95.50 167 GLU A O 1
ATOM 1305 N N . PHE A 1 168 ? 1.589 9.274 -5.349 1.00 96.38 168 PHE A N 1
ATOM 1306 C CA . PHE A 1 168 ? 1.595 7.984 -6.031 1.00 96.38 168 PHE A CA 1
ATOM 1307 C C . PHE A 1 168 ? 0.310 7.806 -6.832 1.00 96.38 168 PHE A C 1
ATOM 1309 O O . PHE A 1 168 ? -0.784 8.124 -6.358 1.00 96.38 168 PHE A O 1
ATOM 1316 N N . GLY A 1 169 ? 0.433 7.299 -8.051 1.00 97.62 169 GLY A N 1
ATOM 1317 C CA . GLY A 1 169 ? -0.658 7.160 -9.002 1.00 97.62 169 GLY A CA 1
ATOM 1318 C C . GLY A 1 169 ? -0.557 5.878 -9.815 1.00 97.62 169 GLY A C 1
ATOM 1319 O O . GLY A 1 169 ? 0.505 5.266 -9.915 1.00 97.62 169 GLY A O 1
ATOM 1320 N N . ILE A 1 170 ? -1.674 5.508 -10.432 1.00 98.06 170 ILE A N 1
ATOM 1321 C CA . ILE A 1 170 ? -1.750 4.455 -11.449 1.00 98.06 170 ILE A CA 1
ATOM 1322 C C . ILE A 1 170 ? -2.349 5.018 -12.730 1.00 98.06 170 ILE A C 1
ATOM 1324 O O . ILE A 1 170 ? -3.209 5.901 -12.681 1.00 98.06 170 ILE A O 1
ATOM 1328 N N . PHE A 1 171 ? -1.916 4.507 -13.877 1.00 97.38 171 PHE A N 1
ATOM 1329 C CA . PHE A 1 171 ? -2.441 4.910 -15.177 1.00 97.38 171 PHE A CA 1
ATOM 1330 C C . PHE A 1 171 ? -2.443 3.740 -16.158 1.00 97.38 171 PHE A C 1
ATOM 1332 O O . PHE A 1 171 ? -1.492 2.965 -16.228 1.00 97.38 171 PHE A O 1
ATOM 1339 N N . SER A 1 172 ? -3.522 3.628 -16.929 1.00 96.25 172 SER A N 1
ATOM 1340 C CA . SER A 1 172 ? -3.610 2.723 -18.071 1.00 96.25 172 SER A CA 1
ATOM 1341 C C . SER A 1 172 ? -2.526 3.075 -19.083 1.00 96.25 172 SER A C 1
ATOM 1343 O O . SER A 1 172 ? -2.295 4.259 -19.338 1.00 96.25 172 SER A O 1
ATOM 1345 N N . ILE A 1 173 ? -1.912 2.066 -19.695 1.00 92.06 173 ILE A N 1
ATOM 1346 C CA . ILE A 1 173 ? -0.936 2.247 -20.783 1.00 92.06 173 ILE A CA 1
ATOM 1347 C C . ILE A 1 173 ? -1.568 2.097 -22.172 1.00 92.06 173 ILE A C 1
ATOM 1349 O O . ILE A 1 173 ? -0.901 2.307 -23.180 1.00 92.06 173 ILE A O 1
ATOM 1353 N N . ALA A 1 174 ? -2.862 1.774 -22.247 1.00 91.00 174 ALA A N 1
ATOM 1354 C CA . ALA A 1 174 ? -3.548 1.572 -23.519 1.00 91.00 174 ALA A CA 1
ATOM 1355 C C . ALA A 1 174 ? -3.481 2.835 -24.395 1.00 91.00 174 ALA A C 1
ATOM 1357 O O . ALA A 1 174 ? -3.813 3.936 -23.935 1.00 91.00 174 ALA A O 1
ATOM 1358 N N . GLY A 1 175 ? -3.073 2.696 -25.656 1.00 87.25 175 GLY A N 1
ATOM 1359 C CA . GLY A 1 175 ? -2.942 3.827 -26.576 1.00 87.25 175 GLY A CA 1
ATOM 1360 C C . GLY A 1 175 ? -1.705 4.701 -26.332 1.00 87.25 175 GLY A C 1
ATOM 1361 O O . GLY A 1 175 ? -1.681 5.836 -26.810 1.00 87.25 175 GLY A O 1
ATOM 1362 N N . MET A 1 176 ? -0.733 4.243 -25.534 1.00 87.31 176 MET A N 1
ATOM 1363 C CA . MET A 1 176 ? 0.547 4.927 -25.290 1.00 87.31 176 MET A CA 1
ATOM 1364 C C . MET A 1 176 ? 1.733 4.219 -25.966 1.00 87.31 176 MET A C 1
ATOM 1366 O O . MET A 1 176 ? 2.876 4.545 -25.670 1.00 87.31 176 MET A O 1
ATOM 1370 N N . GLU A 1 177 ? 1.482 3.276 -26.876 1.00 80.81 177 GLU A N 1
ATOM 1371 C CA . GLU A 1 177 ? 2.497 2.405 -27.488 1.00 80.81 177 GLU A CA 1
ATOM 1372 C C . GLU A 1 177 ? 3.502 3.184 -28.355 1.00 80.81 177 GLU A C 1
ATOM 1374 O O . GLU A 1 177 ? 4.659 2.792 -28.475 1.00 80.81 177 GLU A O 1
ATOM 1379 N N . ASP A 1 178 ? 3.077 4.321 -28.914 1.00 80.19 178 ASP A N 1
ATOM 1380 C CA . ASP A 1 178 ? 3.924 5.216 -29.714 1.00 80.19 178 ASP A CA 1
ATOM 1381 C C . ASP A 1 178 ? 4.701 6.243 -28.859 1.00 80.19 178 ASP A C 1
ATOM 1383 O O . ASP A 1 178 ? 5.451 7.064 -29.395 1.00 80.19 178 ASP A O 1
ATOM 1387 N N . LEU A 1 179 ? 4.503 6.257 -27.535 1.00 80.31 179 LEU A N 1
ATOM 1388 C CA . LEU A 1 179 ? 5.174 7.182 -26.624 1.00 80.31 179 LEU A CA 1
ATOM 1389 C C . LEU A 1 179 ? 6.370 6.499 -25.971 1.00 80.31 179 LEU A C 1
ATOM 1391 O O . LEU A 1 179 ? 6.219 5.505 -25.270 1.00 80.31 179 LEU A O 1
ATOM 1395 N N . THR A 1 180 ? 7.557 7.085 -26.119 1.00 77.44 180 THR A N 1
ATOM 1396 C CA . THR A 1 180 ? 8.761 6.590 -25.443 1.00 77.44 180 THR A CA 1
ATOM 1397 C C . THR A 1 180 ? 8.624 6.755 -23.923 1.00 77.44 180 THR A C 1
ATOM 1399 O O . THR A 1 180 ? 8.474 7.898 -23.469 1.00 77.44 180 THR A O 1
ATOM 1402 N N . PRO A 1 181 ? 8.696 5.678 -23.120 1.00 75.38 181 PRO A N 1
ATOM 1403 C CA . PRO A 1 181 ? 8.698 5.768 -21.661 1.00 75.38 181 PRO A CA 1
ATOM 1404 C C . PRO A 1 181 ? 9.744 6.763 -21.140 1.00 75.38 181 PRO A C 1
ATOM 1406 O O . PRO A 1 181 ? 10.814 6.943 -21.715 1.00 75.38 181 PRO A O 1
ATOM 1409 N N . GLY A 1 182 ? 9.386 7.522 -20.103 1.00 72.38 182 GLY A N 1
ATOM 1410 C CA . GLY A 1 182 ? 10.245 8.574 -19.541 1.00 72.38 182 GLY A CA 1
ATOM 1411 C C . GLY A 1 182 ? 10.398 9.853 -20.386 1.00 72.38 182 GLY A C 1
ATOM 1412 O O . GLY A 1 182 ? 10.967 10.827 -19.888 1.00 72.38 182 GLY A O 1
ATOM 1413 N N . SER A 1 183 ? 9.876 9.907 -21.620 1.00 78.81 183 SER A N 1
ATOM 1414 C CA . SER A 1 183 ? 9.807 11.151 -22.406 1.00 78.81 183 SER A CA 1
ATOM 1415 C C . SER A 1 183 ? 8.854 12.178 -21.783 1.00 78.81 183 SER A C 1
ATOM 1417 O O . SER A 1 183 ? 7.971 11.846 -20.989 1.00 78.81 183 SER A O 1
ATOM 1419 N N . SER A 1 184 ? 8.999 13.450 -22.168 1.00 84.88 184 SER A N 1
ATOM 1420 C CA . SER A 1 184 ? 8.116 14.517 -21.671 1.00 84.88 184 SER A CA 1
ATOM 1421 C C . SER A 1 184 ? 6.662 14.287 -22.090 1.00 84.88 184 SER A C 1
ATOM 1423 O O . SER A 1 184 ? 5.744 14.582 -21.330 1.00 84.88 184 SER A O 1
ATOM 1425 N N . GLU A 1 185 ? 6.450 13.739 -23.283 1.00 86.44 185 GLU A N 1
ATOM 1426 C CA . GLU A 1 185 ? 5.151 13.399 -23.852 1.00 86.44 185 GLU A CA 1
ATOM 1427 C C . GLU A 1 185 ? 4.503 12.232 -23.099 1.00 86.44 185 GLU A C 1
ATOM 1429 O O . GLU A 1 185 ? 3.330 12.315 -22.729 1.00 86.44 185 GLU A O 1
ATOM 1434 N N . PHE A 1 186 ? 5.281 11.186 -22.802 1.00 88.19 186 PHE A N 1
ATOM 1435 C CA . PHE A 1 186 ? 4.830 10.054 -21.994 1.00 88.19 186 PHE A CA 1
ATOM 1436 C C . PHE A 1 186 ? 4.446 10.493 -20.580 1.00 88.19 186 PHE A C 1
ATOM 1438 O O . PHE A 1 186 ? 3.348 10.188 -20.113 1.00 88.19 186 PHE A O 1
ATOM 1445 N N . ILE A 1 187 ? 5.314 11.268 -19.917 1.00 89.06 187 ILE A N 1
ATOM 1446 C CA . ILE A 1 187 ? 5.051 11.798 -18.574 1.00 89.06 187 ILE A CA 1
ATOM 1447 C C . ILE A 1 187 ? 3.792 12.674 -18.587 1.00 89.06 187 ILE A C 1
ATOM 1449 O O . ILE A 1 187 ? 2.945 12.537 -17.707 1.00 89.06 187 ILE A O 1
ATOM 1453 N N . ALA A 1 188 ? 3.632 13.549 -19.584 1.00 93.56 188 ALA A N 1
ATOM 1454 C CA . ALA A 1 188 ? 2.456 14.409 -19.694 1.00 93.56 188 ALA A CA 1
ATOM 1455 C C . ALA A 1 188 ? 1.153 13.604 -19.806 1.00 93.56 188 ALA A C 1
ATOM 1457 O O . ALA A 1 188 ? 0.175 13.923 -19.125 1.00 93.56 188 ALA A O 1
ATOM 1458 N N . GLU A 1 189 ? 1.133 12.562 -20.641 1.00 95.56 189 GLU A N 1
ATOM 1459 C CA . GLU A 1 189 ? -0.051 11.721 -20.824 1.00 95.56 189 GLU A CA 1
ATOM 1460 C C . GLU A 1 189 ? -0.337 10.859 -19.585 1.00 95.56 189 GLU A C 1
ATOM 1462 O O . GLU A 1 189 ? -1.482 10.830 -19.129 1.00 95.56 189 GLU A O 1
ATOM 1467 N N . ALA A 1 190 ? 0.682 10.252 -18.966 1.00 95.44 190 ALA A N 1
ATOM 1468 C CA . ALA A 1 190 ? 0.531 9.497 -17.719 1.00 95.44 190 ALA A CA 1
ATOM 1469 C C . ALA A 1 190 ? -0.064 10.370 -16.598 1.00 95.44 190 ALA A C 1
ATOM 1471 O O . ALA A 1 190 ? -1.066 10.015 -15.975 1.00 95.44 190 ALA A O 1
ATOM 1472 N N . VAL A 1 191 ? 0.492 11.568 -16.390 1.00 97.19 191 VAL A N 1
ATOM 1473 C CA . VAL A 1 191 ? 0.017 12.522 -15.377 1.00 97.19 191 VAL A CA 1
ATOM 1474 C C . VAL A 1 191 ? -1.412 12.985 -15.668 1.00 97.19 191 VAL A C 1
ATOM 1476 O O . VAL A 1 191 ? -2.239 13.065 -14.758 1.00 97.19 191 VAL A O 1
ATOM 1479 N N . LYS A 1 192 ? -1.739 13.261 -16.935 1.00 97.94 192 LYS A N 1
ATOM 1480 C CA . LYS A 1 192 ? -3.101 13.621 -17.348 1.00 97.94 192 LYS A CA 1
ATOM 1481 C C . LYS A 1 192 ? -4.103 12.514 -17.008 1.00 97.94 192 LYS A C 1
ATOM 1483 O O . LYS A 1 192 ? -5.198 12.825 -16.536 1.00 97.94 192 LYS A O 1
ATOM 1488 N N . ARG A 1 193 ? -3.738 11.246 -17.215 1.00 98.12 193 ARG A N 1
ATOM 1489 C CA . ARG A 1 193 ? -4.576 10.089 -16.867 1.00 98.12 193 ARG A CA 1
ATOM 1490 C C . ARG A 1 193 ? -4.771 9.963 -15.360 1.00 98.12 193 ARG A C 1
ATOM 1492 O O . ARG A 1 193 ? -5.913 9.872 -14.926 1.00 98.12 193 ARG A O 1
ATOM 1499 N N . VAL A 1 194 ? -3.709 10.077 -14.562 1.00 98.25 194 VAL A N 1
ATOM 1500 C CA . VAL A 1 194 ? -3.789 10.077 -13.087 1.00 98.25 194 VAL A CA 1
ATOM 1501 C C . VAL A 1 194 ? -4.736 11.164 -12.565 1.00 98.25 194 VAL A C 1
ATOM 1503 O O . VAL A 1 194 ? -5.632 10.887 -11.768 1.00 98.25 194 VAL A O 1
ATOM 1506 N N . ILE A 1 195 ? -4.580 12.402 -13.047 1.00 97.38 195 ILE A N 1
ATOM 1507 C CA . ILE A 1 195 ? -5.397 13.551 -12.617 1.00 97.38 195 ILE A CA 1
ATOM 1508 C C . ILE A 1 195 ? -6.863 13.404 -13.046 1.00 97.38 195 ILE A C 1
ATOM 1510 O O . ILE A 1 195 ? -7.750 13.964 -12.401 1.00 97.38 195 ILE A O 1
ATOM 1514 N N . SER A 1 196 ? -7.140 12.655 -14.119 1.00 97.44 196 SER A N 1
ATOM 1515 C CA . SER A 1 196 ? -8.509 12.444 -14.600 1.00 97.44 196 SER A CA 1
ATOM 1516 C C . SER A 1 196 ? -9.402 11.731 -13.581 1.00 97.44 196 SER A C 1
ATOM 1518 O O . SER A 1 196 ? -10.618 11.919 -13.625 1.00 97.44 196 SER A O 1
ATOM 1520 N N . ASN A 1 197 ? -8.801 10.953 -12.668 1.00 96.12 197 ASN A N 1
ATOM 1521 C CA . ASN A 1 197 ? -9.491 10.174 -11.644 1.00 96.12 197 ASN A CA 1
ATOM 1522 C C . ASN A 1 197 ? -10.620 9.312 -12.245 1.00 96.12 197 ASN A C 1
ATOM 1524 O O . ASN A 1 197 ? -11.775 9.361 -11.812 1.00 96.12 197 ASN A O 1
ATOM 1528 N N . SER A 1 198 ? -10.276 8.576 -13.301 1.00 97.12 198 SER A N 1
ATOM 1529 C CA . SER A 1 198 ? -11.175 7.778 -14.140 1.00 97.12 198 SER A CA 1
ATOM 1530 C C . SER A 1 198 ? -10.552 6.417 -14.448 1.00 97.12 198 SER A C 1
ATOM 1532 O O . SER A 1 198 ? -9.428 6.157 -14.038 1.00 97.12 198 SER A O 1
ATOM 1534 N N . ASP A 1 199 ? -11.232 5.560 -15.211 1.00 95.44 199 ASP A N 1
ATOM 1535 C CA . ASP A 1 199 ? -10.693 4.246 -15.601 1.00 95.44 199 ASP A CA 1
ATOM 1536 C C . ASP A 1 199 ? -9.358 4.308 -16.377 1.00 95.44 199 ASP A C 1
ATOM 1538 O O . ASP A 1 199 ? -8.677 3.294 -16.525 1.00 95.44 199 ASP A O 1
ATOM 1542 N N . GLN A 1 200 ? -8.955 5.497 -16.838 1.00 97.00 200 GLN A N 1
ATOM 1543 C CA . GLN A 1 200 ? -7.647 5.751 -17.436 1.00 97.00 200 GLN A CA 1
ATOM 1544 C C . GLN A 1 200 ? -6.529 5.919 -16.405 1.00 97.00 200 GLN A C 1
ATOM 1546 O O . GLN A 1 200 ? -5.367 5.720 -16.748 1.00 97.00 200 GLN A O 1
ATOM 1551 N N . GLY A 1 201 ? -6.839 6.312 -15.171 1.00 97.94 201 GLY A N 1
ATOM 1552 C CA . GLY A 1 201 ? -5.854 6.526 -14.121 1.00 97.94 201 GLY A CA 1
ATOM 1553 C C . GLY A 1 201 ? -6.399 7.263 -12.902 1.00 97.94 201 GLY A C 1
ATOM 1554 O O . GLY A 1 201 ? -7.388 7.999 -12.965 1.00 97.94 201 GLY A O 1
ATOM 1555 N N . TYR A 1 202 ? -5.706 7.070 -11.784 1.00 98.38 202 TYR A N 1
ATOM 1556 C CA . TYR A 1 202 ? -6.108 7.553 -10.470 1.00 98.38 202 TYR A CA 1
ATOM 1557 C C . TYR A 1 202 ? -4.907 8.078 -9.686 1.00 98.38 202 TYR A C 1
ATOM 1559 O O . TYR A 1 202 ? -3.857 7.431 -9.639 1.00 98.38 202 TYR A O 1
ATOM 1567 N N . LEU A 1 203 ? -5.083 9.223 -9.016 1.00 97.44 203 LEU A N 1
ATOM 1568 C CA . LEU A 1 203 ? -4.253 9.586 -7.867 1.00 97.44 203 LEU A CA 1
ATOM 1569 C C . LEU A 1 203 ? -4.591 8.608 -6.745 1.00 97.44 203 LEU A C 1
ATOM 1571 O O . LEU A 1 203 ? -5.732 8.559 -6.283 1.00 97.44 203 LEU A O 1
ATOM 1575 N N . VAL A 1 204 ? -3.599 7.837 -6.315 1.00 96.88 204 VAL A N 1
ATOM 1576 C CA . VAL A 1 204 ? -3.782 6.869 -5.245 1.00 96.88 204 VAL A CA 1
ATOM 1577 C C . VAL A 1 204 ? -3.626 7.583 -3.915 1.00 96.88 204 VAL A C 1
ATOM 1579 O O . VAL A 1 204 ? -4.628 7.743 -3.234 1.00 96.88 204 VAL A O 1
ATOM 1582 N N . PHE A 1 205 ? -2.434 8.056 -3.544 1.00 95.12 205 PHE A N 1
ATOM 1583 C CA . PHE A 1 205 ? -2.183 8.750 -2.272 1.00 95.12 205 PHE A CA 1
ATOM 1584 C C . PHE A 1 205 ? -1.231 9.940 -2.424 1.00 95.12 205 PHE A C 1
ATOM 1586 O O . PHE A 1 205 ? -0.514 10.064 -3.417 1.00 95.12 205 PHE A O 1
ATOM 1593 N N . SER A 1 206 ? -1.243 10.811 -1.414 1.00 94.31 206 SER A N 1
ATOM 1594 C CA . SER A 1 206 ? -0.352 11.964 -1.281 1.00 94.31 206 SER A CA 1
ATOM 1595 C C . SER A 1 206 ? 0.230 11.975 0.129 1.00 94.31 206 SER A C 1
ATOM 1597 O O . SER A 1 206 ? -0.521 12.190 1.079 1.00 94.31 206 SER A O 1
ATOM 1599 N N . ASP A 1 207 ? 1.545 11.799 0.262 1.00 90.06 207 ASP A N 1
ATOM 1600 C CA . ASP A 1 207 ? 2.249 11.818 1.560 1.00 90.06 207 ASP A CA 1
ATOM 1601 C C . ASP A 1 207 ? 2.064 13.166 2.298 1.00 90.06 207 ASP A C 1
ATOM 1603 O O . ASP A 1 207 ? 2.022 13.274 3.519 1.00 90.06 207 ASP A O 1
ATOM 1607 N N . LEU A 1 208 ? 1.774 14.238 1.555 1.00 86.44 208 LEU A N 1
ATOM 1608 C CA . LEU A 1 208 ? 1.414 15.533 2.143 1.00 86.44 208 LEU A CA 1
ATOM 1609 C C . LEU A 1 208 ? 0.069 15.532 2.896 1.00 86.44 208 LEU A C 1
ATOM 1611 O O . LEU A 1 208 ? -0.222 16.488 3.620 1.00 86.44 208 LEU A O 1
ATOM 1615 N N . GLN A 1 209 ? -0.800 14.541 2.677 1.00 88.75 209 GLN A N 1
ATOM 1616 C CA . GLN A 1 209 ? -2.197 14.558 3.131 1.00 88.75 209 GLN A CA 1
ATOM 1617 C C . GLN A 1 209 ? -2.637 13.317 3.910 1.00 88.75 209 GLN A C 1
ATOM 1619 O O . GLN A 1 209 ? -3.749 13.314 4.454 1.00 88.75 209 GLN A O 1
ATOM 1624 N N . GLU A 1 210 ? -1.852 12.250 3.907 1.00 91.88 210 GLU A N 1
ATOM 1625 C CA . GLU A 1 210 ? -2.141 10.976 4.562 1.00 91.88 210 GLU A CA 1
ATOM 1626 C C . GLU A 1 210 ? -0.844 10.223 4.833 1.00 91.88 210 GLU A C 1
ATOM 1628 O O . GLU A 1 210 ? 0.179 10.602 4.284 1.00 91.88 210 GLU A O 1
ATOM 1633 N N . GLY A 1 211 ? -0.919 9.184 5.662 1.00 91.44 211 GLY A N 1
ATOM 1634 C CA . GLY A 1 211 ? 0.223 8.339 6.006 1.00 91.44 211 GLY A CA 1
ATOM 1635 C C . GLY A 1 211 ? 0.007 6.877 5.639 1.00 91.44 211 GLY A C 1
ATOM 1636 O O . GLY A 1 211 ? -1.115 6.447 5.345 1.00 91.44 211 GLY A O 1
ATOM 1637 N N . ALA A 1 212 ? 1.085 6.106 5.706 1.00 94.00 212 ALA A N 1
ATOM 1638 C CA . ALA A 1 212 ? 1.071 4.666 5.515 1.00 94.00 212 ALA A CA 1
ATOM 1639 C C . ALA A 1 212 ? 0.352 3.940 6.667 1.00 94.00 212 ALA A C 1
ATOM 1641 O O . ALA A 1 212 ? 0.250 4.448 7.789 1.00 94.00 212 ALA A O 1
ATOM 1642 N N . ARG A 1 213 ? -0.118 2.715 6.407 1.00 93.12 213 ARG A N 1
ATOM 1643 C CA . ARG A 1 213 ? -0.803 1.854 7.385 1.00 93.12 213 ARG A CA 1
ATOM 1644 C C . ARG A 1 213 ? 0.064 1.577 8.610 1.00 93.12 213 ARG A C 1
ATOM 1646 O O . ARG A 1 213 ? -0.440 1.590 9.734 1.00 93.12 213 ARG A O 1
ATOM 1653 N N . PHE A 1 214 ? 1.338 1.254 8.402 1.00 93.31 214 PHE A N 1
ATOM 1654 C CA . PHE A 1 214 ? 2.253 0.914 9.481 1.00 93.31 214 PHE A CA 1
ATOM 1655 C C . PHE A 1 214 ? 3.215 2.069 9.763 1.00 93.31 214 PHE A C 1
ATOM 1657 O O . PHE A 1 214 ? 3.744 2.703 8.856 1.00 93.31 214 PHE A O 1
ATOM 1664 N N . SER A 1 215 ? 3.440 2.341 11.046 1.00 90.94 215 SER A N 1
ATOM 1665 C CA . SER A 1 215 ? 4.366 3.368 11.530 1.00 90.94 215 SER A CA 1
ATOM 1666 C C . SER A 1 215 ? 5.426 2.715 12.415 1.00 90.94 215 SER A C 1
ATOM 1668 O O . SER A 1 215 ? 5.150 1.759 13.154 1.00 90.94 215 SER A O 1
ATOM 1670 N N . GLY A 1 216 ? 6.654 3.210 12.299 1.00 91.00 216 GLY A N 1
ATOM 1671 C CA . GLY A 1 216 ? 7.816 2.738 13.035 1.00 91.00 216 GLY A CA 1
ATOM 1672 C C . GLY A 1 216 ? 9.087 2.723 12.191 1.00 91.00 216 GLY A C 1
ATOM 1673 O O . GLY A 1 216 ? 9.105 3.093 11.023 1.00 91.00 216 GLY A O 1
ATOM 1674 N N . ILE A 1 217 ? 10.174 2.281 12.817 1.00 90.62 217 ILE A N 1
ATOM 1675 C CA . ILE A 1 217 ? 11.484 2.165 12.173 1.00 90.62 217 ILE A CA 1
ATOM 1676 C C . ILE A 1 217 ? 11.594 0.782 11.527 1.00 90.62 217 ILE A C 1
ATOM 1678 O O . ILE A 1 217 ? 11.422 -0.227 12.220 1.00 90.62 217 ILE A O 1
ATOM 1682 N N . LEU A 1 218 ? 11.886 0.743 10.227 1.00 89.38 218 LEU A N 1
ATOM 1683 C CA . LEU A 1 218 ? 12.109 -0.474 9.451 1.00 89.38 218 LEU A CA 1
ATOM 1684 C C . LEU A 1 218 ? 13.580 -0.558 9.025 1.00 89.38 218 LEU A C 1
ATOM 1686 O O . LEU A 1 218 ? 14.200 0.457 8.737 1.00 89.38 218 LEU A O 1
ATOM 1690 N N . GLY A 1 219 ? 14.154 -1.763 9.018 1.00 84.38 219 GLY A N 1
ATOM 1691 C CA . GLY A 1 219 ? 15.537 -1.954 8.569 1.00 84.38 219 GLY A CA 1
ATOM 1692 C C . GLY A 1 219 ? 16.543 -1.083 9.330 1.00 84.38 219 GLY A C 1
ATOM 1693 O O . GLY A 1 219 ? 16.594 -1.116 10.564 1.00 84.38 219 GLY A O 1
ATOM 1694 N N . ASN A 1 220 ? 17.346 -0.326 8.581 1.00 79.62 220 ASN A N 1
ATOM 1695 C CA . ASN A 1 220 ? 18.372 0.573 9.113 1.00 79.62 220 ASN A CA 1
ATOM 1696 C C . ASN A 1 220 ? 17.907 2.040 9.214 1.00 79.62 220 ASN A C 1
ATOM 1698 O O . ASN A 1 220 ? 18.738 2.918 9.465 1.00 79.62 220 ASN A O 1
ATOM 1702 N N . GLU A 1 221 ? 16.605 2.310 9.061 1.00 82.94 221 GLU A N 1
ATOM 1703 C CA . GLU A 1 221 ? 16.069 3.668 9.120 1.00 82.94 221 GLU A CA 1
ATOM 1704 C C . GLU A 1 221 ? 16.393 4.381 10.439 1.00 82.94 221 GLU A C 1
ATOM 1706 O O . GLU A 1 221 ? 16.399 3.805 11.532 1.00 82.94 221 GLU A O 1
ATOM 1711 N N . ILE A 1 222 ? 16.650 5.687 10.358 1.00 84.00 222 ILE A N 1
ATOM 1712 C CA . ILE A 1 222 ? 17.070 6.470 11.533 1.00 84.00 222 ILE A CA 1
ATOM 1713 C C . ILE A 1 222 ? 15.894 6.935 12.399 1.00 84.00 222 ILE A C 1
ATOM 1715 O O . ILE A 1 222 ? 16.097 7.349 13.546 1.00 84.00 222 ILE A O 1
ATOM 1719 N N . ARG A 1 223 ? 14.673 6.936 11.850 1.00 89.56 223 ARG A N 1
ATOM 1720 C CA . ARG A 1 223 ? 13.439 7.359 12.525 1.00 89.56 223 ARG A CA 1
ATOM 1721 C C . ARG A 1 223 ? 12.199 6.872 11.778 1.00 89.56 223 ARG A C 1
ATOM 1723 O O . ARG A 1 223 ? 12.292 6.431 10.647 1.00 89.56 223 ARG A O 1
ATOM 1730 N N . ASP A 1 224 ? 11.049 6.990 12.433 1.00 91.62 224 ASP A N 1
ATOM 1731 C CA . ASP A 1 224 ? 9.746 6.839 11.788 1.00 91.62 224 ASP A CA 1
ATOM 1732 C C . ASP A 1 224 ? 9.445 8.100 10.972 1.00 91.62 224 ASP A C 1
ATOM 1734 O O . ASP A 1 224 ? 9.408 9.207 11.527 1.00 91.62 224 ASP A O 1
ATOM 1738 N N . TRP A 1 225 ? 9.312 7.931 9.662 1.00 90.31 225 TRP A N 1
ATOM 1739 C CA . TRP A 1 225 ? 9.043 9.016 8.726 1.00 90.31 225 TRP A CA 1
ATOM 1740 C C . TRP A 1 225 ? 7.563 9.198 8.426 1.00 90.31 225 TRP A C 1
ATOM 1742 O O . TRP A 1 225 ? 7.171 10.310 8.073 1.00 90.31 225 TRP A O 1
ATOM 1752 N N . ASN A 1 226 ? 6.770 8.152 8.672 1.00 91.31 226 ASN A N 1
ATOM 1753 C CA . ASN A 1 226 ? 5.350 8.129 8.393 1.00 91.31 226 ASN A CA 1
ATOM 1754 C C . ASN A 1 226 ? 4.645 9.305 9.085 1.00 91.31 226 ASN A C 1
ATOM 1756 O O . ASN A 1 226 ? 4.633 9.433 10.317 1.00 91.31 226 ASN A O 1
ATOM 1760 N N . ALA A 1 227 ? 4.060 10.181 8.275 1.00 87.12 227 ALA A N 1
ATOM 1761 C CA . ALA A 1 227 ? 3.338 11.362 8.713 1.00 87.12 227 ALA A CA 1
ATOM 1762 C C . ALA A 1 227 ? 1.912 11.348 8.152 1.00 87.12 227 ALA A C 1
ATOM 1764 O O . ALA A 1 227 ? 1.614 10.708 7.159 1.00 87.12 227 ALA A O 1
ATOM 1765 N N . GLY A 1 228 ? 0.990 12.073 8.787 1.00 86.19 228 GLY A N 1
ATOM 1766 C CA . GLY A 1 228 ? -0.412 12.046 8.357 1.00 86.19 228 GLY A CA 1
ATOM 1767 C C . GLY A 1 228 ? -1.200 10.848 8.905 1.00 86.19 228 GLY A C 1
ATOM 1768 O O . GLY A 1 228 ? -0.709 10.045 9.694 1.00 86.19 228 GLY A O 1
ATOM 1769 N N . ALA A 1 229 ? -2.500 10.824 8.612 1.00 86.12 229 ALA A N 1
ATOM 1770 C CA . ALA A 1 229 ? -3.396 9.751 9.035 1.00 86.12 229 ALA A CA 1
ATOM 1771 C C . ALA A 1 229 ? -3.565 8.755 7.890 1.00 86.12 229 ALA A C 1
ATOM 1773 O O . ALA A 1 229 ? -3.748 9.173 6.747 1.00 86.12 229 ALA A O 1
ATOM 1774 N N . TYR A 1 230 ? -3.565 7.462 8.197 1.00 89.94 230 TYR A N 1
ATOM 1775 C CA . TYR A 1 230 ? -3.927 6.434 7.230 1.00 89.94 230 TYR A CA 1
ATOM 1776 C C . TYR A 1 230 ? -5.386 6.600 6.780 1.00 89.94 230 TYR A C 1
ATOM 1778 O O . TYR A 1 230 ? -6.277 6.800 7.609 1.00 89.94 230 TYR A O 1
ATOM 1786 N N . LYS A 1 231 ? -5.640 6.534 5.466 1.00 87.81 231 LYS A N 1
ATOM 1787 C CA . LYS A 1 231 ? -6.984 6.717 4.877 1.00 87.81 231 LYS A CA 1
ATOM 1788 C C . LYS A 1 231 ? -7.629 5.429 4.363 1.00 87.81 231 LYS A C 1
ATOM 1790 O O . LYS A 1 231 ? -8.649 5.499 3.676 1.00 87.81 231 LYS A O 1
ATOM 1795 N N . GLY A 1 232 ? -7.098 4.267 4.736 1.00 86.94 232 GLY A N 1
ATOM 1796 C CA . GLY A 1 232 ? -7.687 2.980 4.372 1.00 86.94 232 GLY A CA 1
ATOM 1797 C C . GLY A 1 232 ? -7.237 2.446 3.015 1.00 86.94 232 GLY A C 1
ATOM 1798 O O . GLY A 1 232 ? -6.579 3.125 2.225 1.00 86.94 232 GLY A O 1
ATOM 1799 N N . LEU A 1 233 ? -7.658 1.210 2.752 1.00 89.50 233 LEU A N 1
ATOM 1800 C CA . LEU A 1 233 ? -7.467 0.521 1.483 1.00 89.50 233 LEU A CA 1
ATOM 1801 C C . LEU A 1 233 ? -8.235 1.238 0.368 1.00 89.50 233 LEU A C 1
ATOM 1803 O O . LEU A 1 233 ? -9.445 1.464 0.475 1.00 89.50 233 LEU A O 1
ATOM 1807 N N . LYS A 1 234 ? -7.555 1.547 -0.736 1.00 91.12 234 LYS A N 1
ATOM 1808 C CA . LYS A 1 234 ? -8.153 2.254 -1.874 1.00 91.12 234 LYS A CA 1
ATOM 1809 C C . LYS A 1 234 ? -8.590 1.264 -2.934 1.00 91.12 234 LYS A C 1
ATOM 1811 O O . LYS A 1 234 ? -7.876 0.311 -3.212 1.00 91.12 234 LYS A O 1
ATOM 1816 N N . SER A 1 235 ? -9.781 1.471 -3.492 1.00 93.06 235 SER A N 1
ATOM 1817 C CA . SER A 1 235 ? -10.371 0.609 -4.521 1.00 93.06 235 SER A CA 1
ATOM 1818 C C . SER A 1 235 ? -10.715 1.436 -5.757 1.00 93.06 235 SER A C 1
ATOM 1820 O O . SER A 1 235 ? -11.447 2.420 -5.658 1.00 93.06 235 SER A O 1
ATOM 1822 N N . PHE A 1 236 ? -10.214 1.020 -6.913 1.00 95.25 236 PHE A N 1
ATOM 1823 C CA . PHE A 1 236 ? -10.317 1.718 -8.188 1.00 95.25 236 PHE A CA 1
ATOM 1824 C C . PHE A 1 236 ? -10.971 0.809 -9.221 1.00 95.25 236 PHE A C 1
ATOM 1826 O O . PHE A 1 236 ? -10.571 -0.338 -9.382 1.00 95.25 236 PHE A O 1
ATOM 1833 N N . ALA A 1 237 ? -11.979 1.307 -9.930 1.00 96.50 237 ALA A N 1
ATOM 1834 C CA . ALA A 1 237 ? -12.584 0.553 -11.018 1.00 96.50 237 ALA A CA 1
ATOM 1835 C C . ALA A 1 237 ? -11.727 0.705 -12.278 1.00 96.50 237 ALA A C 1
ATOM 1837 O O . ALA A 1 237 ? -11.583 1.807 -12.799 1.00 96.50 237 ALA A O 1
ATOM 1838 N N . MET A 1 238 ? -11.180 -0.395 -12.779 1.00 96.44 238 MET A N 1
ATOM 1839 C CA . MET A 1 238 ? -10.457 -0.434 -14.049 1.00 96.44 238 MET A CA 1
ATOM 1840 C C . MET A 1 238 ? -10.922 -1.670 -14.819 1.00 96.44 238 MET A C 1
ATOM 1842 O O . MET A 1 238 ? -11.014 -2.736 -14.222 1.00 96.44 238 MET A O 1
ATOM 1846 N N . PRO A 1 239 ? -11.266 -1.578 -16.114 1.00 96.44 239 PRO A N 1
ATOM 1847 C CA . PRO A 1 239 ? -11.780 -2.727 -16.851 1.00 96.44 239 PRO A CA 1
ATOM 1848 C C . PRO A 1 239 ? -10.837 -3.935 -16.781 1.00 96.44 239 PRO A C 1
ATOM 1850 O O . PRO A 1 239 ? -9.622 -3.777 -16.905 1.00 96.44 239 PRO A O 1
ATOM 1853 N N . ALA A 1 240 ? -11.398 -5.135 -16.627 1.00 97.00 240 ALA A N 1
ATOM 1854 C CA . ALA A 1 240 ? -10.632 -6.379 -16.645 1.00 97.00 240 ALA A CA 1
ATOM 1855 C C . ALA A 1 240 ? -9.766 -6.482 -17.913 1.00 97.00 240 ALA A C 1
ATOM 1857 O O . ALA A 1 240 ? -10.205 -6.114 -19.006 1.00 97.00 240 ALA A O 1
ATOM 1858 N N . GLY A 1 241 ? -8.531 -6.959 -17.759 1.00 94.12 241 GLY A N 1
ATOM 1859 C CA . GLY A 1 241 ? -7.534 -7.028 -18.827 1.00 94.12 241 GLY A CA 1
ATOM 1860 C C . GLY A 1 241 ? -6.871 -5.692 -19.179 1.00 94.12 241 GLY A C 1
ATOM 1861 O O . GLY A 1 241 ? -5.986 -5.671 -20.032 1.00 94.12 241 GLY A O 1
ATOM 1862 N N . THR A 1 242 ? -7.254 -4.576 -18.543 1.00 94.69 242 THR A N 1
ATOM 1863 C CA . THR A 1 242 ? -6.530 -3.306 -18.706 1.00 94.69 242 THR A CA 1
ATOM 1864 C C . THR A 1 242 ? -5.101 -3.482 -18.218 1.00 94.69 242 THR A C 1
ATOM 1866 O O . THR A 1 242 ? -4.877 -3.938 -17.098 1.00 94.69 242 THR A O 1
ATOM 1869 N N . GLN A 1 243 ? -4.143 -3.078 -19.044 1.00 93.94 243 GLN A N 1
ATOM 1870 C CA . GLN A 1 243 ? -2.755 -2.967 -18.629 1.00 93.94 243 GLN A CA 1
ATOM 1871 C C . GLN A 1 243 ? -2.500 -1.570 -18.065 1.00 93.94 243 GLN A C 1
ATOM 1873 O O . GLN A 1 243 ? -2.910 -0.566 -18.659 1.00 93.94 243 GLN A O 1
ATOM 1878 N N . PHE A 1 244 ? -1.835 -1.493 -16.917 1.00 95.06 244 PHE A N 1
ATOM 1879 C CA . PHE A 1 244 ? -1.503 -0.237 -16.255 1.00 95.06 244 PHE A CA 1
ATOM 1880 C C . PHE A 1 244 ? -0.098 -0.264 -15.660 1.00 95.06 244 PHE A C 1
ATOM 1882 O O . PHE A 1 244 ? 0.494 -1.321 -15.455 1.00 95.06 244 PHE A O 1
ATOM 1889 N N . ALA A 1 245 ? 0.421 0.923 -15.375 1.00 93.00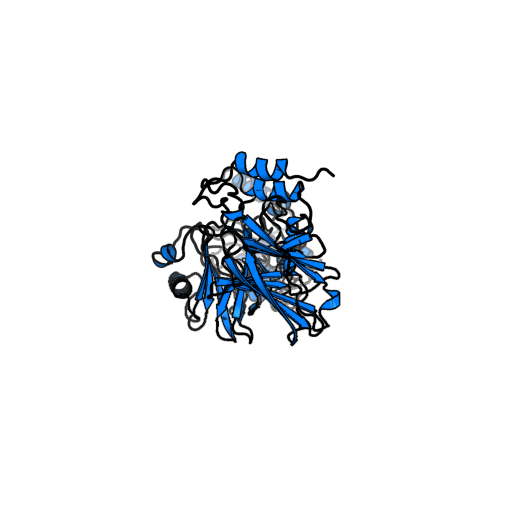 245 ALA A N 1
ATOM 1890 C CA . ALA A 1 245 ? 1.676 1.133 -14.674 1.00 93.00 245 ALA A CA 1
ATOM 1891 C C . ALA A 1 245 ? 1.466 2.078 -13.489 1.00 93.00 245 ALA A C 1
ATOM 1893 O O . ALA A 1 245 ? 0.467 2.806 -13.412 1.00 93.00 245 ALA A O 1
ATOM 1894 N N . THR A 1 246 ? 2.413 2.073 -12.560 1.00 93.75 246 THR A N 1
ATOM 1895 C CA . THR A 1 246 ? 2.446 3.008 -11.437 1.00 93.75 246 THR A CA 1
ATOM 1896 C C . THR A 1 246 ? 3.362 4.187 -11.763 1.00 93.75 246 THR A C 1
ATOM 1898 O O . THR A 1 246 ? 4.290 4.094 -12.571 1.00 93.75 246 THR A O 1
ATOM 1901 N N . ILE A 1 247 ? 3.088 5.324 -11.131 1.00 92.44 247 ILE A N 1
ATOM 1902 C CA . ILE A 1 247 ? 3.907 6.532 -11.196 1.00 92.44 247 ILE A CA 1
ATOM 1903 C C . ILE A 1 247 ? 4.020 7.133 -9.794 1.00 92.44 247 ILE A C 1
ATOM 1905 O O . ILE A 1 247 ? 3.018 7.425 -9.146 1.00 92.44 247 ILE A O 1
ATOM 1909 N N . LEU A 1 248 ? 5.247 7.342 -9.338 1.00 90.88 248 LEU A N 1
ATOM 1910 C CA . LEU A 1 248 ? 5.593 7.995 -8.085 1.00 90.88 248 LEU A CA 1
ATOM 1911 C C . LEU A 1 248 ? 6.264 9.333 -8.391 1.00 90.88 248 LEU A C 1
ATOM 1913 O O . LEU A 1 248 ? 7.289 9.399 -9.068 1.00 90.88 248 LEU A O 1
ATOM 1917 N N . VAL A 1 249 ? 5.697 10.420 -7.888 1.00 89.12 249 VAL A N 1
ATOM 1918 C CA . VAL A 1 249 ? 6.293 11.751 -7.950 1.00 89.12 249 VAL A CA 1
ATOM 1919 C C . VAL A 1 249 ? 6.968 12.006 -6.606 1.00 89.12 249 VAL A C 1
ATOM 1921 O O . VAL A 1 249 ? 6.262 12.166 -5.621 1.00 89.12 249 VAL A O 1
ATOM 1924 N N . PRO A 1 250 ? 8.306 12.053 -6.532 1.00 83.88 250 PRO A N 1
ATOM 1925 C CA . PRO A 1 250 ? 9.025 11.947 -5.262 1.00 83.88 250 PRO A CA 1
ATOM 1926 C C . PRO A 1 250 ? 8.900 13.174 -4.351 1.00 83.88 250 PRO A C 1
ATOM 1928 O O . PRO A 1 250 ? 8.590 13.020 -3.186 1.00 83.88 250 PRO A O 1
ATOM 1931 N N . ASN A 1 251 ? 9.126 14.395 -4.849 1.00 87.12 251 ASN A N 1
ATOM 1932 C CA . ASN A 1 251 ? 9.028 15.629 -4.044 1.00 87.12 251 ASN A CA 1
ATOM 1933 C C . ASN A 1 251 ? 8.195 16.697 -4.764 1.00 87.12 251 ASN A C 1
ATOM 1935 O O . ASN A 1 251 ? 8.600 17.857 -4.918 1.00 87.12 251 ASN A O 1
ATOM 1939 N N . SER A 1 252 ? 7.066 16.279 -5.333 1.00 90.62 252 SER A N 1
ATOM 1940 C CA . SER A 1 252 ? 6.148 17.166 -6.044 1.00 90.62 252 SER A CA 1
ATOM 1941 C C . SER A 1 252 ? 4.745 16.563 -6.118 1.00 90.62 252 SER A C 1
ATOM 1943 O O . SER A 1 252 ? 4.482 15.511 -5.548 1.00 90.62 252 SER A O 1
ATOM 1945 N N . THR A 1 253 ? 3.851 17.246 -6.828 1.00 95.25 253 THR A N 1
ATOM 1946 C CA . THR A 1 253 ? 2.491 16.774 -7.106 1.00 95.25 253 THR A CA 1
ATOM 1947 C C . THR A 1 253 ? 2.318 16.527 -8.598 1.00 95.25 253 THR A C 1
ATOM 1949 O O . THR A 1 253 ? 2.981 17.166 -9.423 1.00 95.25 253 THR A O 1
ATOM 1952 N N . PHE A 1 254 ? 1.373 15.672 -8.969 1.00 95.88 254 PHE A N 1
ATOM 1953 C CA . PHE A 1 254 ? 0.926 15.499 -10.346 1.00 95.88 254 PHE A CA 1
ATOM 1954 C C . PHE A 1 254 ? 0.457 16.826 -10.946 1.00 95.88 254 PHE A C 1
ATOM 1956 O O . PHE A 1 254 ? 0.761 17.124 -12.098 1.00 95.88 254 PHE A O 1
ATOM 1963 N N . ALA A 1 255 ? -0.207 17.681 -10.162 1.00 95.12 255 ALA A N 1
ATOM 1964 C CA . ALA A 1 255 ? -0.623 19.005 -10.617 1.00 95.12 255 ALA A CA 1
ATOM 1965 C C . ALA A 1 255 ? 0.575 19.886 -11.019 1.00 95.12 255 ALA A C 1
ATOM 1967 O O . ALA A 1 255 ? 0.530 20.551 -12.056 1.00 95.12 255 ALA A O 1
ATOM 1968 N N . SER A 1 256 ? 1.661 19.876 -10.241 1.00 93.69 256 SER A N 1
ATOM 1969 C CA . SER A 1 256 ? 2.902 20.571 -10.600 1.00 93.69 256 SER A CA 1
ATOM 1970 C C . SER A 1 256 ? 3.602 19.921 -11.795 1.00 93.69 256 SER A C 1
ATOM 1972 O O . SER A 1 256 ? 4.028 20.630 -12.707 1.00 93.69 256 SER A O 1
ATOM 1974 N N . LEU A 1 257 ? 3.676 18.589 -11.830 1.00 91.94 257 LEU A N 1
ATOM 1975 C CA . LEU A 1 257 ? 4.326 17.851 -12.912 1.00 91.94 257 LEU A CA 1
ATOM 1976 C C . LEU A 1 257 ? 3.586 18.009 -14.249 1.00 91.94 257 LEU A C 1
ATOM 1978 O O . LEU A 1 257 ? 4.228 18.118 -15.285 1.00 91.94 257 LEU A O 1
ATOM 1982 N N . SER A 1 258 ? 2.256 18.148 -14.237 1.00 93.88 258 SER A N 1
ATOM 1983 C CA . SER A 1 258 ? 1.451 18.404 -15.443 1.00 93.88 258 SER A CA 1
ATOM 1984 C C . SER A 1 258 ? 1.831 19.705 -16.162 1.00 93.88 258 SER A C 1
ATOM 1986 O O . SER A 1 258 ? 1.667 19.821 -17.374 1.00 93.88 258 SER A O 1
ATOM 1988 N N . GLN A 1 259 ? 2.363 20.683 -15.422 1.00 94.94 259 GLN A N 1
ATOM 1989 C CA . GLN A 1 259 ? 2.812 21.967 -15.964 1.00 94.94 259 GLN A CA 1
ATOM 1990 C C . GLN A 1 259 ? 4.255 21.910 -16.479 1.00 94.94 259 GLN A C 1
ATOM 1992 O O . GLN A 1 259 ? 4.649 22.761 -17.274 1.00 94.94 259 GLN A O 1
ATOM 1997 N N . ASN A 1 260 ? 5.047 20.938 -16.018 1.00 92.00 260 ASN A N 1
ATOM 1998 C CA . ASN A 1 260 ? 6.448 20.766 -16.393 1.00 92.00 260 ASN A CA 1
ATOM 1999 C C . ASN A 1 260 ? 6.841 19.273 -16.454 1.00 92.00 260 ASN A C 1
ATOM 2001 O O . ASN A 1 260 ? 7.648 18.816 -15.637 1.00 92.00 260 ASN A O 1
ATOM 2005 N N . PRO A 1 261 ? 6.276 18.503 -17.402 1.00 88.31 261 PRO A N 1
ATOM 2006 C CA . PRO A 1 261 ? 6.465 17.053 -17.462 1.00 88.31 261 PRO A CA 1
ATOM 2007 C C . PRO A 1 261 ? 7.906 16.652 -17.815 1.00 88.31 261 PRO A C 1
ATOM 2009 O O . PRO A 1 261 ? 8.374 15.607 -17.384 1.00 88.31 261 PRO A O 1
ATOM 2012 N N . GLY A 1 262 ? 8.645 17.513 -18.522 1.00 81.94 262 GLY A N 1
ATOM 2013 C CA . GLY A 1 262 ? 10.054 17.316 -18.883 1.00 81.94 262 GLY A CA 1
ATOM 2014 C C . GLY A 1 262 ? 11.060 17.829 -17.852 1.00 81.94 262 GLY A C 1
ATOM 2015 O O . GLY A 1 262 ? 12.136 18.294 -18.226 1.00 81.94 262 GLY A O 1
ATOM 2016 N N . THR A 1 263 ? 10.703 17.846 -16.564 1.00 81.12 263 THR A N 1
ATOM 2017 C CA . THR A 1 263 ? 11.579 18.393 -15.520 1.00 81.12 263 THR A CA 1
ATOM 2018 C C . THR A 1 263 ? 12.933 17.677 -15.477 1.00 81.12 263 THR A C 1
ATOM 2020 O O . THR A 1 263 ? 13.014 16.460 -15.334 1.00 81.12 263 THR A O 1
ATOM 2023 N N . THR A 1 264 ? 14.020 18.449 -15.529 1.00 79.06 264 THR A N 1
ATOM 2024 C CA . THR A 1 264 ? 15.387 17.941 -15.327 1.00 79.06 264 THR A CA 1
ATOM 2025 C C . THR A 1 264 ? 15.784 17.898 -13.848 1.00 79.06 264 THR A C 1
ATOM 2027 O O . THR A 1 264 ? 16.894 17.487 -13.522 1.00 79.06 264 THR A O 1
ATOM 2030 N N . ASP A 1 265 ? 14.917 18.373 -12.944 1.00 79.31 265 ASP A N 1
ATOM 2031 C CA . ASP A 1 265 ? 15.127 18.269 -11.498 1.00 79.31 265 ASP A CA 1
ATOM 2032 C C . ASP A 1 265 ? 14.954 16.812 -11.067 1.00 79.31 265 ASP A C 1
ATOM 2034 O O . ASP A 1 265 ? 13.836 16.290 -10.999 1.00 79.31 265 ASP A O 1
ATOM 2038 N N . THR A 1 266 ? 16.072 16.166 -10.753 1.00 73.69 266 THR A N 1
ATOM 2039 C CA . THR A 1 266 ? 16.113 14.764 -10.340 1.00 73.69 266 THR A CA 1
ATOM 2040 C C . THR A 1 266 ? 15.260 14.497 -9.119 1.00 73.69 266 THR A C 1
ATOM 2042 O O . THR A 1 266 ? 14.628 13.456 -9.051 1.00 73.69 266 THR A O 1
ATOM 2045 N N . ASN A 1 267 ? 15.129 15.435 -8.187 1.00 77.62 267 ASN A N 1
ATOM 2046 C CA . ASN A 1 267 ? 14.324 15.233 -6.984 1.00 77.62 267 ASN A CA 1
ATOM 2047 C C . ASN A 1 267 ? 12.818 15.313 -7.244 1.00 77.62 267 ASN A C 1
ATOM 2049 O O . ASN A 1 267 ? 12.043 14.998 -6.346 1.00 77.62 267 ASN A O 1
ATOM 2053 N N . LYS A 1 268 ? 12.401 15.738 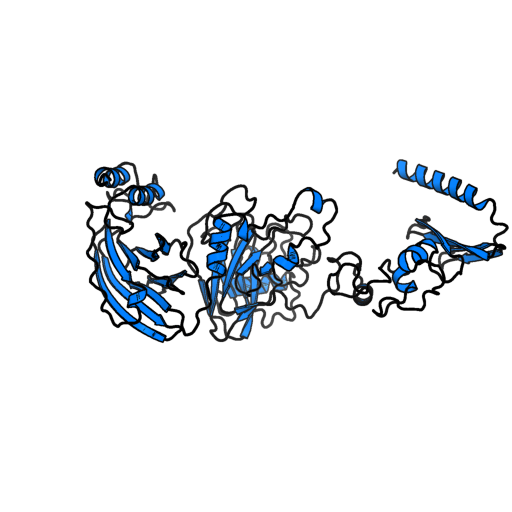-8.443 1.00 82.44 268 LYS A N 1
ATOM 2054 C CA . LYS A 1 268 ? 10.992 15.851 -8.855 1.00 82.44 268 LYS A CA 1
ATOM 2055 C C . LYS A 1 268 ? 10.633 14.989 -10.062 1.00 82.44 268 LYS A C 1
ATOM 2057 O O . LYS A 1 268 ? 9.454 14.878 -10.385 1.00 82.44 268 LYS A O 1
ATOM 2062 N N . ARG A 1 269 ? 11.629 14.403 -10.733 1.00 80.81 269 ARG A N 1
ATOM 2063 C CA . ARG A 1 269 ? 11.420 13.505 -11.871 1.00 80.81 269 ARG A CA 1
ATOM 2064 C C . ARG A 1 269 ? 10.640 12.267 -11.409 1.00 80.81 269 ARG A C 1
ATOM 2066 O O . ARG A 1 269 ? 11.059 11.668 -10.407 1.00 80.81 269 ARG A O 1
ATOM 2073 N N . PRO A 1 270 ? 9.533 11.921 -12.094 1.00 85.88 270 PRO A N 1
ATOM 2074 C CA . PRO A 1 270 ? 8.704 10.789 -11.723 1.00 85.88 270 PRO A CA 1
ATOM 2075 C C . PRO A 1 270 ? 9.456 9.471 -11.875 1.00 85.88 270 PRO A C 1
ATOM 2077 O O . PRO A 1 270 ? 10.411 9.348 -12.642 1.00 85.88 270 PRO A O 1
ATOM 2080 N N . LEU A 1 271 ? 8.978 8.508 -11.113 1.00 83.75 271 LEU A N 1
ATOM 2081 C CA . LEU A 1 271 ? 9.478 7.162 -10.962 1.00 83.75 271 LEU A CA 1
ATOM 2082 C C . LEU A 1 271 ? 8.369 6.210 -11.430 1.00 83.75 271 LEU A C 1
ATOM 2084 O O . LEU A 1 271 ? 7.249 6.318 -10.942 1.00 83.75 271 LEU A O 1
ATOM 2088 N N . PHE A 1 272 ? 8.639 5.336 -12.396 1.00 85.56 272 PHE A N 1
ATOM 2089 C CA . PHE A 1 272 ? 7.637 4.436 -12.979 1.00 85.56 272 PHE A CA 1
ATOM 2090 C C . PHE A 1 272 ? 7.893 2.993 -12.547 1.00 85.56 272 PHE A C 1
ATOM 2092 O O . PHE A 1 272 ? 9.015 2.655 -12.190 1.00 85.56 272 PHE A O 1
ATOM 2099 N N . SER A 1 273 ? 6.870 2.137 -12.584 1.00 84.88 273 SER A N 1
ATOM 2100 C CA . SER A 1 273 ? 7.101 0.687 -12.487 1.00 84.88 273 SER A CA 1
ATOM 2101 C C . SER A 1 273 ? 7.773 0.107 -13.732 1.00 84.88 273 SER A C 1
ATOM 2103 O O . SER A 1 273 ? 8.437 -0.915 -13.625 1.00 84.88 273 SER A O 1
ATOM 2105 N N . LEU A 1 274 ? 7.577 0.728 -14.900 1.00 77.69 274 LEU A N 1
ATOM 2106 C CA . LEU A 1 274 ? 8.044 0.231 -16.197 1.00 77.69 274 LEU A CA 1
ATOM 2107 C C . LEU A 1 274 ? 9.575 0.158 -16.258 1.00 77.69 274 LEU A C 1
ATOM 2109 O O . LEU A 1 274 ? 10.244 1.162 -16.022 1.00 77.69 274 LEU A O 1
ATOM 2113 N N . VAL A 1 275 ? 10.100 -1.010 -16.633 1.00 59.34 275 VAL A N 1
ATOM 2114 C CA . VAL A 1 275 ? 11.546 -1.311 -16.648 1.00 59.34 275 VAL A CA 1
ATOM 2115 C C . VAL A 1 275 ? 12.282 -0.751 -17.881 1.00 59.34 275 VAL A C 1
ATOM 2117 O O . VAL A 1 275 ? 13.504 -0.774 -17.939 1.00 59.34 275 VAL A O 1
ATOM 2120 N N . SER A 1 276 ? 11.589 -0.150 -18.850 1.00 49.09 276 SER A N 1
ATOM 2121 C CA . SER A 1 276 ? 12.245 0.455 -20.017 1.00 49.09 276 SER A CA 1
ATOM 2122 C C . SER A 1 276 ? 12.774 1.873 -19.732 1.00 49.09 276 SER A C 1
ATOM 2124 O O . SER A 1 276 ? 11.984 2.804 -19.541 1.00 49.09 276 SER A O 1
ATOM 2126 N N . ASP A 1 277 ? 14.104 2.004 -19.754 1.00 47.53 277 ASP A N 1
ATOM 2127 C CA . ASP A 1 277 ? 14.935 3.196 -19.969 1.00 47.53 277 ASP A CA 1
ATOM 2128 C C . ASP A 1 277 ? 14.315 4.549 -19.615 1.00 47.53 277 ASP A C 1
ATOM 2130 O O . ASP A 1 277 ? 13.779 5.269 -20.458 1.00 47.53 277 ASP A O 1
ATOM 2134 N N . ASN A 1 278 ? 14.492 4.964 -18.361 1.00 45.28 278 ASN A N 1
ATOM 2135 C CA . ASN A 1 278 ? 14.351 6.358 -17.963 1.00 45.28 278 ASN A CA 1
ATOM 2136 C C . ASN A 1 278 ? 15.530 7.157 -18.566 1.00 45.28 278 ASN A C 1
ATOM 2138 O O . ASN A 1 278 ? 16.622 7.133 -17.995 1.00 45.28 278 ASN A O 1
ATOM 2142 N N . PRO A 1 279 ? 15.379 7.899 -19.685 1.00 36.22 279 PRO A N 1
ATOM 2143 C CA . PRO A 1 279 ? 16.542 8.346 -20.447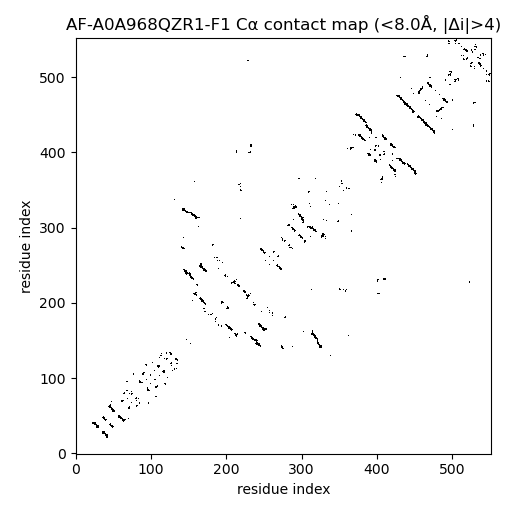 1.00 36.22 279 PRO A CA 1
ATOM 2144 C C . PRO A 1 279 ? 17.345 9.363 -19.625 1.00 36.22 279 PRO A C 1
ATOM 2146 O O . PRO A 1 279 ? 16.820 10.419 -19.244 1.00 36.22 279 PRO A O 1
ATOM 2149 N N . GLY A 1 280 ? 18.598 9.038 -19.303 1.00 42.50 280 GLY A N 1
ATOM 2150 C CA . GLY A 1 280 ? 19.519 9.906 -18.556 1.00 42.50 280 GLY A CA 1
ATOM 2151 C C . GLY A 1 280 ? 20.086 9.336 -17.253 1.00 42.50 280 GLY A C 1
ATOM 2152 O O . GLY A 1 280 ? 20.885 10.026 -16.624 1.00 42.50 280 GLY A O 1
ATOM 2153 N N . TYR A 1 281 ? 19.712 8.116 -16.873 1.00 36.69 281 TYR A N 1
ATOM 2154 C CA . TYR A 1 281 ? 20.322 7.333 -15.795 1.00 36.69 281 TYR A CA 1
ATOM 2155 C C . TYR A 1 281 ? 20.466 5.898 -16.309 1.00 36.69 281 TYR A C 1
ATOM 2157 O O . TYR A 1 281 ? 19.642 5.488 -17.124 1.00 36.69 281 TYR A O 1
ATOM 2165 N N . GLY A 1 282 ? 21.536 5.193 -15.930 1.00 38.62 282 GLY A N 1
ATOM 2166 C CA . GLY A 1 282 ? 21.751 3.805 -16.349 1.00 38.62 282 GLY A CA 1
ATOM 2167 C C . GLY A 1 282 ? 20.504 2.955 -16.098 1.00 38.62 282 GLY A C 1
ATOM 2168 O O . GLY A 1 282 ? 19.776 3.209 -15.139 1.00 38.62 282 GLY A O 1
ATOM 2169 N N . THR A 1 283 ? 20.243 2.025 -17.010 1.00 35.91 283 THR A N 1
ATOM 2170 C CA . THR A 1 283 ? 19.465 0.788 -16.817 1.00 35.91 283 THR A CA 1
ATOM 2171 C C . THR A 1 283 ? 19.107 0.521 -15.347 1.00 35.91 283 THR A C 1
ATOM 2173 O O . THR A 1 283 ? 19.914 0.075 -14.534 1.00 35.91 283 THR A O 1
ATOM 2176 N N . HIS A 1 284 ? 17.874 0.859 -14.962 1.00 46.97 284 HIS A N 1
ATOM 2177 C CA . HIS A 1 284 ? 17.358 0.577 -13.624 1.00 46.97 284 HIS A CA 1
ATOM 2178 C C . HIS A 1 284 ? 16.655 -0.779 -13.644 1.00 46.97 284 HIS A C 1
ATOM 2180 O O . HIS A 1 284 ? 15.425 -0.845 -13.683 1.00 46.97 284 HIS A O 1
ATOM 2186 N N . ILE A 1 285 ? 17.418 -1.871 -13.593 1.00 41.28 285 ILE A N 1
ATOM 2187 C CA . ILE A 1 285 ? 16.838 -3.134 -13.132 1.00 41.28 285 ILE A CA 1
ATOM 2188 C C . ILE A 1 285 ? 16.381 -2.901 -11.681 1.00 41.28 285 ILE A C 1
ATOM 2190 O O . ILE A 1 285 ? 17.172 -2.488 -10.837 1.00 41.28 285 ILE A O 1
ATOM 2194 N N . GLY A 1 286 ? 15.099 -3.139 -11.386 1.00 54.12 286 GLY A N 1
ATOM 2195 C CA . GLY A 1 286 ? 14.622 -3.213 -10.001 1.00 54.12 286 GLY A CA 1
ATOM 2196 C C . GLY A 1 286 ? 14.149 -1.905 -9.363 1.00 54.12 286 GLY A C 1
ATOM 2197 O O . GLY A 1 286 ? 14.129 -1.795 -8.153 1.00 54.12 286 GLY A O 1
ATOM 2198 N N . GLN A 1 287 ? 13.683 -0.904 -10.110 1.00 71.00 287 GLN A N 1
ATOM 2199 C CA . GLN A 1 287 ? 13.075 0.278 -9.470 1.00 71.00 287 GLN A CA 1
ATOM 2200 C C . GLN A 1 287 ? 11.880 -0.065 -8.547 1.00 71.00 287 GLN A C 1
ATOM 2202 O O . GLN A 1 287 ? 11.604 0.634 -7.569 1.00 71.00 287 GLN A O 1
ATOM 2207 N N . MET A 1 288 ? 11.160 -1.131 -8.888 1.00 82.88 288 MET A N 1
ATOM 2208 C CA . MET A 1 288 ? 10.091 -1.709 -8.093 1.00 82.88 288 MET A CA 1
ATOM 2209 C C . MET A 1 288 ? 10.302 -3.224 -8.060 1.00 82.88 288 MET A C 1
ATOM 2211 O O . MET A 1 288 ? 10.595 -3.823 -9.093 1.00 82.88 288 MET A O 1
ATOM 2215 N N . ALA A 1 289 ? 10.149 -3.844 -6.896 1.00 82.56 289 ALA A N 1
ATOM 2216 C CA . ALA A 1 289 ? 10.362 -5.278 -6.715 1.00 82.56 289 ALA A CA 1
ATOM 2217 C C . ALA A 1 289 ? 9.182 -5.928 -6.009 1.00 82.56 289 ALA A C 1
ATOM 2219 O O . ALA A 1 289 ? 8.616 -5.340 -5.089 1.00 82.56 289 ALA A O 1
ATOM 2220 N N . ASP A 1 290 ? 8.844 -7.156 -6.393 1.00 86.25 290 ASP A N 1
ATOM 2221 C CA . ASP A 1 290 ? 7.910 -7.988 -5.642 1.00 86.25 290 ASP A CA 1
ATOM 2222 C C . ASP A 1 290 ? 8.591 -8.527 -4.380 1.00 86.25 290 ASP A C 1
ATOM 2224 O O . ASP A 1 290 ? 9.489 -9.362 -4.436 1.00 86.25 290 ASP A O 1
ATOM 2228 N N . ILE A 1 291 ? 8.129 -8.078 -3.217 1.00 89.12 291 ILE A N 1
ATOM 2229 C CA . ILE A 1 291 ? 8.755 -8.336 -1.910 1.00 89.12 291 ILE A CA 1
ATOM 2230 C C . ILE A 1 291 ? 8.844 -9.833 -1.581 1.00 89.12 291 ILE A C 1
ATOM 2232 O O . ILE A 1 291 ? 9.744 -10.257 -0.850 1.00 89.12 291 ILE A O 1
ATOM 2236 N N . SER A 1 292 ? 7.899 -10.624 -2.092 1.00 80.31 292 SER A N 1
ATOM 2237 C CA . SER A 1 292 ? 7.680 -12.024 -1.693 1.00 80.31 292 SER A CA 1
ATOM 2238 C C . SER A 1 292 ? 7.607 -13.007 -2.864 1.00 80.31 292 SER A C 1
ATOM 2240 O O . SER A 1 292 ? 7.524 -14.213 -2.640 1.00 80.31 292 SER A O 1
ATOM 2242 N N . GLY A 1 293 ? 7.584 -12.509 -4.103 1.00 80.62 293 GLY A N 1
ATOM 2243 C CA . GLY A 1 293 ? 7.325 -13.311 -5.303 1.00 80.62 293 GLY A CA 1
ATOM 2244 C C . GLY A 1 293 ? 5.861 -13.751 -5.458 1.00 80.62 293 GLY A C 1
ATOM 2245 O O . GLY A 1 293 ? 5.569 -14.628 -6.268 1.00 80.62 293 GLY A O 1
ATOM 2246 N N . MET A 1 294 ? 4.934 -13.206 -4.658 1.00 80.81 294 MET A N 1
ATOM 2247 C CA . MET A 1 294 ? 3.506 -13.563 -4.693 1.00 80.81 294 MET A CA 1
ATOM 2248 C C . MET A 1 294 ? 2.662 -12.676 -5.622 1.00 80.81 294 MET A C 1
ATOM 2250 O O . MET A 1 294 ? 1.458 -12.910 -5.746 1.00 80.81 294 MET A O 1
ATOM 2254 N N . GLY A 1 295 ? 3.245 -11.632 -6.209 1.00 84.56 295 GLY A N 1
ATOM 2255 C CA . GLY A 1 295 ? 2.592 -10.682 -7.110 1.00 84.56 295 GLY A CA 1
ATOM 2256 C C . GLY A 1 295 ? 1.621 -9.722 -6.424 1.00 84.56 295 GLY A C 1
ATOM 2257 O O . GLY A 1 295 ? 0.682 -9.256 -7.061 1.00 84.56 295 GLY A O 1
ATOM 2258 N N . LYS A 1 296 ? 1.784 -9.464 -5.117 1.00 88.06 296 LYS A N 1
ATOM 2259 C CA . LYS A 1 296 ? 0.824 -8.665 -4.323 1.00 88.06 296 LYS A CA 1
ATOM 2260 C C . LYS A 1 296 ? 1.416 -7.455 -3.625 1.00 88.06 296 LYS A C 1
ATOM 2262 O O . LYS A 1 296 ? 0.685 -6.511 -3.346 1.00 88.06 296 LYS A O 1
ATOM 2267 N N . ALA A 1 297 ? 2.689 -7.496 -3.260 1.00 92.94 297 ALA A N 1
ATOM 2268 C CA . ALA A 1 297 ? 3.306 -6.450 -2.462 1.00 92.94 297 ALA A CA 1
ATOM 2269 C C . ALA A 1 297 ? 4.642 -6.068 -3.063 1.00 92.94 297 ALA A C 1
ATOM 2271 O O . ALA A 1 297 ? 5.443 -6.928 -3.422 1.00 92.94 297 ALA A O 1
ATOM 2272 N N . PHE A 1 298 ? 4.852 -4.766 -3.156 1.00 92.62 298 PHE A N 1
ATOM 2273 C CA . PHE A 1 298 ? 5.901 -4.200 -3.961 1.00 92.62 298 PHE A CA 1
ATOM 2274 C C . PHE A 1 298 ? 6.622 -3.109 -3.194 1.00 92.62 298 PHE A C 1
ATOM 2276 O O . PHE A 1 298 ? 5.987 -2.277 -2.540 1.00 92.62 298 PHE A O 1
ATOM 2283 N N . ALA A 1 299 ? 7.940 -3.126 -3.295 1.00 89.88 299 ALA A N 1
ATOM 2284 C CA . ALA A 1 299 ? 8.808 -2.124 -2.714 1.00 89.88 299 ALA A CA 1
ATOM 2285 C C . ALA A 1 299 ? 9.452 -1.293 -3.816 1.00 89.88 299 ALA A C 1
ATOM 2287 O O . ALA A 1 299 ? 9.837 -1.840 -4.848 1.00 89.88 299 ALA A O 1
ATOM 2288 N N . TYR A 1 300 ? 9.570 0.008 -3.579 1.00 86.31 300 TYR A N 1
ATOM 2289 C CA . TYR A 1 300 ? 10.451 0.875 -4.349 1.00 86.31 300 TYR A CA 1
ATOM 2290 C C . TYR A 1 300 ? 11.795 1.015 -3.650 1.00 86.31 300 TYR A C 1
ATOM 2292 O O . TYR A 1 300 ? 11.844 1.107 -2.424 1.00 86.31 300 TYR A O 1
ATOM 2300 N N . GLU A 1 301 ? 12.835 1.101 -4.466 1.00 76.00 301 GLU A N 1
ATOM 2301 C CA . GLU A 1 301 ? 14.193 1.466 -4.069 1.00 76.00 301 GLU A CA 1
ATOM 2302 C C . GLU A 1 301 ? 14.437 2.969 -4.299 1.00 76.00 301 GLU A C 1
ATOM 2304 O O . GLU A 1 301 ? 13.736 3.615 -5.102 1.00 76.00 301 GLU A O 1
ATOM 2309 N N . ASP A 1 302 ? 15.420 3.551 -3.610 1.00 64.06 302 ASP A N 1
ATOM 2310 C CA . ASP A 1 302 ? 15.840 4.923 -3.832 1.00 64.06 302 ASP A CA 1
ATOM 2311 C C . ASP A 1 302 ? 16.649 5.103 -5.128 1.00 64.06 302 ASP A C 1
ATOM 2313 O O . ASP A 1 302 ? 17.119 4.183 -5.793 1.00 64.06 302 ASP A O 1
ATOM 2317 N N . LYS A 1 303 ? 16.676 6.354 -5.593 1.00 59.66 303 LYS A N 1
ATOM 2318 C CA . LYS A 1 303 ? 17.174 6.722 -6.922 1.00 59.66 303 LYS A CA 1
ATOM 2319 C C . LYS A 1 303 ? 18.611 6.251 -7.191 1.00 59.66 303 LYS A C 1
ATOM 2321 O O . LYS A 1 303 ? 19.485 6.460 -6.358 1.00 59.66 303 LYS A O 1
ATOM 2326 N N . ASP A 1 304 ? 18.835 5.893 -8.461 1.00 51.31 304 ASP A N 1
ATOM 2327 C CA . ASP A 1 304 ? 20.116 5.622 -9.134 1.00 51.31 304 ASP A CA 1
ATOM 2328 C C . ASP A 1 304 ? 20.945 4.510 -8.472 1.00 51.31 304 ASP A C 1
ATOM 2330 O O . ASP A 1 304 ? 21.342 4.618 -7.313 1.00 51.31 304 ASP A O 1
ATOM 2334 N N . ALA A 1 305 ? 21.273 3.462 -9.235 1.00 46.75 305 ALA A N 1
ATOM 2335 C CA . ALA A 1 305 ? 22.075 2.322 -8.779 1.00 46.75 305 ALA A CA 1
ATOM 2336 C C . ALA A 1 305 ? 23.378 2.761 -8.072 1.00 46.75 305 ALA A C 1
ATOM 2338 O O . ALA A 1 305 ? 23.871 2.081 -7.174 1.00 46.75 305 ALA A O 1
ATOM 2339 N N . ALA A 1 306 ? 23.910 3.938 -8.432 1.00 46.69 306 ALA A N 1
ATOM 2340 C CA . ALA A 1 306 ? 25.111 4.530 -7.846 1.00 46.69 306 ALA A CA 1
ATOM 2341 C C . ALA A 1 306 ? 24.947 5.126 -6.429 1.00 46.69 306 ALA A C 1
ATOM 2343 O O . ALA A 1 306 ? 25.959 5.354 -5.754 1.00 46.69 306 ALA A O 1
ATOM 2344 N N . THR A 1 307 ? 23.726 5.445 -5.990 1.00 52.47 307 THR A N 1
ATOM 2345 C CA . THR A 1 307 ? 23.448 6.030 -4.662 1.00 52.47 307 THR A CA 1
ATOM 2346 C C . THR A 1 307 ? 22.511 5.210 -3.796 1.00 52.47 307 THR A C 1
ATOM 2348 O O . THR A 1 307 ? 22.372 5.558 -2.623 1.00 52.47 307 THR A O 1
ATOM 2351 N N . SER A 1 308 ? 21.939 4.144 -4.353 1.00 65.12 308 SER A N 1
ATOM 2352 C CA . SER A 1 308 ? 21.028 3.267 -3.637 1.00 65.12 308 SER A CA 1
ATOM 2353 C C . SER A 1 308 ? 21.710 2.450 -2.542 1.00 65.12 308 SER A C 1
ATOM 2355 O O . SER A 1 308 ? 22.897 2.103 -2.648 1.00 65.12 308 SER A O 1
ATOM 2357 N N . ASP A 1 309 ? 20.985 2.185 -1.451 1.00 65.88 309 ASP A N 1
ATOM 2358 C CA . ASP A 1 309 ? 21.434 1.295 -0.375 1.00 65.88 309 ASP A CA 1
ATOM 2359 C C . ASP A 1 309 ? 20.924 -0.152 -0.505 1.00 65.88 309 ASP A C 1
ATOM 2361 O O . ASP A 1 309 ? 21.447 -1.043 0.181 1.00 65.88 309 ASP A O 1
ATOM 2365 N N . TRP A 1 310 ? 20.087 -0.397 -1.520 1.00 67.69 310 TRP A N 1
ATOM 2366 C CA . TRP A 1 310 ? 19.640 -1.691 -2.040 1.00 67.69 310 TRP A CA 1
ATOM 2367 C C . TRP A 1 310 ? 18.807 -2.481 -1.038 1.00 67.69 310 TRP A C 1
ATOM 2369 O O . TRP A 1 310 ? 18.881 -3.717 -1.009 1.00 67.69 310 TRP A O 1
ATOM 2379 N N . ASP A 1 311 ? 18.075 -1.789 -0.168 1.00 73.69 311 ASP A N 1
ATOM 2380 C CA . ASP A 1 311 ? 17.288 -2.420 0.882 1.00 73.69 311 ASP A CA 1
ATOM 2381 C C . ASP A 1 311 ? 15.772 -2.445 0.631 1.00 73.69 311 ASP A C 1
ATOM 2383 O O . ASP A 1 311 ? 15.064 -3.198 1.305 1.00 73.69 311 ASP A O 1
ATOM 2387 N N . TYR A 1 312 ? 15.293 -1.758 -0.406 1.00 81.62 312 TYR A N 1
ATOM 2388 C CA . TYR A 1 312 ? 13.927 -1.777 -0.922 1.00 81.62 312 TYR A CA 1
ATOM 2389 C C . TYR A 1 312 ? 12.899 -1.513 0.180 1.00 81.62 312 TYR A C 1
ATOM 2391 O O . TYR A 1 312 ? 11.960 -2.293 0.386 1.00 81.62 312 TYR A O 1
ATOM 2399 N N . ASN A 1 313 ? 13.099 -0.439 0.942 1.00 83.75 313 ASN A N 1
ATOM 2400 C CA . ASN A 1 313 ? 12.219 -0.075 2.048 1.00 83.75 313 ASN A CA 1
ATOM 2401 C C . ASN A 1 313 ? 11.637 1.355 1.948 1.00 83.75 313 ASN A C 1
ATOM 2403 O O . ASN A 1 313 ? 10.835 1.728 2.805 1.00 83.75 313 ASN A O 1
ATOM 2407 N N . ASP A 1 314 ? 11.959 2.134 0.906 1.00 83.44 314 ASP A N 1
ATOM 2408 C CA . ASP A 1 314 ? 11.582 3.555 0.823 1.00 83.44 314 ASP A CA 1
ATOM 2409 C C . ASP A 1 314 ? 10.074 3.785 0.680 1.00 83.44 314 ASP A C 1
ATOM 2411 O O . ASP A 1 314 ? 9.521 4.773 1.170 1.00 83.44 314 ASP A O 1
ATOM 2415 N N . LEU A 1 315 ? 9.399 2.884 -0.031 1.00 90.69 315 LEU A N 1
ATOM 2416 C CA . LEU A 1 315 ? 7.952 2.888 -0.193 1.00 90.69 315 LEU A CA 1
ATOM 2417 C C . LEU A 1 315 ? 7.468 1.459 -0.403 1.00 90.69 315 LEU A C 1
ATOM 2419 O O . LEU A 1 315 ? 7.851 0.813 -1.377 1.00 90.69 315 LEU A O 1
ATOM 2423 N N . ILE A 1 316 ? 6.568 0.994 0.464 1.00 94.62 316 ILE A N 1
ATOM 2424 C CA . ILE A 1 316 ? 5.957 -0.333 0.335 1.00 94.62 316 ILE A CA 1
ATOM 2425 C C . ILE A 1 316 ? 4.466 -0.182 0.073 1.00 94.62 316 ILE A C 1
ATOM 2427 O O . ILE A 1 316 ? 3.730 0.394 0.880 1.00 94.62 316 ILE A O 1
ATOM 2431 N N . VAL A 1 317 ? 4.004 -0.761 -1.031 1.00 95.75 317 VAL A N 1
ATOM 2432 C CA . VAL A 1 317 ? 2.592 -0.795 -1.416 1.00 95.75 317 VAL A CA 1
ATOM 2433 C C . VAL A 1 317 ? 2.133 -2.227 -1.641 1.00 95.75 317 VAL A C 1
ATOM 2435 O O . VAL A 1 317 ? 2.850 -3.049 -2.202 1.00 95.75 317 VAL A O 1
ATOM 2438 N N . MET A 1 318 ? 0.907 -2.531 -1.234 1.00 94.62 318 MET A N 1
ATOM 2439 C CA . MET A 1 318 ? 0.214 -3.743 -1.652 1.00 94.62 318 MET A CA 1
ATOM 2440 C C . MET A 1 318 ? -0.719 -3.398 -2.806 1.00 94.62 318 MET A C 1
ATOM 2442 O O . MET A 1 318 ? -1.526 -2.482 -2.671 1.00 94.62 318 MET A O 1
ATOM 2446 N N . ILE A 1 319 ? -0.631 -4.126 -3.917 1.00 95.25 319 ILE A N 1
ATOM 2447 C CA . ILE A 1 319 ? -1.519 -4.002 -5.075 1.00 95.25 319 ILE A CA 1
ATOM 2448 C C . ILE A 1 319 ? -2.170 -5.368 -5.303 1.00 95.25 319 ILE A C 1
ATOM 2450 O O . ILE A 1 319 ? -1.491 -6.360 -5.540 1.00 95.25 319 ILE A O 1
ATOM 2454 N N . THR A 1 320 ? -3.496 -5.428 -5.204 1.00 92.75 320 THR A N 1
ATOM 2455 C CA . THR A 1 320 ? -4.297 -6.639 -5.449 1.00 92.75 320 THR A CA 1
ATOM 2456 C C . THR A 1 320 ? -5.423 -6.337 -6.436 1.00 92.75 320 THR A C 1
ATOM 2458 O O . THR A 1 320 ? -5.751 -5.175 -6.671 1.00 92.75 320 THR A O 1
ATOM 2461 N N . GLY A 1 321 ? -6.010 -7.372 -7.041 1.00 93.00 321 GLY A N 1
ATOM 2462 C CA . GLY A 1 321 ? -6.941 -7.195 -8.165 1.00 93.00 321 GLY A CA 1
ATOM 2463 C C . GLY A 1 321 ? -6.244 -7.039 -9.524 1.00 93.00 321 GLY A C 1
ATOM 2464 O O . GLY A 1 321 ? -6.865 -6.652 -10.513 1.00 93.00 321 GLY A O 1
ATOM 2465 N N . ALA A 1 322 ? -4.934 -7.292 -9.567 1.00 94.56 322 ALA A N 1
ATOM 2466 C CA . ALA A 1 322 ? -4.117 -7.265 -10.768 1.00 94.56 322 ALA A CA 1
ATOM 2467 C C . ALA A 1 322 ? -2.949 -8.250 -10.642 1.00 94.56 322 ALA A C 1
ATOM 2469 O O . ALA A 1 322 ? -2.481 -8.519 -9.537 1.00 94.56 322 ALA A O 1
ATOM 2470 N N . GLU A 1 323 ? -2.477 -8.752 -11.778 1.00 90.94 323 GLU A N 1
ATOM 2471 C CA . GLU A 1 323 ? -1.262 -9.559 -11.895 1.00 90.94 323 GLU A CA 1
ATOM 2472 C C . GLU A 1 323 ? -0.093 -8.681 -12.350 1.00 90.94 323 GLU A C 1
ATOM 2474 O O . GLU A 1 323 ? -0.284 -7.766 -13.151 1.00 90.94 323 GLU A O 1
ATOM 2479 N N . SER A 1 324 ? 1.117 -8.960 -11.864 1.00 85.50 324 SER A N 1
ATOM 2480 C CA . SER A 1 324 ? 2.345 -8.238 -12.218 1.00 85.50 324 SER A CA 1
ATOM 2481 C C . SER A 1 324 ? 3.430 -9.195 -12.690 1.00 85.50 324 SER A C 1
ATOM 2483 O O . SER A 1 324 ? 3.487 -10.334 -12.235 1.00 85.50 324 SER A O 1
ATOM 2485 N N . ASN A 1 325 ? 4.362 -8.697 -13.491 1.00 74.62 325 ASN A N 1
ATOM 2486 C CA . ASN A 1 325 ? 5.560 -9.414 -13.932 1.00 74.62 325 ASN A CA 1
ATOM 2487 C C . ASN A 1 325 ? 6.861 -8.760 -13.426 1.00 74.62 325 ASN A C 1
ATOM 2489 O O . ASN A 1 325 ? 7.870 -8.750 -14.129 1.00 74.62 325 ASN A O 1
ATOM 2493 N N . LEU A 1 326 ? 6.822 -8.162 -12.233 1.00 78.56 326 LEU A N 1
ATOM 2494 C CA . LEU A 1 326 ? 8.007 -7.592 -11.596 1.00 78.56 326 LEU A CA 1
ATOM 2495 C C . LEU A 1 326 ? 8.924 -8.697 -11.043 1.00 78.56 326 LEU A C 1
ATOM 2497 O O . LEU A 1 326 ? 8.420 -9.727 -10.586 1.00 78.56 326 LEU A O 1
ATOM 2501 N N . PRO A 1 327 ? 10.252 -8.488 -11.048 1.00 74.88 327 PRO A N 1
ATOM 2502 C CA . PRO A 1 327 ? 11.191 -9.406 -10.413 1.00 74.88 327 PRO A CA 1
ATOM 2503 C C . PRO A 1 327 ? 10.956 -9.489 -8.900 1.00 74.88 327 PRO A C 1
ATOM 2505 O O . PRO A 1 327 ? 10.538 -8.519 -8.259 1.00 74.88 327 PRO A O 1
ATOM 2508 N N . ALA A 1 328 ? 11.253 -10.654 -8.325 1.00 79.44 328 ALA A N 1
ATOM 2509 C CA . ALA A 1 328 ? 11.222 -10.840 -6.881 1.00 79.44 328 ALA A CA 1
ATOM 2510 C C . ALA A 1 328 ? 12.388 -10.094 -6.216 1.00 79.44 328 ALA A C 1
ATOM 2512 O O . ALA A 1 328 ? 13.498 -10.068 -6.734 1.00 79.44 328 ALA A O 1
ATOM 2513 N N . LEU A 1 329 ? 12.173 -9.548 -5.022 1.00 79.50 329 LEU A N 1
ATOM 2514 C CA . LEU A 1 329 ? 13.194 -8.821 -4.270 1.00 79.50 329 LEU A CA 1
ATOM 2515 C C . LEU A 1 329 ? 14.458 -9.664 -4.052 1.00 79.50 329 LEU A C 1
ATOM 2517 O O . LEU A 1 329 ? 15.571 -9.164 -4.186 1.00 79.50 329 LEU A O 1
ATOM 2521 N N . ASP A 1 330 ? 14.296 -10.960 -3.783 1.00 76.81 330 ASP A N 1
ATOM 2522 C CA . ASP A 1 330 ? 15.412 -11.879 -3.539 1.00 76.81 330 ASP A CA 1
ATOM 2523 C C . ASP A 1 330 ? 16.371 -11.997 -4.735 1.00 76.81 330 ASP A C 1
ATOM 2525 O O . ASP A 1 330 ? 17.566 -12.216 -4.522 1.00 76.81 330 ASP A O 1
ATOM 2529 N N . SER A 1 331 ? 15.886 -11.810 -5.972 1.00 70.94 331 SER A N 1
ATOM 2530 C CA . SER A 1 331 ? 16.752 -11.800 -7.158 1.00 70.94 331 SER A CA 1
ATOM 2531 C C . SER A 1 331 ? 17.537 -10.496 -7.314 1.00 70.94 331 SER A C 1
ATOM 2533 O O . SER A 1 331 ? 18.487 -10.461 -8.082 1.00 70.94 331 SER A O 1
ATOM 2535 N N . LEU A 1 332 ? 17.176 -9.439 -6.581 1.00 70.88 332 LEU A N 1
ATOM 2536 C CA . LEU A 1 332 ? 17.800 -8.114 -6.669 1.00 70.88 332 LEU A CA 1
ATOM 2537 C C . LEU A 1 332 ? 18.787 -7.840 -5.523 1.00 70.88 332 LEU A C 1
ATOM 2539 O O . LEU A 1 332 ? 19.688 -7.018 -5.663 1.00 70.88 332 LEU A O 1
ATOM 2543 N N . VAL A 1 333 ? 18.652 -8.531 -4.383 1.00 66.38 333 VAL A N 1
ATOM 2544 C CA . VAL A 1 333 ? 19.439 -8.250 -3.160 1.00 66.38 333 VAL A CA 1
ATOM 2545 C C . VAL A 1 333 ? 20.385 -9.382 -2.725 1.00 66.38 333 VAL A C 1
ATOM 2547 O O . VAL A 1 333 ? 21.120 -9.226 -1.744 1.00 66.38 333 VAL A O 1
ATOM 2550 N N . GLY A 1 334 ? 20.402 -10.516 -3.437 1.00 56.16 334 GLY A N 1
ATOM 2551 C CA . GLY A 1 334 ? 21.146 -11.736 -3.088 1.00 56.16 334 GLY A CA 1
ATOM 2552 C C . GLY A 1 334 ? 22.680 -11.602 -2.988 1.00 56.16 334 GLY A C 1
ATOM 2553 O O . GLY A 1 334 ? 23.296 -10.664 -3.489 1.00 56.16 334 GLY A O 1
ATOM 2554 N N . LYS A 1 335 ? 23.327 -12.577 -2.324 1.00 42.94 335 LYS A N 1
ATOM 2555 C CA . LYS A 1 335 ? 24.795 -12.613 -2.095 1.00 42.94 335 LYS A CA 1
ATOM 2556 C C . LYS A 1 335 ? 25.632 -12.794 -3.364 1.00 42.94 335 LYS A C 1
ATOM 2558 O O . LYS A 1 335 ? 26.813 -12.449 -3.337 1.00 42.94 335 LYS A O 1
ATOM 2563 N N . ASP A 1 336 ? 25.020 -13.330 -4.412 1.00 40.34 336 ASP A N 1
ATOM 2564 C CA . ASP A 1 336 ? 25.660 -13.608 -5.697 1.00 40.34 336 ASP A CA 1
ATOM 2565 C C . ASP A 1 336 ? 25.514 -12.440 -6.687 1.00 40.34 336 ASP A C 1
ATOM 2567 O O . ASP A 1 336 ? 26.104 -12.475 -7.757 1.00 40.34 336 ASP A O 1
ATOM 2571 N N . VAL A 1 337 ? 24.828 -11.353 -6.298 1.00 49.19 337 VAL A N 1
ATOM 2572 C CA . VAL A 1 337 ? 24.838 -10.094 -7.056 1.00 49.19 337 VAL A CA 1
ATOM 2573 C C . VAL A 1 337 ? 26.264 -9.529 -7.033 1.00 49.19 337 VAL A C 1
ATOM 2575 O O . VAL A 1 337 ? 26.831 -9.266 -5.959 1.00 49.19 337 VAL A O 1
ATOM 2578 N N . VAL A 1 338 ? 26.879 -9.363 -8.208 1.00 44.44 338 VAL A N 1
ATOM 2579 C CA . VAL A 1 338 ? 28.260 -8.881 -8.366 1.00 44.44 338 VAL A CA 1
ATOM 2580 C C . VAL A 1 338 ? 28.346 -7.400 -7.989 1.00 44.44 338 VAL A C 1
ATOM 2582 O O . VAL A 1 338 ? 28.331 -6.501 -8.813 1.00 44.44 338 VAL A O 1
ATOM 2585 N N . ARG A 1 339 ? 28.472 -7.130 -6.688 1.00 51.59 339 ARG A N 1
ATOM 2586 C CA . ARG A 1 339 ? 28.669 -5.770 -6.167 1.00 51.59 339 ARG A CA 1
ATOM 2587 C C . ARG A 1 339 ? 30.111 -5.310 -6.360 1.00 51.59 339 ARG A C 1
ATOM 2589 O O . ARG A 1 339 ? 31.058 -6.066 -6.072 1.00 51.59 339 ARG A O 1
ATOM 2596 N N . SER A 1 340 ? 30.300 -4.049 -6.736 1.00 47.34 340 SER A N 1
ATOM 2597 C CA . SER A 1 340 ? 31.616 -3.423 -6.804 1.00 47.34 340 SER A CA 1
ATOM 2598 C C . SER A 1 340 ? 32.318 -3.507 -5.438 1.00 47.34 340 SER A C 1
ATOM 2600 O O . SER A 1 340 ? 31.706 -3.546 -4.365 1.00 47.34 340 SER A O 1
ATOM 2602 N N . LYS A 1 341 ? 33.659 -3.524 -5.420 1.00 40.88 341 LYS A N 1
ATOM 2603 C CA . LYS A 1 341 ? 34.436 -3.556 -4.157 1.00 40.88 341 LYS A CA 1
ATOM 2604 C C . LYS A 1 341 ? 34.140 -2.364 -3.229 1.00 40.88 341 LYS A C 1
ATOM 2606 O O . LYS A 1 341 ? 34.494 -2.427 -2.051 1.00 40.88 341 LYS A O 1
ATOM 2611 N N . ARG A 1 342 ? 33.544 -1.286 -3.754 1.00 41.38 342 ARG A N 1
ATOM 2612 C CA . ARG A 1 342 ? 33.095 -0.114 -2.996 1.00 41.38 342 ARG A CA 1
ATOM 2613 C C . ARG A 1 342 ? 31.739 -0.371 -2.327 1.00 41.38 342 ARG A C 1
ATOM 2615 O O . ARG A 1 342 ? 31.615 -0.070 -1.149 1.00 41.38 342 ARG A O 1
ATOM 2622 N N . GLU A 1 343 ? 30.802 -1.014 -3.021 1.00 47.47 343 GLU A N 1
ATOM 2623 C CA . GLU A 1 343 ? 29.487 -1.425 -2.492 1.00 47.47 343 GLU A CA 1
ATOM 2624 C C . GLU A 1 343 ? 29.587 -2.530 -1.426 1.00 47.47 343 GLU A C 1
ATOM 2626 O O . GLU A 1 343 ? 28.895 -2.487 -0.411 1.00 47.47 343 GLU A O 1
ATOM 2631 N N . LYS A 1 344 ? 30.512 -3.491 -1.582 1.00 46.91 344 LYS A N 1
ATOM 2632 C CA . LYS A 1 344 ? 30.701 -4.608 -0.626 1.00 46.91 344 LYS A CA 1
ATOM 2633 C C . LYS A 1 344 ? 31.185 -4.187 0.769 1.00 46.91 344 LYS A C 1
ATOM 2635 O O . LYS A 1 344 ? 31.180 -5.012 1.681 1.00 46.91 344 LYS A O 1
ATOM 2640 N N . ARG A 1 345 ? 31.695 -2.962 0.930 1.00 42.09 345 ARG A N 1
ATOM 2641 C CA . ARG A 1 345 ? 32.407 -2.538 2.146 1.00 42.09 345 ARG A CA 1
ATOM 2642 C C . ARG A 1 345 ? 31.511 -1.876 3.195 1.00 42.09 345 ARG A C 1
ATOM 2644 O O . ARG A 1 345 ? 31.878 -1.948 4.365 1.00 42.09 345 ARG A O 1
ATOM 2651 N N . ASP A 1 346 ? 30.370 -1.317 2.783 1.00 46.38 346 ASP A N 1
ATOM 2652 C CA . ASP A 1 346 ? 29.501 -0.505 3.647 1.00 46.38 346 ASP A CA 1
ATOM 2653 C C . ASP A 1 346 ? 28.041 -1.016 3.745 1.00 46.38 346 ASP A C 1
ATOM 2655 O O . ASP A 1 346 ? 27.436 -0.828 4.796 1.00 46.38 346 ASP A O 1
ATOM 2659 N N . ASN A 1 347 ? 27.502 -1.757 2.758 1.00 52.97 347 ASN A N 1
ATOM 2660 C CA . ASN A 1 347 ? 26.072 -2.127 2.713 1.00 52.97 347 ASN A CA 1
ATOM 2661 C C . ASN A 1 347 ? 25.853 -3.637 2.498 1.00 52.97 347 ASN A C 1
ATOM 2663 O O . ASN A 1 347 ? 25.641 -4.103 1.377 1.00 52.97 347 ASN A O 1
ATOM 2667 N N . ALA A 1 348 ? 25.889 -4.431 3.570 1.00 56.31 348 ALA A N 1
ATOM 2668 C CA . ALA A 1 348 ? 25.242 -5.742 3.538 1.00 56.31 348 ALA A CA 1
ATOM 2669 C C . ALA A 1 348 ? 23.730 -5.504 3.628 1.00 56.31 348 ALA A C 1
ATOM 2671 O O . ALA A 1 348 ? 23.299 -4.859 4.579 1.00 56.31 348 ALA A O 1
ATOM 2672 N N . PHE A 1 349 ? 22.952 -6.006 2.663 1.00 64.69 349 PHE A N 1
ATOM 2673 C CA . PHE A 1 349 ? 21.488 -5.976 2.732 1.00 64.69 349 PHE A CA 1
ATOM 2674 C C . PHE A 1 349 ? 21.040 -6.511 4.098 1.00 64.69 349 PHE A C 1
ATOM 2676 O O . PHE A 1 349 ? 21.255 -7.687 4.420 1.00 64.69 349 PHE A O 1
ATOM 2683 N N . THR A 1 350 ? 20.474 -5.633 4.925 1.00 72.12 350 THR A N 1
ATOM 2684 C CA . THR A 1 350 ? 19.826 -6.039 6.167 1.00 72.12 350 THR A CA 1
ATOM 2685 C C . THR A 1 350 ? 18.392 -6.361 5.806 1.00 72.12 350 THR A C 1
ATOM 2687 O O . THR A 1 350 ? 17.589 -5.454 5.626 1.00 72.12 350 THR A O 1
ATOM 2690 N N . ASP A 1 351 ? 18.069 -7.650 5.721 1.00 82.88 351 ASP A N 1
ATOM 2691 C CA . ASP A 1 351 ? 16.715 -8.087 5.393 1.00 82.88 351 ASP A CA 1
ATOM 2692 C C . ASP A 1 351 ? 15.709 -7.619 6.458 1.00 82.88 351 ASP A C 1
ATOM 2694 O O . ASP A 1 351 ? 15.532 -8.231 7.523 1.00 82.88 351 ASP A O 1
ATOM 2698 N N . TRP A 1 352 ? 15.046 -6.499 6.174 1.00 88.69 352 TRP A N 1
ATOM 2699 C CA . TRP A 1 352 ? 14.109 -5.863 7.087 1.00 88.69 352 TRP A CA 1
ATOM 2700 C C . TRP A 1 352 ? 12.859 -6.712 7.309 1.00 88.69 352 TRP A C 1
ATOM 2702 O O . TRP A 1 352 ? 12.254 -6.596 8.381 1.00 88.69 352 TRP A O 1
ATOM 2712 N N . ARG A 1 353 ? 12.515 -7.603 6.362 1.00 90.50 353 ARG A N 1
ATOM 2713 C CA . ARG A 1 353 ? 11.327 -8.476 6.395 1.00 90.50 353 ARG A CA 1
ATOM 2714 C C . ARG A 1 353 ? 11.352 -9.398 7.608 1.00 90.50 353 ARG A C 1
ATOM 2716 O O . ARG A 1 353 ? 10.319 -9.670 8.215 1.00 90.50 353 ARG A O 1
ATOM 2723 N N . THR A 1 354 ? 12.547 -9.842 8.000 1.00 87.62 354 THR A N 1
ATOM 2724 C CA . THR A 1 354 ? 12.744 -10.774 9.121 1.00 87.62 354 THR A CA 1
ATOM 2725 C C . THR A 1 354 ? 13.449 -10.141 10.323 1.00 87.62 354 THR A C 1
ATOM 2727 O O . THR A 1 354 ? 13.266 -10.601 11.456 1.00 87.62 354 THR A O 1
ATOM 2730 N N . GLY A 1 355 ? 14.223 -9.073 10.101 1.00 81.19 355 GLY A N 1
ATOM 2731 C CA . GLY A 1 355 ? 15.095 -8.464 11.108 1.00 81.19 355 GLY A CA 1
ATOM 2732 C C . GLY A 1 355 ? 14.391 -7.635 12.186 1.00 81.19 355 GLY A C 1
ATOM 2733 O O . GLY A 1 355 ? 14.968 -7.421 13.253 1.00 81.19 355 GLY A O 1
ATOM 2734 N N . SER A 1 356 ? 13.151 -7.189 11.957 1.00 87.44 356 SER A N 1
ATOM 2735 C CA . SER A 1 356 ? 12.425 -6.298 12.875 1.00 87.44 356 SER A CA 1
ATOM 2736 C C . SER A 1 356 ? 10.995 -6.769 13.154 1.00 87.44 356 SER A C 1
ATOM 2738 O O . SER A 1 356 ? 10.379 -7.459 12.344 1.00 87.44 356 SER A O 1
ATOM 2740 N N . GLU A 1 357 ? 10.438 -6.382 14.306 1.00 90.25 357 GLU A N 1
ATOM 2741 C CA . GLU A 1 357 ? 9.030 -6.668 14.632 1.00 90.25 357 GLU A CA 1
ATOM 2742 C C . GLU A 1 357 ? 8.063 -5.969 13.665 1.00 90.25 357 GLU A C 1
ATOM 2744 O O . GLU A 1 357 ? 7.015 -6.521 13.340 1.00 90.25 357 GLU A O 1
ATOM 2749 N N . LEU A 1 358 ? 8.429 -4.781 13.169 1.00 92.25 358 LEU A N 1
ATOM 2750 C CA . LEU A 1 358 ? 7.660 -4.072 12.148 1.00 92.25 358 LEU A CA 1
ATOM 2751 C C . LEU A 1 358 ? 7.687 -4.816 10.808 1.00 92.25 358 LEU A C 1
ATOM 2753 O O . LEU A 1 358 ? 6.634 -5.021 10.212 1.00 92.25 358 LEU A O 1
ATOM 2757 N N . GLY A 1 359 ? 8.858 -5.282 10.371 1.00 93.31 359 GLY A N 1
ATOM 2758 C CA . GLY A 1 359 ? 8.995 -6.081 9.154 1.00 93.31 359 GLY A CA 1
ATOM 2759 C C . GLY A 1 359 ? 8.171 -7.361 9.208 1.00 93.31 359 GLY A C 1
ATOM 2760 O O . GLY A 1 359 ? 7.371 -7.606 8.312 1.00 93.31 359 GLY A O 1
ATOM 2761 N N . LYS A 1 360 ? 8.245 -8.116 10.313 1.00 92.69 360 LYS A N 1
ATOM 2762 C CA . LYS A 1 360 ? 7.406 -9.312 10.516 1.00 92.69 360 LYS A CA 1
ATOM 2763 C C . LYS A 1 360 ? 5.914 -8.990 10.481 1.00 92.69 360 LYS A C 1
ATOM 2765 O O . LYS A 1 360 ? 5.130 -9.780 9.964 1.00 92.69 360 LYS A O 1
ATOM 2770 N N . LEU A 1 361 ? 5.511 -7.845 11.033 1.00 92.25 361 LEU A N 1
ATOM 2771 C CA . LEU A 1 361 ? 4.121 -7.398 11.009 1.00 92.25 361 LEU A CA 1
ATOM 2772 C C . LEU A 1 361 ? 3.658 -7.089 9.577 1.00 92.25 361 LEU A C 1
ATOM 2774 O O . LEU A 1 361 ? 2.607 -7.584 9.170 1.00 92.25 361 LEU A O 1
ATOM 2778 N N . ILE A 1 362 ? 4.452 -6.335 8.812 1.00 93.88 362 ILE A N 1
ATOM 2779 C CA . ILE A 1 362 ? 4.194 -6.041 7.395 1.00 93.88 362 ILE A CA 1
ATOM 2780 C C . ILE A 1 362 ? 4.094 -7.349 6.601 1.00 93.88 362 ILE A C 1
ATOM 2782 O O . ILE A 1 362 ? 3.089 -7.580 5.928 1.00 93.88 362 ILE A O 1
ATOM 2786 N N . MET A 1 363 ? 5.070 -8.249 6.754 1.00 93.69 363 MET A N 1
ATOM 2787 C CA . MET A 1 363 ? 5.077 -9.545 6.071 1.00 93.69 363 MET A CA 1
ATOM 2788 C C . MET A 1 363 ? 3.874 -10.404 6.448 1.00 93.69 363 MET A C 1
ATOM 2790 O O . MET A 1 363 ? 3.239 -10.960 5.565 1.00 93.69 363 MET A O 1
ATOM 2794 N N . SER A 1 364 ? 3.471 -10.445 7.722 1.00 92.00 364 SER A N 1
ATOM 2795 C CA . SER A 1 364 ? 2.279 -11.201 8.134 1.00 92.00 364 SER A CA 1
ATOM 2796 C C . SER A 1 364 ? 0.994 -10.711 7.458 1.00 92.00 364 SER A C 1
ATOM 2798 O O . SER A 1 364 ? 0.069 -11.491 7.236 1.00 92.00 364 SER A O 1
ATOM 2800 N N . HIS A 1 365 ? 0.929 -9.420 7.122 1.00 91.69 365 HIS A N 1
ATOM 2801 C CA . HIS A 1 365 ? -0.186 -8.850 6.382 1.00 91.69 365 HIS A CA 1
ATOM 2802 C C . HIS A 1 365 ? -0.094 -9.170 4.881 1.00 91.69 365 HIS A C 1
ATOM 2804 O O . HIS A 1 365 ? -1.110 -9.527 4.290 1.00 91.69 365 HIS A O 1
ATOM 2810 N N . ILE A 1 366 ? 1.106 -9.112 4.292 1.00 91.50 366 ILE A N 1
ATOM 2811 C CA . ILE A 1 366 ? 1.383 -9.472 2.888 1.00 91.50 366 ILE A CA 1
ATOM 2812 C C . ILE A 1 366 ? 1.116 -10.959 2.611 1.00 91.50 366 ILE A C 1
ATOM 2814 O O . ILE A 1 366 ? 0.452 -11.309 1.637 1.00 91.50 366 ILE A O 1
ATOM 2818 N N . GLU A 1 367 ? 1.606 -11.828 3.489 1.00 91.25 367 GLU A N 1
ATOM 2819 C CA . GLU A 1 367 ? 1.527 -13.291 3.414 1.00 91.25 367 GLU A CA 1
ATOM 2820 C C . GLU A 1 367 ? 0.242 -13.852 4.018 1.00 91.25 367 GLU A C 1
ATOM 2822 O O . GLU A 1 367 ? 0.100 -15.068 4.176 1.00 91.25 367 GLU A O 1
ATOM 2827 N N . ALA A 1 368 ? -0.716 -12.982 4.351 1.00 87.00 368 ALA A N 1
ATOM 2828 C CA . ALA A 1 368 ? -2.015 -13.427 4.809 1.00 87.00 368 ALA A CA 1
ATOM 2829 C C . ALA A 1 368 ? -2.602 -14.422 3.785 1.00 87.00 368 ALA A C 1
ATOM 2831 O O . ALA A 1 368 ? -2.654 -14.111 2.587 1.00 87.00 368 ALA A O 1
ATOM 2832 N N . PRO A 1 369 ? -3.025 -15.625 4.226 1.00 81.31 369 PRO A N 1
ATOM 2833 C CA . PRO A 1 369 ? -3.463 -16.673 3.318 1.00 81.31 369 PRO A CA 1
ATOM 2834 C C . PRO A 1 369 ? -4.544 -16.176 2.362 1.00 81.31 369 PRO A C 1
ATOM 2836 O O . PRO A 1 369 ? -5.475 -15.475 2.766 1.00 81.31 369 PRO A O 1
ATOM 2839 N N . ALA A 1 370 ? -4.435 -16.565 1.090 1.00 79.81 370 ALA A N 1
ATOM 2840 C CA . ALA A 1 370 ? -5.495 -16.304 0.129 1.00 79.81 370 ALA A CA 1
ATOM 2841 C C . ALA A 1 370 ? -6.803 -16.952 0.604 1.00 79.81 370 ALA A C 1
ATOM 2843 O O . ALA A 1 370 ? -6.804 -18.049 1.164 1.00 79.81 370 ALA A O 1
ATOM 2844 N N . VAL A 1 371 ? -7.921 -16.276 0.347 1.00 83.69 371 VAL A N 1
ATOM 2845 C CA . VAL A 1 371 ? -9.247 -16.801 0.670 1.00 83.69 371 VAL A CA 1
ATOM 2846 C C . VAL A 1 371 ? -9.520 -18.024 -0.201 1.00 83.69 371 VAL A C 1
ATOM 2848 O O . VAL A 1 371 ? -9.710 -17.907 -1.409 1.00 83.69 371 VAL A O 1
ATOM 2851 N N . THR A 1 372 ? -9.560 -19.196 0.423 1.00 88.12 372 THR A N 1
ATOM 2852 C CA . THR A 1 372 ? -10.002 -20.454 -0.193 1.00 88.12 372 THR A CA 1
ATOM 2853 C C . THR A 1 372 ? -11.481 -20.707 0.100 1.00 88.12 372 THR A C 1
ATOM 2855 O O . THR A 1 372 ? -12.066 -20.051 0.963 1.00 88.12 372 THR A O 1
ATOM 2858 N N . GLU A 1 373 ? -12.094 -21.688 -0.570 1.00 87.75 373 GLU A N 1
ATOM 2859 C CA . GLU A 1 373 ? -13.489 -22.082 -0.305 1.00 87.75 373 GLU A CA 1
ATOM 2860 C C . GLU A 1 373 ? -13.738 -22.477 1.160 1.00 87.75 373 GLU A C 1
ATOM 2862 O O . GLU A 1 373 ? -14.819 -22.225 1.677 1.00 87.75 373 GLU A O 1
ATOM 2867 N N . ASP A 1 374 ? -12.731 -23.009 1.857 1.00 87.38 374 ASP A N 1
ATOM 2868 C CA . ASP A 1 374 ? -12.832 -23.418 3.264 1.00 87.38 374 ASP A CA 1
ATOM 2869 C C . ASP A 1 374 ? -12.475 -22.307 4.262 1.00 87.38 374 ASP A C 1
ATOM 2871 O O . ASP A 1 374 ? -12.622 -22.481 5.473 1.00 87.38 374 ASP A O 1
ATOM 2875 N N . THR A 1 375 ? -11.997 -21.156 3.784 1.00 89.81 375 THR A N 1
ATOM 2876 C CA . THR A 1 375 ? -11.555 -20.068 4.663 1.00 89.81 375 THR A CA 1
ATOM 2877 C C . THR A 1 375 ? -12.753 -19.413 5.343 1.00 89.81 375 THR A C 1
ATOM 2879 O O . THR A 1 375 ? -13.624 -18.855 4.675 1.00 89.81 375 THR A O 1
ATOM 2882 N N . LEU A 1 376 ? -12.788 -19.424 6.677 1.00 91.00 376 LEU A N 1
ATOM 2883 C CA . LEU A 1 376 ? -13.776 -18.653 7.429 1.00 91.00 376 LEU A CA 1
ATOM 2884 C C . LEU A 1 376 ? -13.398 -17.174 7.448 1.00 91.00 376 LEU A C 1
ATOM 2886 O O . LEU A 1 376 ? -12.252 -16.818 7.720 1.00 91.00 376 LEU A O 1
ATOM 2890 N N . ARG A 1 377 ? -14.385 -16.316 7.192 1.00 92.75 377 ARG A N 1
ATOM 2891 C CA . ARG A 1 377 ? -14.221 -14.859 7.130 1.00 92.75 377 ARG A CA 1
ATOM 2892 C C . ARG A 1 377 ? -15.335 -14.139 7.860 1.00 92.75 377 ARG A C 1
ATOM 2894 O O . ARG A 1 377 ? -16.426 -14.683 8.051 1.00 92.75 377 ARG A O 1
ATOM 2901 N N . MET A 1 378 ? -15.083 -12.882 8.205 1.00 93.50 378 MET A N 1
ATOM 2902 C CA . MET A 1 378 ? -16.067 -12.012 8.846 1.00 93.50 378 MET A CA 1
ATOM 2903 C C . MET A 1 378 ? -16.019 -10.612 8.242 1.00 93.50 378 MET A C 1
ATOM 2905 O O . MET A 1 378 ? -14.950 -10.075 7.982 1.00 93.50 378 MET A O 1
ATOM 2909 N N . SER A 1 379 ? -17.184 -10.011 8.034 1.00 95.00 379 SER A N 1
ATOM 2910 C CA . SER A 1 379 ? -17.330 -8.608 7.658 1.00 95.00 379 SER A CA 1
ATOM 2911 C C . SER A 1 379 ? -18.207 -7.918 8.693 1.00 95.00 379 SER A C 1
ATOM 2913 O O . SER A 1 379 ? -19.285 -8.413 9.029 1.00 95.00 379 SER A O 1
ATOM 2915 N N . ILE A 1 380 ? -17.722 -6.805 9.230 1.00 96.19 380 ILE A N 1
ATOM 2916 C CA . ILE A 1 380 ? -18.371 -6.029 10.279 1.00 96.19 380 ILE A CA 1
ATOM 2917 C C . ILE A 1 380 ? -18.635 -4.640 9.718 1.00 96.19 380 ILE A C 1
ATOM 2919 O O . ILE A 1 380 ? -17.691 -3.895 9.476 1.00 96.19 380 ILE A O 1
ATOM 2923 N N . THR A 1 381 ? -19.903 -4.284 9.534 1.00 96.75 381 THR A N 1
ATOM 2924 C CA . THR A 1 381 ? -20.315 -2.989 8.988 1.00 96.75 381 THR A CA 1
ATOM 2925 C C . THR A 1 381 ? -21.033 -2.163 10.046 1.00 96.75 381 THR A C 1
ATOM 2927 O O . THR A 1 381 ? -22.040 -2.595 10.610 1.00 96.75 381 THR A O 1
ATOM 2930 N N . LEU A 1 382 ? -20.541 -0.949 10.280 1.00 97.12 382 LEU A N 1
ATOM 2931 C CA . LEU A 1 382 ? -21.142 0.061 11.140 1.00 97.12 382 LEU A CA 1
ATOM 2932 C C . LEU A 1 382 ? -21.781 1.157 10.282 1.00 97.12 382 LEU A C 1
ATOM 2934 O O . LEU A 1 382 ? -21.083 1.924 9.619 1.00 97.12 382 LEU A O 1
ATOM 2938 N N . ASN A 1 383 ? -23.107 1.263 10.333 1.00 96.06 383 ASN A N 1
ATOM 2939 C CA . ASN A 1 383 ? -23.856 2.386 9.771 1.00 96.06 383 ASN A CA 1
ATOM 2940 C C . ASN A 1 383 ? -24.239 3.344 10.908 1.00 96.06 383 ASN A C 1
ATOM 2942 O O . ASN A 1 383 ? -25.334 3.266 11.467 1.00 96.06 383 ASN A O 1
ATOM 2946 N N . ALA A 1 384 ? -23.268 4.155 11.324 1.00 93.69 384 ALA A N 1
ATOM 2947 C CA . ALA A 1 384 ? -23.399 5.180 12.354 1.00 93.69 384 ALA A CA 1
ATOM 2948 C C . ALA A 1 384 ? -22.217 6.158 12.260 1.00 93.69 384 ALA A C 1
ATOM 2950 O O . ALA A 1 384 ? -21.111 5.759 11.890 1.00 93.69 384 ALA A O 1
ATOM 2951 N N . SER A 1 385 ? -22.411 7.412 12.669 1.00 92.25 385 SER A N 1
ATOM 2952 C CA . SER A 1 385 ? -21.322 8.388 12.839 1.00 92.25 385 SER A CA 1
ATOM 2953 C C . SER A 1 385 ? -20.571 8.168 14.162 1.00 92.25 385 SER A C 1
ATOM 2955 O O . SER A 1 385 ? -20.576 9.024 15.040 1.00 92.25 385 SER A O 1
ATOM 2957 N N . ALA A 1 386 ? -19.956 6.995 14.308 1.00 94.06 386 ALA A N 1
ATOM 2958 C CA . ALA A 1 386 ? -19.164 6.560 15.463 1.00 94.06 386 ALA A CA 1
ATOM 2959 C C . ALA A 1 386 ? -17.923 5.793 14.984 1.00 94.06 386 ALA A C 1
ATOM 2961 O O . ALA A 1 386 ? -17.871 5.403 13.826 1.00 94.06 386 ALA A O 1
ATOM 2962 N N . THR A 1 387 ? -16.925 5.556 15.829 1.00 94.25 387 THR A N 1
ATOM 2963 C CA . THR A 1 387 ? -15.719 4.797 15.453 1.00 94.25 387 THR A CA 1
ATOM 2964 C C . THR A 1 387 ? -15.968 3.293 15.590 1.00 94.25 387 THR A C 1
ATOM 2966 O O . THR A 1 387 ? -16.432 2.846 16.638 1.00 94.25 387 THR A O 1
ATOM 2969 N N . LEU A 1 388 ? -15.631 2.512 14.555 1.00 95.94 388 LEU A N 1
ATOM 2970 C CA . LEU A 1 388 ? -15.611 1.045 14.590 1.00 95.94 388 LEU A CA 1
ATOM 2971 C C . LEU A 1 388 ? -14.189 0.529 14.846 1.00 95.94 388 LEU A C 1
ATOM 2973 O O . LEU A 1 388 ? -13.274 0.848 14.085 1.00 95.94 388 LEU A O 1
ATOM 2977 N N . LEU A 1 389 ? -14.025 -0.320 15.862 1.00 95.88 389 LEU A N 1
ATOM 2978 C CA . LEU A 1 389 ? -12.790 -1.059 16.127 1.00 95.88 389 LEU A CA 1
ATOM 2979 C C . LEU A 1 389 ? -13.101 -2.549 16.273 1.00 95.88 389 LEU A C 1
ATOM 2981 O O . LEU A 1 389 ? -14.114 -2.932 16.856 1.00 95.88 389 LEU A O 1
ATOM 2985 N N . VAL A 1 390 ? -12.220 -3.404 15.770 1.00 96.56 390 VAL A N 1
ATOM 2986 C CA . VAL A 1 390 ? -12.322 -4.858 15.913 1.00 96.56 390 VAL A CA 1
ATOM 2987 C C . VAL A 1 390 ? -11.015 -5.385 16.476 1.00 96.56 390 VAL A C 1
ATOM 2989 O O . VAL A 1 390 ? -9.956 -5.090 15.934 1.00 96.56 390 VAL A O 1
ATOM 2992 N N . TYR A 1 391 ? -11.094 -6.174 17.541 1.00 95.62 391 TYR A N 1
ATOM 2993 C CA . TYR A 1 391 ? -9.965 -6.887 18.119 1.00 95.62 391 TYR A CA 1
ATOM 2994 C C . TYR A 1 391 ? -10.050 -8.370 17.788 1.00 95.62 391 TYR A C 1
ATOM 2996 O O . TYR A 1 391 ? -11.113 -8.978 17.947 1.00 95.62 391 TYR A O 1
ATOM 3004 N N . ASP A 1 392 ? -8.931 -8.952 17.370 1.00 95.12 392 ASP A N 1
ATOM 3005 C CA . ASP A 1 392 ? -8.787 -10.399 17.244 1.00 95.12 392 ASP A CA 1
ATOM 3006 C C . ASP A 1 392 ? -8.586 -11.075 18.620 1.00 95.12 392 ASP A C 1
ATOM 3008 O O . ASP A 1 392 ? -8.371 -10.396 19.634 1.00 95.12 392 ASP A O 1
ATOM 3012 N N . PRO A 1 393 ? -8.640 -12.418 18.686 1.00 94.12 393 PRO A N 1
ATOM 3013 C CA . PRO A 1 393 ? -8.366 -13.160 19.918 1.00 94.12 393 PRO A CA 1
ATOM 3014 C C . PRO A 1 393 ? -6.963 -12.941 20.509 1.00 94.12 393 PRO A C 1
ATOM 3016 O O . PRO A 1 393 ? -6.762 -13.183 21.698 1.00 94.12 393 PRO A O 1
ATOM 3019 N N . GLY A 1 394 ? -5.997 -12.496 19.700 1.00 92.75 394 GLY A N 1
ATOM 3020 C CA . GLY A 1 394 ? -4.643 -12.143 20.131 1.00 92.75 394 GLY A CA 1
ATOM 3021 C C . GLY A 1 394 ? -4.520 -10.723 20.698 1.00 92.75 394 GLY A C 1
ATOM 3022 O O . GLY A 1 394 ? -3.465 -10.373 21.224 1.00 92.75 394 GLY A O 1
ATOM 3023 N N . GLY A 1 395 ? -5.579 -9.910 20.622 1.00 91.75 395 GLY A N 1
ATOM 3024 C CA . GLY A 1 395 ? -5.586 -8.512 21.048 1.00 91.75 395 GLY A CA 1
ATOM 3025 C C . GLY A 1 395 ? -5.079 -7.523 19.992 1.00 91.75 395 GLY A C 1
ATOM 3026 O O . GLY A 1 395 ? -4.941 -6.337 20.297 1.00 91.75 395 GLY A O 1
ATOM 3027 N N . ASN A 1 396 ? -4.825 -7.965 18.759 1.00 93.19 396 ASN A N 1
ATOM 3028 C CA . ASN A 1 396 ? -4.536 -7.067 17.644 1.00 93.19 396 ASN A CA 1
ATOM 3029 C C . ASN A 1 396 ? -5.813 -6.346 17.221 1.00 93.19 396 ASN A C 1
ATOM 3031 O O . ASN A 1 396 ? -6.889 -6.932 17.235 1.00 93.19 396 ASN A O 1
ATOM 3035 N N . ILE A 1 397 ? -5.687 -5.085 16.816 1.00 93.88 397 ILE A N 1
ATOM 3036 C CA . ILE A 1 397 ? -6.812 -4.213 16.463 1.00 93.88 397 ILE A CA 1
ATOM 3037 C C . ILE A 1 397 ? -6.861 -3.947 14.957 1.00 93.88 397 ILE A C 1
ATOM 3039 O O . ILE A 1 397 ? -5.814 -3.922 14.309 1.00 93.88 397 ILE A O 1
ATOM 3043 N N . MET A 1 398 ? -8.059 -3.709 14.426 1.00 94.44 398 MET A N 1
ATOM 3044 C CA . MET A 1 398 ? -8.332 -3.127 13.113 1.00 94.44 398 MET A CA 1
ATOM 3045 C C . MET A 1 398 ? -9.407 -2.039 13.224 1.00 94.44 398 MET A C 1
ATOM 3047 O O . MET A 1 398 ? -10.418 -2.240 13.898 1.00 94.44 398 MET A O 1
ATOM 3051 N N . GLY A 1 399 ? -9.209 -0.907 12.549 1.00 93.38 399 GLY A N 1
ATOM 3052 C CA . GLY A 1 399 ? -10.162 0.203 12.495 1.00 93.38 399 GLY A CA 1
ATOM 3053 C C . GLY A 1 399 ? -9.766 1.256 11.458 1.00 93.38 399 GLY A C 1
ATOM 3054 O O . GLY A 1 399 ? -8.951 0.986 10.578 1.00 93.38 399 GLY A O 1
ATOM 3055 N N . LYS A 1 400 ? -10.323 2.470 11.579 1.00 88.81 400 LYS A N 1
ATOM 3056 C CA . LYS A 1 400 ? -10.086 3.577 10.625 1.00 88.81 400 LYS A CA 1
ATOM 3057 C C . LYS A 1 400 ? -8.608 3.938 10.446 1.00 88.81 400 LYS A C 1
ATOM 3059 O O . LYS A 1 400 ? -8.200 4.332 9.364 1.00 88.81 400 LYS A O 1
ATOM 3064 N N . GLU A 1 401 ? -7.819 3.786 11.506 1.00 85.00 401 GLU A N 1
ATOM 3065 C CA . GLU A 1 401 ? -6.385 4.101 11.529 1.00 85.00 401 GLU A CA 1
ATOM 3066 C C . GLU A 1 401 ? -5.519 2.921 11.056 1.00 85.00 401 GLU A C 1
ATOM 3068 O O . GLU A 1 401 ? -4.309 2.918 11.254 1.00 85.00 401 GLU A O 1
ATOM 3073 N N . GLY A 1 402 ? -6.131 1.898 10.452 1.00 85.88 402 GLY A N 1
ATOM 3074 C CA . GLY A 1 402 ? -5.464 0.652 10.101 1.00 85.88 402 GLY A CA 1
ATOM 3075 C C . GLY A 1 402 ? -5.402 -0.300 11.292 1.00 85.88 402 GLY A C 1
ATOM 3076 O O . GLY A 1 402 ? -6.213 -0.236 12.224 1.00 85.88 402 GLY A O 1
ATOM 3077 N N . GLY A 1 403 ? -4.464 -1.244 11.252 1.00 88.62 403 GLY A N 1
ATOM 3078 C CA . GLY A 1 403 ? -4.397 -2.261 12.286 1.00 88.62 403 GLY A CA 1
ATOM 3079 C C . GLY A 1 403 ? -3.367 -3.354 12.067 1.00 88.62 403 GLY A C 1
ATOM 3080 O O . GLY A 1 403 ? -2.725 -3.442 11.024 1.00 88.62 403 GLY A O 1
ATOM 3081 N N . LYS A 1 404 ? -3.239 -4.203 13.088 1.00 91.31 404 LYS A N 1
ATOM 3082 C CA . LYS A 1 404 ? -2.249 -5.288 13.173 1.00 91.31 404 LYS A CA 1
ATOM 3083 C C . LYS A 1 404 ? -2.835 -6.676 12.932 1.00 91.31 404 LYS A C 1
ATOM 3085 O O . LYS A 1 404 ? -2.119 -7.665 13.034 1.00 91.31 404 LYS A O 1
ATOM 3090 N N . ILE A 1 405 ? -4.134 -6.764 12.656 1.00 93.19 405 ILE A N 1
ATOM 3091 C CA . ILE A 1 405 ? -4.753 -8.036 12.289 1.00 93.19 405 ILE A CA 1
ATOM 3092 C C . ILE A 1 405 ? -4.299 -8.379 10.862 1.00 93.19 405 ILE A C 1
ATOM 3094 O O . ILE A 1 405 ? -4.599 -7.651 9.913 1.00 93.19 405 ILE A O 1
ATOM 3098 N N . ALA A 1 406 ? -3.551 -9.474 10.725 1.00 90.81 406 ALA A N 1
ATOM 3099 C CA . ALA A 1 406 ? -3.015 -9.948 9.451 1.00 90.81 406 ALA A CA 1
ATOM 3100 C C . ALA A 1 406 ? -4.130 -10.148 8.410 1.00 90.81 406 ALA A C 1
ATOM 3102 O O . ALA A 1 406 ? -5.173 -10.731 8.707 1.00 90.81 406 ALA A O 1
ATOM 3103 N N . GLY A 1 407 ? -3.922 -9.622 7.199 1.00 88.88 407 GLY A N 1
ATOM 3104 C CA . GLY A 1 407 ? -4.883 -9.691 6.093 1.00 88.88 407 GLY A CA 1
ATOM 3105 C C . GLY A 1 407 ? -6.234 -9.011 6.327 1.00 88.88 407 GLY A C 1
ATOM 3106 O O . GLY A 1 407 ? -7.136 -9.200 5.516 1.00 88.88 407 GLY A O 1
ATOM 3107 N N . ALA A 1 408 ? -6.424 -8.276 7.427 1.00 92.50 408 ALA A N 1
ATOM 3108 C CA . ALA A 1 408 ? -7.653 -7.533 7.660 1.00 92.50 408 ALA A CA 1
ATOM 3109 C C . ALA A 1 408 ? -7.613 -6.151 7.000 1.00 92.50 408 ALA A C 1
ATOM 3111 O O . ALA A 1 408 ? -6.577 -5.474 6.982 1.00 92.50 408 ALA A O 1
ATOM 3112 N N . ASP A 1 409 ? -8.783 -5.718 6.546 1.00 90.69 409 ASP A N 1
ATOM 3113 C CA . ASP A 1 409 ? -8.978 -4.472 5.816 1.00 90.69 409 ASP A CA 1
ATOM 3114 C C . ASP A 1 409 ? -10.009 -3.587 6.503 1.00 90.69 409 ASP A C 1
ATOM 3116 O O . ASP A 1 409 ? -10.981 -4.070 7.090 1.00 90.69 409 ASP A O 1
ATOM 3120 N N . PHE A 1 410 ? -9.820 -2.278 6.364 1.00 92.31 410 PHE A N 1
ATOM 3121 C CA . PHE A 1 410 ? -10.816 -1.272 6.697 1.00 92.31 410 PHE A CA 1
ATOM 3122 C C . PHE A 1 410 ? -11.200 -0.499 5.435 1.00 92.31 410 PHE A C 1
ATOM 3124 O O . PHE A 1 410 ? -10.331 -0.058 4.681 1.00 92.31 410 PHE A O 1
ATOM 3131 N N . SER A 1 411 ? -12.500 -0.291 5.238 1.00 88.38 411 SER A N 1
ATOM 3132 C CA . SER A 1 411 ? -13.030 0.565 4.181 1.00 88.38 411 SER A CA 1
ATOM 3133 C C . SER A 1 411 ? -14.065 1.545 4.726 1.00 88.38 411 SER A C 1
ATOM 3135 O O . SER A 1 411 ? -14.964 1.179 5.489 1.00 88.38 411 SER A O 1
ATOM 3137 N N . LEU A 1 412 ? -13.962 2.800 4.284 1.00 87.75 412 LEU A N 1
ATOM 3138 C CA . LEU A 1 412 ? -15.019 3.794 4.432 1.00 87.75 412 LEU A CA 1
ATOM 3139 C C . LEU A 1 412 ? -15.859 3.792 3.153 1.00 87.75 412 LEU A C 1
ATOM 3141 O O . LEU A 1 412 ? -15.378 4.145 2.077 1.00 87.75 412 LEU A O 1
ATOM 3145 N N . ASN A 1 413 ? -17.110 3.366 3.267 1.00 85.88 413 ASN A N 1
ATOM 3146 C CA . ASN A 1 413 ? -18.028 3.281 2.143 1.00 85.88 413 ASN A CA 1
ATOM 3147 C C . ASN A 1 413 ? -18.535 4.678 1.751 1.00 85.88 413 ASN A C 1
ATOM 3149 O O . ASN A 1 413 ? -18.555 5.606 2.560 1.00 85.88 413 ASN A O 1
ATOM 3153 N N . ALA A 1 414 ? -19.000 4.829 0.509 1.00 83.19 414 ALA A N 1
ATOM 3154 C CA . ALA A 1 414 ? -19.487 6.111 -0.014 1.00 83.19 414 ALA A CA 1
ATOM 3155 C C . ALA A 1 414 ? -20.697 6.681 0.757 1.00 83.19 414 ALA A C 1
ATOM 3157 O O . ALA A 1 414 ? -20.923 7.888 0.743 1.00 83.19 414 ALA A O 1
ATOM 3158 N N . ASP A 1 415 ? -21.465 5.825 1.436 1.00 87.12 415 ASP A N 1
ATOM 3159 C CA . ASP A 1 415 ? -22.577 6.214 2.311 1.00 87.12 415 ASP A CA 1
ATOM 3160 C C . ASP A 1 415 ? -22.126 6.634 3.725 1.00 87.12 415 ASP A C 1
ATOM 3162 O O . ASP A 1 415 ? -22.960 6.936 4.577 1.00 87.12 415 ASP A O 1
ATOM 3166 N N . GLY A 1 416 ? -20.815 6.655 3.982 1.00 88.81 416 GLY A N 1
ATOM 3167 C CA . GLY A 1 416 ? -20.213 6.962 5.277 1.00 88.81 416 GLY A CA 1
ATOM 3168 C C . GLY A 1 416 ? -20.182 5.783 6.250 1.00 88.81 416 GLY A C 1
ATOM 3169 O O . GLY A 1 416 ? -19.671 5.939 7.361 1.00 88.81 416 GLY A O 1
ATOM 3170 N N . SER A 1 417 ? -20.700 4.609 5.870 1.00 93.81 417 SER A N 1
ATOM 3171 C CA . SER A 1 417 ? -20.587 3.414 6.706 1.00 93.81 417 SER A CA 1
ATOM 3172 C C . SER A 1 417 ? -19.152 2.888 6.725 1.00 93.81 417 SER A C 1
ATOM 3174 O O . SER A 1 417 ? -18.405 2.992 5.753 1.00 93.81 417 SER A O 1
ATOM 3176 N N . GLN A 1 418 ? -18.755 2.313 7.853 1.00 94.69 418 GLN A N 1
ATOM 3177 C CA . GLN A 1 418 ? -17.424 1.741 8.042 1.00 94.69 418 GLN A CA 1
ATOM 3178 C C . GLN A 1 418 ? -17.514 0.232 7.961 1.00 94.69 418 GLN A C 1
ATOM 3180 O O . GLN A 1 418 ? -18.434 -0.349 8.533 1.00 94.69 418 GLN A O 1
ATOM 3185 N N . THR A 1 419 ? -16.573 -0.412 7.278 1.00 95.31 419 THR A N 1
ATOM 3186 C CA . THR A 1 419 ? -16.505 -1.872 7.221 1.00 95.31 419 THR A CA 1
ATOM 3187 C C . THR A 1 419 ? -15.114 -2.362 7.583 1.00 95.31 419 THR A C 1
ATOM 3189 O O . THR A 1 419 ? -14.132 -1.940 6.981 1.00 95.31 419 THR A O 1
ATOM 3192 N N . VAL A 1 420 ? -15.042 -3.279 8.547 1.00 96.06 420 VAL A N 1
ATOM 3193 C CA . VAL A 1 420 ? -13.853 -4.096 8.802 1.00 96.06 420 VAL A CA 1
ATOM 3194 C C . VAL A 1 420 ? -14.072 -5.467 8.177 1.00 96.06 420 VAL A C 1
ATOM 3196 O O . VAL A 1 420 ? -15.068 -6.133 8.468 1.00 96.06 420 VAL A O 1
ATOM 3199 N N . THR A 1 421 ? -13.146 -5.896 7.325 1.00 94.31 421 THR A N 1
ATOM 3200 C CA . THR A 1 421 ? -13.153 -7.223 6.702 1.00 94.31 421 THR A CA 1
ATOM 3201 C C . THR A 1 421 ? -11.998 -8.044 7.250 1.00 94.31 421 THR A C 1
ATOM 3203 O O . THR A 1 421 ? -10.843 -7.645 7.164 1.00 94.31 421 THR A O 1
ATOM 3206 N N . LEU A 1 422 ? -12.315 -9.203 7.813 1.00 94.19 422 LEU A N 1
ATOM 3207 C CA . LEU A 1 422 ? -11.369 -10.199 8.293 1.00 94.19 422 LEU A CA 1
ATOM 3208 C C . LEU A 1 422 ? -11.310 -11.327 7.262 1.00 94.19 422 LEU A C 1
ATOM 3210 O O . LEU A 1 422 ? -12.240 -12.133 7.170 1.00 94.19 422 LEU A O 1
ATOM 3214 N N . ASN A 1 423 ? -10.235 -11.366 6.470 1.00 90.94 423 ASN A N 1
ATOM 3215 C CA . ASN A 1 423 ? -10.083 -12.334 5.379 1.00 90.94 423 ASN A CA 1
ATOM 3216 C C . ASN A 1 423 ? -9.715 -13.750 5.849 1.00 90.94 423 ASN A C 1
ATOM 3218 O O . ASN A 1 423 ? -9.793 -14.687 5.061 1.00 90.94 423 ASN A O 1
ATOM 3222 N N . SER A 1 424 ? -9.374 -13.913 7.126 1.00 91.12 424 SER A N 1
ATOM 3223 C CA . SER A 1 424 ? -9.204 -15.201 7.792 1.00 91.12 424 SER A CA 1
ATOM 3224 C C . SER A 1 424 ? -9.528 -15.048 9.277 1.00 91.12 424 SER A C 1
ATOM 3226 O O . SER A 1 424 ? -9.247 -14.002 9.871 1.00 91.12 424 SER A O 1
ATOM 3228 N N . LEU A 1 425 ? -10.138 -16.071 9.874 1.00 91.31 425 LEU A N 1
ATOM 3229 C CA . LEU A 1 425 ? -10.445 -16.108 11.302 1.00 91.31 425 LEU A CA 1
ATOM 3230 C C . LEU A 1 425 ? -9.540 -17.098 12.031 1.00 91.31 425 LEU A C 1
ATOM 3232 O O . LEU A 1 425 ? -9.363 -18.233 11.591 1.00 91.31 425 LEU A O 1
ATOM 3236 N N . ILE A 1 426 ? -9.024 -16.679 13.185 1.00 90.75 426 ILE A N 1
ATOM 3237 C CA . ILE A 1 426 ? -8.324 -17.563 14.122 1.00 90.75 426 ILE A CA 1
ATOM 3238 C C . ILE A 1 426 ? -9.272 -18.006 15.248 1.00 90.75 426 ILE A C 1
ATOM 3240 O O . ILE A 1 426 ? -10.204 -17.265 15.580 1.00 90.75 426 ILE A O 1
ATOM 3244 N N . PRO A 1 427 ? -9.048 -19.184 15.863 1.00 90.81 427 PRO A N 1
ATOM 3245 C CA . PRO A 1 427 ? -9.862 -19.645 16.984 1.00 90.81 427 PRO A CA 1
ATOM 3246 C C . PRO A 1 427 ? -9.881 -18.646 18.144 1.00 90.81 427 PRO A C 1
ATOM 3248 O O . PRO A 1 427 ? -8.855 -18.065 18.504 1.00 90.81 427 PRO A O 1
ATOM 3251 N N . GLY A 1 428 ? -11.049 -18.490 18.765 1.00 91.00 428 GLY A N 1
ATOM 3252 C CA . GLY A 1 428 ? -11.271 -17.569 19.878 1.00 91.00 428 GLY A CA 1
ATOM 3253 C C . GLY A 1 428 ? -12.366 -16.543 19.601 1.00 91.00 428 GLY A C 1
ATOM 3254 O O . GLY A 1 428 ? -13.196 -16.711 18.710 1.00 91.00 428 GLY A O 1
ATOM 3255 N N . SER A 1 429 ? -12.391 -15.484 20.406 1.00 90.56 429 SER A N 1
ATOM 3256 C CA . SER A 1 429 ? -13.440 -14.465 20.362 1.00 90.56 429 SER A CA 1
ATOM 3257 C C . SER A 1 429 ? -12.922 -13.131 19.848 1.00 90.56 429 SER A C 1
ATOM 3259 O O . SER A 1 429 ? -11.982 -12.572 20.408 1.00 90.56 429 SER A O 1
ATOM 3261 N N . TYR A 1 430 ? -13.593 -12.600 18.833 1.00 93.12 430 TYR A N 1
ATOM 3262 C CA . TYR A 1 430 ? -13.385 -11.248 18.335 1.00 93.12 430 TYR A CA 1
ATOM 3263 C C . TYR A 1 430 ? -14.212 -10.262 19.156 1.00 93.12 430 TYR A C 1
ATOM 3265 O O . TYR A 1 430 ? -15.372 -10.540 19.472 1.00 93.12 430 TYR A O 1
ATOM 3273 N N . ARG A 1 431 ? -13.636 -9.107 19.496 1.00 93.00 431 ARG A N 1
ATOM 3274 C CA . ARG A 1 431 ? -14.349 -8.024 20.191 1.00 93.00 431 ARG A CA 1
ATOM 3275 C C . ARG A 1 431 ? -14.581 -6.876 19.225 1.00 93.00 431 ARG A C 1
ATOM 3277 O O . ARG A 1 431 ? -13.634 -6.334 18.670 1.00 93.00 431 ARG A O 1
ATOM 3284 N N . ILE A 1 432 ? -15.838 -6.520 19.023 1.00 94.00 432 ILE A N 1
ATOM 3285 C CA . ILE A 1 432 ? -16.268 -5.417 18.172 1.00 94.00 432 ILE A CA 1
ATOM 3286 C C . ILE A 1 432 ? -16.649 -4.265 19.085 1.00 94.00 432 ILE A C 1
ATOM 3288 O O . ILE A 1 432 ? -17.546 -4.405 19.918 1.00 94.00 432 ILE A O 1
ATOM 3292 N N . ILE A 1 433 ? -15.965 -3.144 18.922 1.00 93.69 433 ILE A N 1
ATOM 3293 C CA . ILE A 1 433 ? -16.116 -1.955 19.745 1.00 93.69 433 ILE A CA 1
ATOM 3294 C C . ILE A 1 433 ? -16.677 -0.830 18.881 1.00 93.69 433 ILE A C 1
ATOM 3296 O O . ILE A 1 433 ? -16.176 -0.562 17.787 1.00 93.69 433 ILE A O 1
ATOM 3300 N N . VAL A 1 434 ? -17.710 -0.162 19.386 1.00 94.38 434 VAL A N 1
ATOM 3301 C CA . VAL A 1 434 ? -18.250 1.067 18.801 1.00 94.38 434 VAL A CA 1
ATOM 3302 C C . VAL A 1 434 ? -18.075 2.191 19.808 1.00 94.38 434 VAL A C 1
ATOM 3304 O O . VAL A 1 434 ? -18.636 2.121 20.897 1.00 94.38 434 VAL A O 1
ATOM 3307 N N . GLN A 1 435 ? -17.308 3.213 19.445 1.00 93.94 435 GLN A N 1
ATOM 3308 C CA . GLN A 1 435 ? -17.019 4.374 20.289 1.00 93.94 435 GLN A CA 1
ATOM 3309 C C . GLN A 1 435 ? -17.706 5.609 19.715 1.00 93.94 435 GLN A C 1
ATOM 3311 O O . GLN A 1 435 ? -17.474 5.957 18.554 1.00 93.94 435 GLN A O 1
ATOM 3316 N N . SER A 1 436 ? -18.541 6.284 20.504 1.00 92.94 436 SER A N 1
ATOM 3317 C CA . SER A 1 436 ? -19.284 7.449 20.021 1.00 92.94 436 SER A CA 1
ATOM 3318 C C . SER A 1 436 ? -18.813 8.746 20.664 1.00 92.94 436 SER A C 1
ATOM 3320 O O . SER A 1 436 ? -18.847 8.882 21.880 1.00 92.94 436 SER A O 1
ATOM 3322 N N . ALA A 1 437 ? -18.413 9.733 19.859 1.00 92.25 437 ALA A N 1
ATOM 3323 C CA . ALA A 1 437 ? -18.068 11.073 20.351 1.00 92.25 437 ALA A CA 1
ATOM 3324 C C . ALA A 1 437 ? -19.303 11.955 20.619 1.00 92.25 437 ALA A C 1
ATOM 3326 O O . ALA A 1 437 ? -19.205 12.985 21.270 1.00 92.25 437 ALA A O 1
ATOM 3327 N N . ALA A 1 438 ? -20.473 11.570 20.108 1.00 92.38 438 ALA A N 1
ATOM 3328 C CA . ALA A 1 438 ? -21.730 12.293 20.277 1.00 92.38 438 ALA A CA 1
ATOM 3329 C C . ALA A 1 438 ? -22.892 11.306 20.437 1.00 92.38 438 ALA A C 1
ATOM 3331 O O . ALA A 1 438 ? -22.711 10.098 20.300 1.00 92.38 438 ALA A O 1
ATOM 3332 N N . GLU A 1 439 ? -24.100 11.795 20.706 1.00 93.75 439 GLU A N 1
ATOM 3333 C CA . GLU A 1 439 ? -25.279 10.930 20.662 1.00 93.75 439 GLU A CA 1
ATOM 3334 C C . GLU A 1 439 ? -25.485 10.389 19.239 1.00 93.75 439 GLU A C 1
ATOM 3336 O O . GLU A 1 439 ? -25.555 11.155 18.274 1.00 93.75 439 GLU A O 1
ATOM 3341 N N . VAL A 1 440 ? -25.569 9.064 19.104 1.00 93.56 440 VAL A N 1
ATOM 3342 C CA . VAL A 1 440 ? -25.708 8.391 17.813 1.00 93.56 440 VAL A CA 1
ATOM 3343 C C . VAL A 1 440 ? -26.714 7.250 17.889 1.00 93.56 440 VAL A C 1
ATOM 3345 O O . VAL A 1 440 ? -26.786 6.499 18.865 1.00 93.56 440 VAL A O 1
ATOM 3348 N N . GLN A 1 441 ? -27.463 7.094 16.802 1.00 94.25 441 GLN A N 1
ATOM 3349 C CA . GLN A 1 441 ? -28.245 5.901 16.516 1.00 94.25 441 GLN A CA 1
ATOM 3350 C C . GLN A 1 441 ? -27.761 5.297 15.206 1.00 94.25 441 GLN A C 1
ATOM 3352 O O . GLN A 1 441 ? -27.368 6.019 14.289 1.00 94.25 441 GLN A O 1
ATOM 3357 N N . GLY A 1 442 ? -27.793 3.975 15.111 1.00 93.31 442 GLY A N 1
ATOM 3358 C CA . GLY A 1 442 ? -27.328 3.298 13.912 1.00 93.31 442 GLY A CA 1
ATOM 3359 C C . GLY A 1 442 ? -27.501 1.796 13.967 1.00 93.31 442 GLY A C 1
ATOM 3360 O O . GLY A 1 442 ? -28.265 1.264 14.778 1.00 93.31 442 GLY A O 1
ATOM 3361 N N . MET A 1 443 ? -26.785 1.104 13.091 1.00 93.81 443 MET A N 1
ATOM 3362 C CA . MET A 1 443 ? -26.848 -0.348 12.987 1.00 93.81 443 MET A CA 1
ATOM 3363 C C . MET A 1 443 ? -25.452 -0.938 12.837 1.00 93.81 443 MET A C 1
ATOM 3365 O O . MET A 1 443 ? -24.686 -0.519 11.970 1.00 93.81 443 MET A O 1
ATOM 3369 N N . LEU A 1 444 ? -25.146 -1.936 13.664 1.00 94.75 444 LEU A N 1
ATOM 3370 C CA . LEU A 1 444 ? -23.990 -2.806 13.493 1.00 94.75 444 LEU A CA 1
ATOM 3371 C C . LEU A 1 444 ? -24.472 -4.088 12.825 1.00 94.75 444 LEU A C 1
ATOM 3373 O O . LEU A 1 444 ? -25.395 -4.734 13.320 1.00 94.75 444 LEU A O 1
ATOM 3377 N N . THR A 1 445 ? -23.849 -4.463 11.718 1.00 93.88 445 THR A N 1
ATOM 3378 C CA . THR A 1 445 ? -24.117 -5.717 11.015 1.00 93.88 445 THR A CA 1
ATOM 3379 C C . THR A 1 445 ? -22.851 -6.551 10.990 1.00 93.88 445 THR A C 1
ATOM 3381 O O . THR A 1 445 ? -21.791 -6.053 10.626 1.00 93.88 445 THR A O 1
ATOM 3384 N N . VAL A 1 446 ? -22.963 -7.824 11.356 1.00 93.19 446 VAL A N 1
ATOM 3385 C CA . VAL A 1 446 ? -21.883 -8.802 11.233 1.00 93.19 446 VAL A CA 1
ATOM 3386 C C . VAL A 1 446 ? -22.343 -9.875 10.268 1.00 93.19 446 VAL A C 1
ATOM 3388 O O . VAL A 1 446 ? -23.414 -10.464 10.429 1.00 93.19 446 VAL A O 1
ATOM 3391 N N . LYS A 1 447 ? -21.523 -10.117 9.256 1.00 91.88 447 LYS A N 1
ATOM 3392 C CA . LYS A 1 447 ? -21.685 -11.197 8.295 1.00 91.88 447 LYS A CA 1
ATOM 3393 C C . LYS A 1 447 ? -20.503 -12.130 8.389 1.00 91.88 447 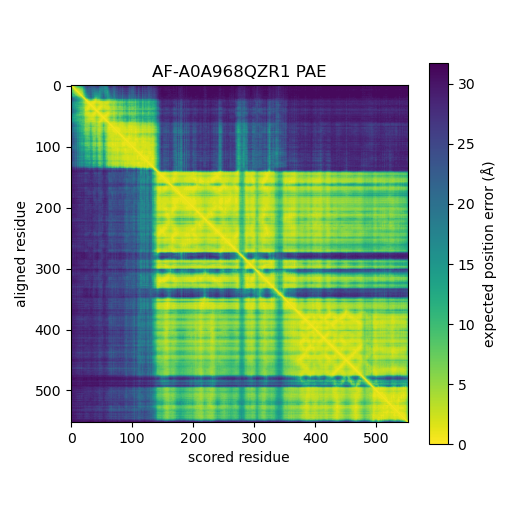LYS A C 1
ATOM 3395 O O . LYS A 1 447 ? -19.373 -11.680 8.570 1.00 91.88 447 LYS A O 1
ATOM 3400 N N . THR A 1 448 ? -20.756 -13.413 8.222 1.00 91.38 448 THR A N 1
ATOM 3401 C CA . THR A 1 448 ? -19.705 -14.416 8.156 1.00 91.38 448 THR A CA 1
ATOM 3402 C C . THR A 1 448 ? -19.796 -15.216 6.876 1.00 91.38 448 THR A C 1
ATOM 3404 O O . THR A 1 448 ? -20.874 -15.387 6.302 1.00 91.38 448 THR A O 1
ATOM 3407 N N . TYR A 1 449 ? -18.643 -15.701 6.429 1.00 90.94 449 TYR A N 1
ATOM 3408 C CA . TYR A 1 449 ? -18.509 -16.401 5.162 1.00 90.94 449 TYR A CA 1
ATOM 3409 C C . TYR A 1 449 ? -17.636 -17.642 5.321 1.00 90.94 449 TYR A C 1
ATOM 3411 O O . TYR A 1 449 ? -16.717 -17.646 6.139 1.00 90.94 449 TYR A O 1
ATOM 3419 N N . GLN A 1 450 ? -17.906 -18.655 4.501 1.00 91.06 450 GLN A N 1
ATOM 3420 C CA . GLN A 1 450 ? -16.979 -19.739 4.185 1.00 91.06 450 GLN A CA 1
ATOM 3421 C C . GLN A 1 450 ? -16.589 -19.571 2.712 1.00 91.06 450 GLN A C 1
ATOM 3423 O O . GLN A 1 450 ? -17.440 -19.624 1.820 1.00 91.06 450 GLN A O 1
ATOM 3428 N N . GLY A 1 451 ? -15.330 -19.208 2.474 1.00 89.38 451 GLY A N 1
ATOM 3429 C CA . GLY A 1 451 ? -14.875 -18.676 1.197 1.00 89.38 451 GLY A CA 1
ATOM 3430 C C . GLY A 1 451 ? -15.681 -17.442 0.789 1.00 89.38 451 GLY A C 1
ATOM 3431 O O . GLY A 1 451 ? -15.736 -16.436 1.509 1.00 89.38 451 GLY A O 1
ATOM 3432 N N . SER A 1 452 ? -16.325 -17.512 -0.375 1.00 88.12 452 SER A N 1
ATOM 3433 C CA . SER A 1 452 ? -17.206 -16.460 -0.894 1.00 88.12 452 SER A CA 1
ATOM 3434 C C . SER A 1 452 ? -18.663 -16.586 -0.430 1.00 88.12 452 SER A C 1
ATOM 3436 O O . SER A 1 452 ? -19.414 -15.616 -0.541 1.00 88.12 452 SER A O 1
ATOM 3438 N N . ALA A 1 453 ? -19.075 -17.739 0.105 1.00 90.19 453 ALA A N 1
ATOM 3439 C CA . ALA A 1 453 ? -20.458 -17.996 0.485 1.00 90.19 453 ALA A CA 1
ATOM 3440 C C . ALA A 1 453 ? -20.781 -17.385 1.854 1.00 90.19 453 ALA A C 1
ATOM 3442 O O . ALA A 1 453 ? -20.131 -17.705 2.847 1.00 90.19 453 ALA A O 1
ATOM 3443 N N . GLU A 1 454 ? -21.799 -16.523 1.921 1.00 91.50 454 GLU A N 1
ATOM 3444 C CA . GLU A 1 454 ? -22.338 -16.024 3.194 1.00 91.50 454 GLU A CA 1
ATOM 3445 C C . GLU A 1 454 ? -23.017 -17.180 3.945 1.00 91.50 454 GLU A C 1
ATOM 3447 O O . GLU A 1 454 ? -23.892 -17.850 3.394 1.00 91.50 454 GLU A O 1
ATOM 3452 N N . ILE A 1 455 ? -22.617 -17.415 5.197 1.00 89.19 455 ILE A N 1
ATOM 3453 C CA . ILE A 1 455 ? -23.146 -18.505 6.041 1.00 89.19 455 ILE A CA 1
ATOM 3454 C C . ILE A 1 455 ? -23.965 -17.992 7.230 1.00 89.19 455 ILE A C 1
ATOM 3456 O O . ILE A 1 455 ? -24.818 -18.715 7.746 1.00 89.19 455 ILE A O 1
ATOM 3460 N N . SER A 1 456 ? -23.750 -16.744 7.655 1.00 87.56 456 SER A N 1
ATOM 3461 C CA . SER A 1 456 ? -24.562 -16.091 8.682 1.00 87.56 456 SER A CA 1
ATOM 3462 C C . SER A 1 456 ? -24.565 -14.575 8.510 1.00 87.56 456 SER A C 1
ATOM 3464 O O . SER A 1 456 ? -23.590 -13.972 8.057 1.00 87.56 456 SER A O 1
ATOM 3466 N N . SER A 1 457 ? -25.661 -13.951 8.931 1.00 89.75 457 SER A N 1
ATOM 3467 C CA . SER A 1 457 ? -25.786 -12.505 9.051 1.00 89.75 457 SER A CA 1
ATOM 3468 C C . SER A 1 457 ? -26.644 -12.167 10.264 1.00 89.75 457 SER A C 1
ATOM 3470 O O . SER A 1 457 ? -27.704 -12.758 10.482 1.00 89.75 457 SER A O 1
ATOM 3472 N N . GLY A 1 458 ? -26.184 -11.203 11.053 1.00 87.62 458 GLY A N 1
ATOM 3473 C CA . GLY A 1 458 ? -26.942 -10.635 12.155 1.00 87.62 458 GLY A CA 1
ATOM 3474 C C . GLY A 1 458 ? -26.726 -9.132 12.240 1.00 87.62 458 GLY A C 1
ATOM 3475 O O . GLY A 1 458 ? -25.665 -8.625 11.875 1.00 87.62 458 GLY A O 1
ATOM 3476 N N . SER A 1 459 ? -27.731 -8.427 12.751 1.00 90.75 459 SER A N 1
ATOM 3477 C CA . SER A 1 459 ? -27.671 -6.983 12.960 1.00 90.75 459 SER A CA 1
ATOM 3478 C C . SER A 1 459 ? -28.179 -6.622 14.348 1.00 90.75 459 SER A C 1
ATOM 3480 O O . SER A 1 459 ? -29.113 -7.238 14.862 1.00 90.75 459 SER A O 1
ATOM 3482 N N . VAL A 1 460 ? -27.577 -5.595 14.938 1.00 89.69 460 VAL A N 1
ATOM 3483 C CA . VAL A 1 460 ? -27.968 -5.022 16.224 1.00 89.69 460 VAL A CA 1
ATOM 3484 C C . VAL A 1 460 ? -28.092 -3.506 16.086 1.00 89.69 460 VAL A C 1
ATOM 3486 O O . VAL A 1 460 ? -27.263 -2.849 15.455 1.00 89.69 460 VAL A O 1
ATOM 3489 N N . ALA A 1 461 ? -29.163 -2.951 16.652 1.00 90.69 461 ALA A N 1
ATOM 3490 C CA . ALA A 1 461 ? -29.348 -1.508 16.723 1.00 90.69 461 ALA A CA 1
ATOM 3491 C C . ALA A 1 461 ? -28.380 -0.898 17.744 1.00 90.69 461 ALA A C 1
ATOM 3493 O O . ALA A 1 461 ? -28.194 -1.433 18.837 1.00 90.69 461 ALA A O 1
ATOM 3494 N N . ILE A 1 462 ? -27.805 0.245 17.392 1.00 89.94 462 ILE A N 1
ATOM 3495 C CA . ILE A 1 462 ? -26.903 1.015 18.243 1.00 89.94 462 ILE A CA 1
ATOM 3496 C C . ILE A 1 462 ? -27.651 2.250 18.722 1.00 89.94 462 ILE A C 1
ATOM 3498 O O . ILE A 1 462 ? -28.312 2.924 17.932 1.00 89.94 462 ILE A O 1
ATOM 3502 N N . SER A 1 463 ? -27.522 2.540 20.011 1.00 91.19 463 SER A N 1
ATOM 3503 C CA . SER A 1 463 ? -27.968 3.781 20.634 1.00 91.19 463 SER A CA 1
ATOM 3504 C C . SER A 1 463 ? -26.952 4.118 21.716 1.00 91.19 463 SER A C 1
ATOM 3506 O O . SER A 1 463 ? -26.958 3.477 22.765 1.00 91.19 463 SER A O 1
ATOM 3508 N N . LEU A 1 464 ? -26.060 5.063 21.430 1.00 91.06 464 LEU A N 1
ATOM 3509 C CA . LEU A 1 464 ? -24.983 5.474 22.331 1.00 91.06 464 LEU A CA 1
ATOM 3510 C C . LEU A 1 464 ? -25.063 6.975 22.576 1.00 91.06 464 LEU A C 1
ATOM 3512 O O . LEU A 1 464 ? -25.298 7.741 21.641 1.00 91.06 464 LEU A O 1
ATOM 3516 N N . ALA A 1 465 ? -24.858 7.388 23.823 1.00 91.25 465 ALA A N 1
ATOM 3517 C CA . ALA A 1 465 ? -24.620 8.783 24.161 1.00 91.25 465 ALA A CA 1
ATOM 3518 C C . ALA A 1 465 ? -23.170 9.191 23.832 1.00 91.25 465 ALA A C 1
ATOM 3520 O O . ALA A 1 465 ? -22.339 8.372 23.433 1.00 91.25 465 ALA A O 1
ATOM 3521 N N . ALA A 1 466 ? -22.863 10.479 24.005 1.00 90.12 466 ALA A N 1
ATOM 3522 C CA . ALA A 1 466 ? -21.499 10.978 23.874 1.00 90.12 466 ALA A CA 1
ATOM 3523 C C . ALA A 1 466 ? -20.553 10.280 24.869 1.00 90.12 466 ALA A C 1
ATOM 3525 O O . ALA A 1 466 ? -20.887 10.111 26.043 1.00 90.12 466 ALA A O 1
ATOM 3526 N N . HIS A 1 467 ? -19.372 9.900 24.383 1.00 89.69 467 HIS A N 1
ATOM 3527 C CA . HIS A 1 467 ? -18.308 9.189 25.100 1.00 89.69 467 HIS A CA 1
ATOM 3528 C C . HIS A 1 467 ? -18.695 7.802 25.637 1.00 89.69 467 HIS A C 1
ATOM 3530 O O . HIS A 1 467 ? -18.036 7.284 26.540 1.00 89.69 467 HIS A O 1
ATOM 3536 N N . GLU A 1 468 ? -19.748 7.185 25.097 1.00 90.44 468 GLU A N 1
ATOM 3537 C CA . GLU A 1 468 ? -20.089 5.796 25.404 1.00 90.44 468 GLU A CA 1
ATOM 3538 C C . GLU A 1 468 ? -19.442 4.815 24.423 1.00 90.44 468 GLU A C 1
ATOM 3540 O O . GLU A 1 468 ? -19.237 5.108 23.238 1.00 90.44 468 GLU A O 1
ATOM 3545 N N . THR A 1 469 ? -19.179 3.616 24.939 1.00 90.56 469 THR A N 1
ATOM 3546 C CA . THR A 1 469 ? -18.659 2.482 24.177 1.00 90.56 469 THR A CA 1
ATOM 3547 C C . THR A 1 469 ? -19.711 1.374 24.139 1.00 90.56 469 THR A C 1
ATOM 3549 O O . THR A 1 469 ? -20.328 1.070 25.154 1.00 90.56 469 THR A O 1
ATOM 3552 N N . MET A 1 470 ? -19.917 0.713 23.002 1.00 90.69 470 MET A N 1
ATOM 3553 C CA . MET A 1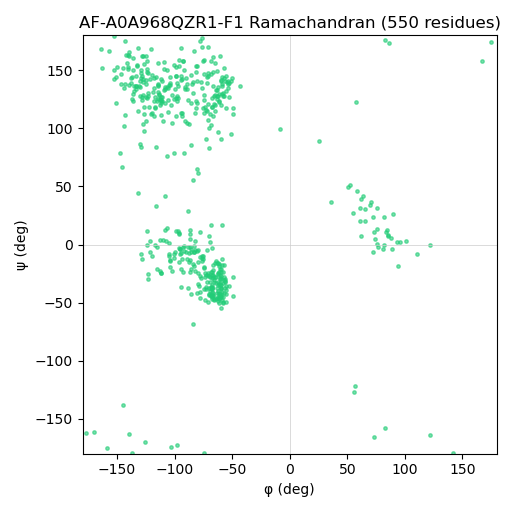 470 ? -20.604 -0.584 22.936 1.00 90.69 470 MET A CA 1
ATOM 3554 C C . MET A 1 470 ? -19.585 -1.672 22.622 1.00 90.69 470 MET A C 1
ATOM 3556 O O . MET A 1 470 ? -18.827 -1.532 21.666 1.00 90.69 470 MET A O 1
ATOM 3560 N N . THR A 1 471 ? -19.645 -2.782 23.356 1.00 90.44 471 THR A N 1
ATOM 3561 C CA . THR A 1 471 ? -18.846 -3.981 23.078 1.00 90.44 471 THR A CA 1
ATOM 3562 C C . THR A 1 471 ? -19.753 -5.132 22.660 1.00 90.44 471 THR A C 1
ATOM 3564 O O . THR A 1 471 ? -20.719 -5.460 23.355 1.00 90.44 471 THR A O 1
ATOM 3567 N N . GLN A 1 472 ? -19.417 -5.777 21.544 1.00 88.94 472 GLN A N 1
ATOM 3568 C CA . GLN A 1 472 ? -20.025 -7.020 21.083 1.00 88.94 472 GLN A CA 1
ATOM 3569 C C . GLN A 1 472 ? -18.944 -8.077 20.856 1.00 88.94 472 GLN A C 1
ATOM 3571 O O . GLN A 1 472 ? -18.004 -7.862 20.099 1.00 88.94 472 GLN A O 1
ATOM 3576 N N . THR A 1 473 ? -19.104 -9.251 21.460 1.00 88.62 473 THR A N 1
ATOM 3577 C CA . THR A 1 473 ? -18.168 -10.369 21.289 1.00 88.62 473 THR A CA 1
ATOM 3578 C C . THR A 1 473 ? -18.717 -11.376 20.283 1.00 88.62 473 THR A C 1
ATOM 3580 O O . THR A 1 473 ? -19.884 -11.760 20.370 1.00 88.62 473 THR A O 1
ATOM 3583 N N . VAL A 1 474 ? -17.887 -11.822 19.340 1.00 88.25 474 VAL A N 1
ATOM 3584 C CA . VAL A 1 474 ? -18.246 -12.806 18.308 1.00 88.25 474 VAL A CA 1
ATOM 3585 C C . VAL A 1 474 ? -17.230 -13.960 18.323 1.00 88.25 474 VAL A C 1
ATOM 3587 O O . VAL A 1 474 ? -16.065 -13.742 17.990 1.00 88.25 474 VAL A O 1
ATOM 3590 N N . PRO A 1 475 ? -17.625 -15.188 18.711 1.00 87.75 475 PRO A N 1
ATOM 3591 C CA . PRO A 1 475 ? -16.739 -16.351 18.686 1.00 87.75 475 PRO A CA 1
ATOM 3592 C C . PRO A 1 475 ? -16.523 -16.857 17.255 1.00 87.75 475 PRO A C 1
ATOM 3594 O O . PRO A 1 475 ? -17.497 -17.169 16.569 1.00 87.75 475 PRO A O 1
ATOM 3597 N N . ALA A 1 476 ? -15.268 -17.035 16.839 1.00 84.12 476 ALA A N 1
ATOM 3598 C CA . ALA A 1 476 ? -14.901 -17.583 15.531 1.00 84.12 476 ALA A CA 1
ATOM 3599 C C . ALA A 1 476 ? -15.441 -19.009 15.308 1.00 84.12 476 ALA A C 1
ATOM 3601 O O . ALA A 1 476 ? -15.890 -19.347 14.218 1.00 84.12 476 ALA A O 1
ATOM 3602 N N . ASP A 1 477 ? -15.494 -19.826 16.363 1.00 72.31 477 ASP A N 1
ATOM 3603 C CA . ASP A 1 477 ? -15.941 -21.225 16.277 1.00 72.31 477 ASP 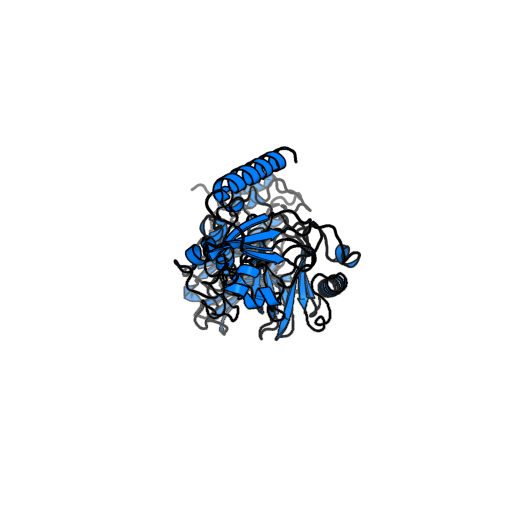A CA 1
ATOM 3604 C C . ASP A 1 477 ? -17.470 -21.363 16.127 1.00 72.31 477 ASP A C 1
ATOM 3606 O O . ASP A 1 477 ? -17.985 -22.436 15.819 1.00 72.31 477 ASP A O 1
ATOM 3610 N N . SER A 1 478 ? -18.216 -20.276 16.353 1.00 65.31 478 SER A N 1
ATOM 3611 C CA . SER A 1 478 ? -19.684 -20.240 16.236 1.00 65.31 478 SER A CA 1
ATOM 3612 C C . SER A 1 478 ? -20.180 -19.744 14.874 1.00 65.31 478 SER A C 1
ATOM 3614 O O . SER A 1 478 ? -21.380 -19.755 14.604 1.00 65.31 478 SER A O 1
ATOM 3616 N N . VAL A 1 479 ? -19.253 -19.344 14.000 1.00 61.22 479 VAL A N 1
ATOM 3617 C CA . VAL A 1 479 ? -19.488 -18.670 12.713 1.00 61.22 479 VAL A CA 1
ATOM 3618 C C . VAL A 1 479 ? -20.284 -19.538 11.725 1.00 61.22 479 VAL A C 1
ATOM 3620 O O . VAL A 1 479 ? -20.997 -19.000 10.879 1.00 61.22 479 VAL A O 1
ATOM 3623 N N . SER A 1 480 ? -20.241 -20.867 11.874 1.00 57.12 480 SER A N 1
ATOM 3624 C CA . SER A 1 480 ? -20.997 -21.831 11.061 1.00 57.12 480 SER A CA 1
ATOM 3625 C C . SER A 1 480 ? -22.460 -22.021 11.484 1.00 57.12 480 SER A C 1
ATOM 3627 O O . SER A 1 480 ? -23.196 -22.755 10.825 1.00 57.12 480 SER A O 1
ATOM 3629 N N . ALA A 1 481 ? -22.899 -21.408 12.586 1.00 54.03 481 ALA A N 1
ATOM 3630 C CA . ALA A 1 481 ? -24.283 -21.453 13.035 1.00 54.03 481 ALA A CA 1
ATOM 3631 C C . ALA A 1 481 ? -24.938 -20.081 12.841 1.00 54.03 481 ALA A C 1
ATOM 3633 O O . ALA A 1 481 ? -24.393 -19.057 13.244 1.00 54.03 481 ALA A O 1
ATOM 3634 N N . SER A 1 482 ? -26.147 -20.063 12.274 1.00 53.38 482 SER A N 1
ATOM 3635 C CA . SER A 1 482 ? -27.036 -18.899 12.324 1.00 53.38 482 SER A CA 1
ATOM 3636 C C . SER A 1 482 ? -27.334 -18.574 13.791 1.00 53.38 482 SER A C 1
ATOM 3638 O O . SER A 1 482 ? -28.241 -19.138 14.405 1.00 53.38 482 SER A O 1
ATOM 3640 N N . GLN A 1 483 ? -26.517 -17.710 14.386 1.00 57.12 483 GLN A N 1
ATOM 3641 C CA . GLN A 1 483 ? -26.745 -17.161 15.710 1.00 57.12 483 GLN A CA 1
ATOM 3642 C C . GLN A 1 483 ? -27.061 -15.673 15.572 1.00 57.12 483 GLN A C 1
ATOM 3644 O O . GLN A 1 483 ? -26.296 -14.943 14.938 1.00 57.12 483 GLN A O 1
ATOM 3649 N N . PRO A 1 484 ? -28.186 -15.205 16.142 1.00 61.94 484 PRO A N 1
ATOM 3650 C CA . PRO A 1 484 ? -28.458 -13.781 16.220 1.00 61.94 484 PRO A CA 1
ATOM 3651 C C . PRO A 1 484 ? -27.324 -13.101 16.985 1.00 61.94 484 PRO A C 1
ATOM 3653 O O . PRO A 1 484 ? -26.894 -13.610 18.024 1.00 61.94 484 PRO A O 1
ATOM 3656 N N . LEU A 1 485 ? -26.883 -11.933 16.516 1.00 64.31 485 LEU A N 1
ATOM 3657 C CA . LEU A 1 485 ? -26.056 -11.073 17.353 1.00 64.31 485 LEU A CA 1
ATOM 3658 C C . LEU A 1 485 ? -26.833 -10.752 18.628 1.00 64.31 485 LEU A C 1
ATOM 3660 O O . LEU A 1 485 ? -28.002 -10.357 18.584 1.00 64.31 485 LEU A O 1
ATOM 3664 N N . THR A 1 486 ? -26.186 -10.930 19.772 1.00 66.88 486 THR A N 1
ATOM 3665 C CA . THR A 1 486 ? -26.726 -10.409 21.022 1.00 66.88 486 THR A CA 1
ATOM 3666 C C . THR A 1 486 ? -26.697 -8.884 20.972 1.00 66.88 486 THR A C 1
ATOM 3668 O O . THR A 1 486 ? -25.801 -8.317 20.354 1.00 66.88 486 THR A O 1
ATOM 3671 N N . PRO A 1 487 ? -27.631 -8.181 21.623 1.00 60.69 487 PRO A N 1
ATOM 3672 C CA . PRO A 1 487 ? -27.431 -6.771 21.893 1.00 60.69 487 PRO A CA 1
ATOM 3673 C C . PRO A 1 487 ? -26.174 -6.575 22.746 1.00 60.69 487 PRO A C 1
ATOM 3675 O O . PRO A 1 487 ? -26.099 -7.116 23.852 1.00 60.69 487 PRO A O 1
ATOM 3678 N N . GLY A 1 488 ? -25.196 -5.821 22.238 1.00 60.91 488 GLY A N 1
ATOM 3679 C CA . GLY A 1 488 ? -24.081 -5.352 23.056 1.00 60.91 488 GLY A CA 1
ATOM 3680 C C . GLY A 1 488 ? -24.624 -4.500 24.203 1.00 60.91 488 GLY A C 1
ATOM 3681 O O . GLY A 1 488 ? -25.598 -3.766 24.026 1.00 60.91 488 GLY A O 1
ATOM 3682 N N . THR A 1 489 ? -24.037 -4.609 25.394 1.00 64.12 489 THR A N 1
ATOM 3683 C CA . THR A 1 489 ? -24.419 -3.732 26.512 1.00 64.12 489 THR A CA 1
ATOM 3684 C C . THR A 1 489 ? -23.611 -2.441 26.394 1.00 64.12 489 THR A C 1
ATOM 3686 O O . THR A 1 489 ? -22.383 -2.536 26.383 1.00 64.12 489 THR A O 1
ATOM 3689 N N . PRO A 1 490 ? -24.242 -1.254 26.297 1.00 65.38 490 PRO A N 1
ATOM 3690 C CA . PRO A 1 490 ? -23.516 0.005 26.373 1.00 65.38 490 PRO A CA 1
ATOM 3691 C C . PRO A 1 490 ? -22.733 0.092 27.683 1.00 65.38 490 PRO A C 1
ATOM 3693 O O . PRO A 1 490 ? -23.272 -0.112 28.774 1.00 65.38 490 PRO A O 1
ATOM 3696 N N . VAL A 1 491 ? -21.449 0.379 27.553 1.00 65.94 491 VAL A N 1
ATOM 3697 C CA . VAL A 1 491 ? -20.507 0.620 28.631 1.00 65.94 491 VAL A CA 1
ATOM 3698 C C . VAL A 1 491 ? -20.477 2.131 28.862 1.00 65.94 491 VAL A C 1
ATOM 3700 O O . VAL A 1 491 ? -20.108 2.909 27.982 1.00 65.94 491 VAL A O 1
ATOM 3703 N N . THR A 1 492 ? -20.957 2.554 30.034 1.00 61.69 492 THR A N 1
ATOM 3704 C CA . THR A 1 492 ? -21.250 3.963 30.329 1.00 61.69 492 THR A CA 1
ATOM 3705 C C . THR A 1 492 ? -20.071 4.680 30.996 1.00 61.69 492 THR A C 1
ATOM 3707 O O . THR A 1 492 ? -19.203 4.053 31.621 1.00 61.69 492 THR A O 1
ATOM 3710 N N . GLY A 1 493 ? -20.071 6.018 30.885 1.00 57.72 493 GLY A N 1
ATOM 3711 C CA . GLY A 1 493 ? -18.988 6.968 31.207 1.00 57.72 493 GLY A CA 1
ATOM 3712 C C . GLY A 1 493 ? -18.432 7.005 32.642 1.00 57.72 493 GLY A C 1
ATOM 3713 O O . GLY A 1 493 ? -17.772 7.967 33.018 1.00 57.72 493 GLY A O 1
ATOM 3714 N N . THR A 1 494 ? -18.669 5.985 33.466 1.00 61.38 494 THR A N 1
ATOM 3715 C CA . THR A 1 494 ? -17.948 5.766 34.733 1.00 61.38 494 THR A CA 1
ATOM 3716 C C . THR A 1 494 ? -16.917 4.647 34.657 1.00 61.38 494 THR A C 1
ATOM 3718 O O . THR A 1 494 ? -16.109 4.521 35.571 1.00 61.38 494 THR A O 1
ATOM 3721 N N . SER A 1 495 ? -16.958 3.825 33.608 1.00 74.06 495 SER A N 1
ATOM 3722 C CA . SER A 1 495 ? -16.049 2.689 33.433 1.00 74.06 495 SER A CA 1
ATOM 3723 C C . SER A 1 495 ? -14.954 2.935 32.398 1.00 74.06 495 SER A C 1
ATOM 3725 O O . SER A 1 495 ? -14.003 2.181 32.409 1.00 74.06 495 SER A O 1
ATOM 3727 N N . TYR A 1 496 ? -15.032 3.969 31.547 1.00 88.12 496 TYR A N 1
ATOM 3728 C CA . TYR A 1 496 ? -13.988 4.357 30.570 1.00 88.12 496 TYR A CA 1
ATOM 3729 C C . TYR A 1 496 ? -13.212 3.182 29.931 1.00 88.12 496 TYR A C 1
ATOM 3731 O O . TYR A 1 496 ? -12.008 3.280 29.713 1.00 88.12 496 TYR A O 1
ATOM 3739 N N . ASP A 1 497 ? -13.903 2.071 29.675 1.00 89.06 497 ASP A N 1
ATOM 3740 C CA . ASP A 1 497 ? -13.352 0.862 29.072 1.00 89.06 497 ASP A CA 1
ATOM 3741 C C . ASP A 1 497 ? -13.428 1.076 27.563 1.00 89.06 497 ASP A C 1
ATOM 3743 O O . ASP A 1 497 ? -14.434 0.816 26.894 1.00 89.06 497 ASP A O 1
ATOM 3747 N N . PHE A 1 498 ? -12.390 1.726 27.052 1.00 91.06 498 PHE A N 1
ATOM 3748 C CA . PHE A 1 498 ? -12.316 2.147 25.664 1.00 91.06 498 PHE A CA 1
ATOM 3749 C C . PHE A 1 498 ? -11.965 0.973 24.761 1.00 91.06 498 PHE A C 1
ATOM 3751 O O . PHE A 1 498 ? -12.336 0.980 23.587 1.00 91.06 498 PHE A O 1
ATOM 3758 N N . ASN A 1 499 ? -11.260 -0.027 25.292 1.00 89.62 499 ASN A N 1
ATOM 3759 C CA . ASN A 1 499 ? -10.860 -1.208 24.537 1.00 89.62 499 ASN A CA 1
ATOM 3760 C C . ASN A 1 499 ? -11.906 -2.347 24.595 1.00 89.62 499 ASN A C 1
ATOM 3762 O O . ASN A 1 499 ? -11.832 -3.296 23.810 1.00 89.62 499 ASN A O 1
ATOM 3766 N N . GLY A 1 500 ? -12.892 -2.245 25.487 1.00 87.44 500 GLY A N 1
ATOM 3767 C CA . GLY A 1 500 ? -13.983 -3.195 25.664 1.00 87.44 500 GLY A CA 1
ATOM 3768 C C . GLY A 1 500 ? -13.550 -4.538 26.249 1.00 87.44 500 GLY A C 1
ATOM 3769 O O . GLY A 1 500 ? -14.069 -5.573 25.824 1.00 87.44 500 GLY A O 1
ATOM 3770 N N . ASP A 1 501 ? -12.553 -4.583 27.136 1.00 87.81 501 ASP A N 1
ATOM 3771 C CA . ASP A 1 501 ? -12.148 -5.817 27.843 1.00 87.81 501 ASP A CA 1
ATOM 3772 C C . ASP A 1 501 ? -12.926 -6.046 29.149 1.00 87.81 501 ASP A C 1
ATOM 3774 O O . ASP A 1 501 ? -12.783 -7.093 29.790 1.00 87.81 501 ASP A O 1
ATOM 3778 N N . GLY A 1 502 ? -13.809 -5.114 29.506 1.00 86.94 502 GLY A N 1
ATOM 3779 C CA . GLY A 1 502 ? -14.647 -5.157 30.693 1.00 86.94 502 GLY A CA 1
ATOM 3780 C C . GLY A 1 502 ? -14.000 -4.549 31.937 1.00 86.94 502 GLY A C 1
ATOM 3781 O O . GLY A 1 502 ? -14.594 -4.658 33.017 1.00 86.94 502 GLY A O 1
ATOM 3782 N N . VAL A 1 503 ? -12.814 -3.939 31.836 1.00 88.06 503 VAL A N 1
ATOM 3783 C CA . VAL A 1 503 ? -12.152 -3.246 32.949 1.00 88.06 503 VAL A CA 1
ATOM 3784 C C . VAL A 1 503 ? -11.639 -1.868 32.537 1.00 88.06 503 VAL A C 1
ATOM 3786 O O . VAL A 1 503 ? -11.344 -1.619 31.384 1.00 88.06 503 VAL A O 1
ATOM 3789 N N . THR A 1 504 ? -11.520 -0.962 33.510 1.00 90.81 504 THR A N 1
ATOM 3790 C CA . THR A 1 504 ? -10.781 0.297 33.336 1.00 90.81 504 THR A CA 1
ATOM 3791 C C . THR A 1 504 ? -9.355 0.088 33.813 1.00 90.81 504 THR A C 1
ATOM 3793 O O . THR A 1 504 ? -9.131 -0.052 35.028 1.00 90.81 504 THR A O 1
ATOM 3796 N N . ASP A 1 505 ? -8.379 0.082 32.912 1.00 91.88 505 ASP A N 1
ATOM 3797 C CA . ASP A 1 505 ? -6.990 -0.180 33.274 1.00 91.88 505 ASP A CA 1
ATOM 3798 C C . ASP A 1 505 ? -5.958 0.715 32.554 1.00 91.88 505 ASP A C 1
ATOM 3800 O O . ASP A 1 505 ? -6.241 1.827 32.106 1.00 91.88 505 ASP A O 1
ATOM 3804 N N . ASN A 1 506 ? -4.686 0.302 32.566 1.00 92.75 506 ASN A N 1
ATOM 3805 C CA . ASN A 1 506 ? -3.619 1.068 31.921 1.00 92.75 506 ASN A CA 1
ATOM 3806 C C . ASN A 1 506 ? -3.725 1.076 30.389 1.00 92.75 506 ASN A C 1
ATOM 3808 O O . ASN A 1 506 ? -3.166 1.983 29.771 1.00 92.75 506 ASN A O 1
ATOM 3812 N N . ALA A 1 507 ? -4.386 0.092 29.780 1.00 91.44 507 ALA A N 1
ATOM 3813 C CA . ALA A 1 507 ? -4.632 0.052 28.348 1.00 91.44 507 ALA A CA 1
ATOM 3814 C C . ALA A 1 507 ? -5.580 1.185 27.935 1.00 91.44 507 ALA A C 1
ATOM 3816 O O . ALA A 1 507 ? -5.282 1.889 26.971 1.00 91.44 507 ALA A O 1
ATOM 3817 N N . ASP A 1 508 ? -6.630 1.463 28.713 1.00 92.56 508 ASP A N 1
ATOM 3818 C CA . ASP A 1 508 ? -7.538 2.590 28.445 1.00 92.56 508 ASP A CA 1
ATOM 3819 C C . ASP A 1 508 ? -6.853 3.939 28.648 1.00 92.56 508 ASP A C 1
ATOM 3821 O O . ASP A 1 508 ? -6.986 4.851 27.829 1.00 92.56 508 ASP A O 1
ATOM 3825 N N . VAL A 1 509 ? -6.040 4.054 29.704 1.00 93.50 509 VAL A N 1
ATOM 3826 C CA . VAL A 1 509 ? -5.206 5.243 29.927 1.00 93.50 509 VAL A CA 1
ATOM 3827 C C . VAL A 1 509 ? -4.253 5.451 28.749 1.00 93.50 509 VAL A C 1
ATOM 3829 O O . VAL A 1 509 ? -4.080 6.578 28.288 1.00 93.50 509 VAL A O 1
ATOM 3832 N N . ALA A 1 510 ? -3.642 4.384 28.231 1.00 92.69 510 ALA A N 1
ATOM 3833 C CA . ALA A 1 510 ? -2.755 4.477 27.080 1.00 92.69 510 ALA A CA 1
ATOM 3834 C C . ALA A 1 510 ? -3.496 4.951 25.822 1.00 92.69 510 ALA A C 1
ATOM 3836 O O . ALA A 1 510 ? -2.923 5.735 25.066 1.00 92.69 510 ALA A O 1
ATOM 3837 N N . LEU A 1 511 ? -4.750 4.532 25.613 1.00 92.06 511 LEU A N 1
ATOM 3838 C CA . LEU A 1 511 ? -5.572 4.991 24.492 1.00 92.06 511 LEU A CA 1
ATOM 3839 C C . LEU A 1 511 ? -5.798 6.505 24.550 1.00 92.06 511 LEU A C 1
ATOM 3841 O O . LEU A 1 511 ? -5.458 7.191 23.595 1.00 92.06 511 LEU A O 1
ATOM 3845 N N . ILE A 1 512 ? -6.236 7.060 25.683 1.00 93.25 512 ILE A N 1
ATOM 3846 C CA . ILE A 1 512 ? -6.433 8.516 25.793 1.00 93.25 512 ILE A CA 1
ATOM 3847 C C . ILE A 1 512 ? -5.112 9.306 25.763 1.00 93.25 512 ILE A C 1
ATOM 3849 O O . ILE A 1 512 ? -5.028 10.376 25.157 1.00 93.25 512 ILE A O 1
ATOM 3853 N N . VAL A 1 513 ? -4.035 8.782 26.360 1.00 94.38 513 VAL A N 1
ATOM 3854 C CA . VAL A 1 513 ? -2.718 9.448 26.377 1.00 94.38 513 VAL A CA 1
ATOM 3855 C C . VAL A 1 513 ? -2.130 9.583 24.968 1.00 94.38 513 VAL A C 1
ATOM 3857 O O . VAL A 1 513 ? -1.420 10.556 24.690 1.00 94.38 513 VAL A O 1
ATOM 3860 N N . ARG A 1 514 ? -2.475 8.685 24.035 1.00 90.25 514 ARG A N 1
ATOM 3861 C CA . ARG A 1 514 ? -2.118 8.830 22.612 1.00 90.25 514 ARG A CA 1
ATOM 3862 C C . ARG A 1 514 ? -2.725 10.053 21.952 1.00 90.25 514 ARG A C 1
ATOM 3864 O O . ARG A 1 514 ? -2.204 10.451 20.923 1.00 90.25 514 ARG A O 1
ATOM 3871 N N . HIS A 1 515 ? -3.726 10.684 22.558 1.00 92.31 515 HIS A N 1
ATOM 3872 C CA . HIS A 1 515 ? -4.335 11.922 22.079 1.00 92.31 515 HIS A CA 1
ATOM 3873 C C . HIS A 1 515 ? -4.007 13.131 22.970 1.00 92.31 515 HIS A C 1
ATOM 3875 O O . HIS A 1 515 ? -4.439 14.250 22.706 1.00 92.31 515 HIS A O 1
ATOM 3881 N N . TRP A 1 516 ? -3.167 12.941 23.993 1.00 92.69 516 TRP A N 1
ATOM 3882 C CA . TRP A 1 516 ? -2.774 13.982 24.940 1.00 92.69 516 TRP A CA 1
ATOM 3883 C C . TRP A 1 516 ? -2.218 15.245 24.283 1.00 92.69 516 TRP A C 1
ATOM 3885 O O . TRP A 1 516 ? -1.362 15.158 23.390 1.00 92.69 516 TRP A O 1
ATOM 3895 N N . ASN A 1 517 ? -2.595 16.396 24.851 1.00 94.69 517 ASN A N 1
ATOM 3896 C CA . ASN A 1 517 ? -2.137 17.725 24.458 1.00 94.69 517 ASN A CA 1
ATOM 3897 C C . ASN A 1 517 ? -2.467 18.009 22.993 1.00 94.69 517 ASN A C 1
ATOM 3899 O O . ASN A 1 517 ? -1.616 18.463 22.225 1.00 94.69 517 ASN A O 1
ATOM 3903 N N . SER A 1 518 ? -3.704 17.686 22.622 1.00 95.50 518 SER A N 1
ATOM 3904 C CA . SER A 1 518 ? -4.263 17.994 21.317 1.00 95.50 518 SER A CA 1
ATOM 3905 C C . SER A 1 518 ? -5.613 18.695 21.457 1.00 95.50 518 SER A C 1
ATOM 3907 O O . SER A 1 518 ? -6.329 18.476 22.429 1.00 95.50 518 SER A O 1
ATOM 3909 N N . CYS A 1 519 ? -5.953 19.553 20.504 1.00 96.62 519 CYS A N 1
ATOM 3910 C CA . CYS A 1 519 ? -7.213 20.292 20.454 1.00 96.62 519 CYS A CA 1
ATOM 3911 C C . CYS A 1 519 ? -7.844 20.192 19.064 1.00 96.62 519 CYS A C 1
ATOM 3913 O O . CYS A 1 519 ? -7.184 19.791 18.101 1.00 96.62 519 CYS A O 1
ATOM 3915 N N . ARG A 1 520 ? -9.107 20.622 18.938 1.00 93.69 520 ARG A N 1
ATOM 3916 C CA . ARG A 1 520 ? -9.826 20.664 17.652 1.00 93.69 520 ARG A CA 1
ATOM 3917 C C . ARG A 1 520 ? -8.955 21.214 16.518 1.00 93.69 520 ARG A C 1
ATOM 3919 O O . ARG A 1 520 ? -8.296 22.245 16.663 1.00 93.69 520 ARG A O 1
ATOM 3926 N N . ASN A 1 521 ? -9.031 20.551 15.364 1.00 86.75 521 ASN A N 1
ATOM 3927 C CA . ASN A 1 521 ? -8.254 20.816 14.144 1.00 86.75 521 ASN A CA 1
ATOM 3928 C C . ASN A 1 521 ? -6.777 20.391 14.187 1.00 86.75 521 ASN A C 1
ATOM 3930 O O . ASN A 1 521 ? -6.051 20.647 13.229 1.00 86.75 521 ASN A O 1
ATOM 3934 N N . GLN A 1 522 ? -6.317 19.741 15.255 1.00 87.25 522 GLN A N 1
ATOM 3935 C CA . GLN A 1 522 ? -5.016 19.078 15.261 1.00 87.25 522 GLN A CA 1
ATOM 3936 C C . GLN A 1 522 ? -5.186 17.607 14.893 1.00 87.25 522 GLN A C 1
ATOM 3938 O O . GLN A 1 522 ? -6.124 16.960 15.339 1.00 87.25 522 GLN A O 1
ATOM 3943 N N . GLN A 1 523 ? -4.250 17.066 14.114 1.00 80.31 523 GLN A N 1
ATOM 3944 C CA . GLN A 1 523 ? -4.311 15.690 13.610 1.00 80.31 523 GLN A CA 1
ATOM 3945 C C . GLN A 1 523 ? -4.457 14.639 14.723 1.00 80.31 523 GLN A C 1
ATOM 3947 O O . GLN A 1 523 ? -5.146 13.643 14.554 1.00 80.31 523 GLN A O 1
ATOM 3952 N N . LYS A 1 524 ? -3.822 14.882 15.873 1.00 86.06 524 LYS A N 1
ATOM 3953 C CA . LYS A 1 524 ? -3.829 13.990 17.037 1.00 86.06 524 LYS A CA 1
ATOM 3954 C C . LYS A 1 524 ? -5.143 14.044 17.839 1.00 86.06 524 LYS A C 1
ATOM 3956 O O . LYS A 1 524 ? -5.342 13.210 18.715 1.00 86.06 524 LYS A O 1
ATOM 3961 N N . TYR A 1 525 ? -6.019 15.015 17.584 1.00 92.06 525 TYR A N 1
ATOM 3962 C CA . TYR A 1 525 ? -7.260 15.186 18.339 1.00 92.06 525 TYR A CA 1
ATOM 3963 C C . TYR A 1 525 ? -8.343 14.228 17.846 1.00 92.06 525 TYR A C 1
ATOM 3965 O O . TYR A 1 525 ? -8.746 14.291 16.686 1.00 92.06 525 TYR A O 1
ATOM 3973 N N . ASP A 1 526 ? -8.850 13.391 18.750 1.00 93.12 526 ASP A N 1
ATOM 3974 C CA . ASP A 1 526 ? -10.048 12.583 18.524 1.00 93.12 526 ASP A CA 1
ATOM 3975 C C . ASP A 1 526 ? -11.137 13.007 19.530 1.00 93.12 526 ASP A C 1
ATOM 3977 O O . ASP A 1 526 ? -10.934 12.876 20.741 1.00 93.12 526 ASP A O 1
ATOM 3981 N N . PRO A 1 527 ? -12.290 13.522 19.062 1.00 93.94 527 PRO A N 1
ATOM 3982 C CA . PRO A 1 527 ? -13.335 14.055 19.935 1.00 93.94 527 PRO A CA 1
ATOM 3983 C C . PRO A 1 527 ? -13.928 13.011 20.890 1.00 93.94 527 PRO A C 1
ATOM 3985 O O . PRO A 1 527 ? -14.502 13.391 21.903 1.00 93.94 527 PRO A O 1
ATOM 3988 N N . PHE A 1 528 ? -13.771 11.707 20.631 1.00 94.31 528 PHE A N 1
ATOM 3989 C CA . PHE A 1 528 ? -14.187 10.674 21.581 1.00 94.31 528 PHE A CA 1
ATOM 3990 C C . PHE A 1 528 ? -13.455 10.786 22.928 1.00 94.31 528 PHE A C 1
ATOM 3992 O O . PHE A 1 528 ? -14.042 10.514 23.975 1.00 94.31 528 PHE A O 1
ATOM 3999 N N . PHE A 1 529 ? -12.196 11.227 22.917 1.00 94.94 529 PHE A N 1
ATOM 4000 C CA . PHE A 1 529 ? -11.358 11.339 24.112 1.00 94.94 529 PHE A CA 1
ATOM 4001 C C . PHE A 1 529 ? -11.405 12.724 24.785 1.00 94.94 529 PHE A C 1
ATOM 4003 O O . PHE A 1 529 ? -10.791 12.905 25.837 1.00 94.94 529 PHE A O 1
ATOM 4010 N N . ASP A 1 530 ? -12.137 13.687 24.221 1.00 94.88 530 ASP A N 1
ATOM 4011 C CA . ASP A 1 530 ? -12.415 15.007 24.811 1.00 94.88 530 ASP A CA 1
ATOM 4012 C C . ASP A 1 530 ? -13.556 14.887 25.833 1.00 94.88 530 ASP A C 1
ATOM 4014 O O . ASP A 1 530 ? -14.669 15.360 25.634 1.00 94.88 530 ASP A O 1
ATOM 4018 N N . LEU A 1 531 ? -13.303 14.146 26.914 1.00 93.19 531 LEU A N 1
ATOM 4019 C CA . LEU A 1 531 ? -14.330 13.654 27.839 1.00 93.19 531 LEU A CA 1
ATOM 4020 C C . LEU A 1 531 ? -15.091 14.766 28.572 1.00 93.19 531 LEU A C 1
ATOM 4022 O O . LEU A 1 531 ? -16.052 14.481 29.295 1.00 93.19 531 LEU A O 1
ATOM 4026 N N . ASN A 1 532 ? -14.583 15.998 28.573 1.00 92.25 532 ASN A N 1
ATOM 4027 C CA . ASN A 1 532 ? -15.225 17.166 29.172 1.00 92.25 532 ASN A CA 1
ATOM 4028 C C . ASN A 1 532 ? -15.793 18.158 28.136 1.00 92.25 532 ASN A C 1
ATOM 4030 O O . ASN A 1 532 ? -16.325 19.187 28.564 1.00 92.25 532 ASN A O 1
ATOM 4034 N N . ASP A 1 533 ? -15.713 17.835 26.840 1.00 93.69 533 ASP A N 1
ATOM 4035 C CA . ASP A 1 533 ? -16.173 18.639 25.705 1.00 93.69 533 ASP A CA 1
ATOM 4036 C C . ASP A 1 533 ? -15.599 20.070 25.663 1.00 93.69 533 ASP A C 1
ATOM 4038 O O . ASP A 1 533 ? -16.230 20.992 25.125 1.00 93.69 533 ASP A O 1
ATOM 4042 N N . ASP A 1 534 ? -14.407 20.300 26.226 1.00 95.44 534 ASP A N 1
ATOM 4043 C CA . ASP A 1 534 ? -13.794 21.635 26.263 1.00 95.44 534 ASP A CA 1
ATOM 4044 C C . ASP A 1 534 ? -13.050 22.003 24.964 1.00 95.44 534 ASP A C 1
ATOM 4046 O O . ASP A 1 534 ? -12.665 23.161 24.757 1.00 95.44 534 ASP A O 1
ATOM 4050 N N . GLY A 1 535 ? -12.943 21.047 24.037 1.00 95.50 535 GLY A N 1
ATOM 4051 C CA . GLY A 1 535 ? -12.285 21.198 22.746 1.00 95.50 535 GLY A CA 1
ATOM 4052 C C . GLY A 1 535 ? -10.817 20.778 22.753 1.00 95.50 535 GLY A C 1
ATOM 4053 O O . GLY A 1 535 ? -10.164 20.921 21.709 1.00 95.50 535 GLY A O 1
ATOM 4054 N N . CYS A 1 536 ? -10.298 20.283 23.879 1.00 96.88 536 CYS A N 1
ATOM 4055 C CA . CYS A 1 536 ? -8.915 19.873 24.062 1.00 96.88 536 CYS A CA 1
ATOM 4056 C C . CYS A 1 536 ? -8.791 18.635 24.960 1.00 96.88 536 CYS A C 1
ATOM 4058 O O . CYS A 1 536 ? -9.353 18.554 26.038 1.00 96.88 536 CYS A O 1
ATOM 4060 N N . ILE A 1 537 ? -7.921 17.706 24.573 1.00 96.94 537 ILE A N 1
ATOM 4061 C CA . ILE A 1 537 ? -7.597 16.519 25.366 1.00 96.94 537 ILE A CA 1
ATOM 4062 C C . ILE A 1 537 ? -6.408 16.856 26.261 1.00 96.94 537 ILE A C 1
ATOM 4064 O O . ILE A 1 537 ? -5.259 16.971 25.807 1.00 96.94 537 ILE A O 1
ATOM 4068 N N . THR A 1 538 ? -6.682 17.034 27.550 1.00 96.38 538 THR A N 1
ATOM 4069 C CA . THR A 1 538 ? -5.723 17.529 28.542 1.00 96.38 538 THR A CA 1
ATOM 4070 C C . THR A 1 538 ? -5.592 16.594 29.748 1.00 96.38 538 THR A C 1
ATOM 4072 O O . THR A 1 538 ? -6.097 15.469 29.779 1.00 96.38 538 THR A O 1
ATOM 4075 N N . VAL A 1 539 ? -4.903 17.076 30.794 1.00 95.25 539 VAL A N 1
ATOM 4076 C CA . VAL A 1 539 ? -4.826 16.401 32.100 1.00 95.25 539 VAL A CA 1
ATOM 4077 C C . VAL A 1 539 ? -6.190 16.146 32.699 1.00 95.25 539 VAL A C 1
ATOM 4079 O O . VAL A 1 539 ? -6.358 15.137 33.374 1.00 95.25 539 VAL A O 1
ATOM 4082 N N . ALA A 1 540 ? -7.165 17.013 32.432 1.00 94.69 540 ALA A N 1
ATOM 4083 C CA . ALA A 1 540 ? -8.507 16.842 32.954 1.00 94.69 540 ALA A CA 1
ATOM 4084 C C . ALA A 1 540 ? -9.134 15.529 32.463 1.00 94.69 540 ALA A C 1
ATOM 4086 O O . ALA A 1 540 ? -9.684 14.783 33.275 1.00 94.69 540 ALA A O 1
ATOM 4087 N N . ASP A 1 541 ? -8.983 15.211 31.178 1.00 95.25 541 ASP A N 1
ATOM 4088 C CA . ASP A 1 541 ? -9.586 14.033 30.551 1.00 95.25 541 ASP A CA 1
ATOM 4089 C C . ASP A 1 541 ? -8.876 12.754 30.980 1.00 95.25 541 ASP A C 1
ATOM 4091 O O . ASP A 1 541 ? -9.510 11.820 31.470 1.00 95.25 541 ASP A O 1
ATOM 4095 N N . VAL A 1 542 ? -7.540 12.737 30.936 1.00 94.56 542 VAL A N 1
ATOM 4096 C CA . VAL A 1 542 ? -6.760 11.575 31.402 1.00 94.56 542 VAL A CA 1
ATOM 4097 C C . VAL A 1 542 ? -7.028 11.281 32.880 1.00 94.56 542 VAL A C 1
ATOM 4099 O O . VAL A 1 542 ? -7.135 10.118 33.272 1.00 94.56 542 VAL A O 1
ATOM 4102 N N . MET A 1 543 ? -7.188 12.315 33.714 1.00 92.88 543 MET A N 1
ATOM 4103 C CA . MET A 1 543 ? -7.490 12.128 35.134 1.00 92.88 543 MET A CA 1
ATOM 4104 C C . MET A 1 543 ? -8.873 11.514 35.376 1.00 92.88 543 MET A C 1
ATOM 4106 O O . MET A 1 543 ? -9.032 10.815 36.375 1.00 92.88 543 MET A O 1
ATOM 4110 N N . LYS A 1 544 ? -9.861 11.704 34.489 1.00 92.12 544 LYS A N 1
ATOM 4111 C CA . LYS A 1 544 ? -11.158 11.011 34.605 1.00 92.12 544 LYS A CA 1
ATOM 4112 C C . LYS A 1 544 ? -10.986 9.496 34.511 1.00 92.12 544 LYS A C 1
ATOM 4114 O O . LYS A 1 544 ? -11.495 8.777 35.368 1.00 92.12 544 LYS A O 1
ATOM 4119 N N . VAL A 1 545 ? -10.200 9.041 33.537 1.00 92.38 545 VAL A N 1
ATOM 4120 C CA . VAL A 1 545 ? -9.904 7.617 33.313 1.00 92.38 545 VAL A CA 1
ATOM 4121 C C . VAL A 1 545 ? -9.055 7.057 34.454 1.00 92.38 545 VAL A C 1
ATOM 4123 O O . VAL A 1 545 ? -9.398 6.036 35.044 1.00 92.38 545 VAL A O 1
ATOM 4126 N N . LEU A 1 546 ? -7.991 7.767 34.852 1.00 91.12 546 LEU A N 1
ATOM 4127 C CA . LEU A 1 546 ? -7.126 7.353 35.964 1.00 91.12 546 LEU A CA 1
ATOM 4128 C C . LEU A 1 546 ? -7.881 7.216 37.292 1.00 91.12 546 LEU A C 1
ATOM 4130 O O . LEU A 1 546 ? -7.600 6.295 38.054 1.00 91.12 546 LEU A O 1
ATOM 4134 N N . ASN A 1 547 ? -8.831 8.110 37.573 1.00 90.44 547 ASN A N 1
ATOM 4135 C CA . ASN A 1 547 ? -9.632 8.060 38.799 1.00 90.44 547 ASN A CA 1
ATOM 4136 C C . ASN A 1 547 ? -10.682 6.938 38.780 1.00 90.44 547 ASN A C 1
ATOM 4138 O O . ASN A 1 547 ? -11.106 6.491 39.845 1.00 90.44 547 ASN A O 1
ATOM 4142 N N . ALA A 1 548 ? -11.105 6.499 37.593 1.00 87.31 548 ALA A N 1
ATOM 4143 C CA . ALA A 1 548 ? -12.017 5.375 37.409 1.00 87.31 548 ALA A CA 1
ATOM 4144 C C . ALA A 1 548 ? -11.301 4.019 37.339 1.00 87.31 548 ALA A C 1
ATOM 4146 O O . ALA A 1 548 ? -11.950 2.983 37.469 1.00 87.31 548 ALA A O 1
ATOM 4147 N N . LYS A 1 549 ? -9.971 4.025 37.169 1.00 81.88 549 LYS A N 1
ATOM 4148 C CA . LYS A 1 549 ? -9.143 2.826 37.078 1.00 81.88 549 LYS A CA 1
ATOM 4149 C C . LYS A 1 549 ? -9.444 1.860 38.222 1.00 81.88 549 LYS A C 1
ATOM 4151 O O . LYS A 1 549 ? -9.188 2.148 39.395 1.00 81.88 549 LYS A O 1
ATOM 4156 N N . THR A 1 550 ? -9.929 0.673 37.880 1.00 73.31 550 THR A N 1
ATOM 4157 C CA . THR A 1 550 ? -10.100 -0.399 38.857 1.00 73.31 550 THR A CA 1
ATOM 4158 C C . THR A 1 550 ? -8.727 -0.966 39.212 1.00 73.31 550 THR A C 1
ATOM 4160 O O . THR A 1 550 ? -8.000 -1.442 38.344 1.00 73.31 550 THR A O 1
ATOM 4163 N N . VAL A 1 551 ? -8.323 -0.878 40.485 1.00 54.47 551 VAL A N 1
ATOM 4164 C CA . VAL A 1 551 ? -7.041 -1.434 40.947 1.00 54.47 551 VAL A CA 1
ATOM 4165 C C . VAL A 1 551 ? -7.080 -2.956 40.801 1.00 54.47 551 VAL A C 1
ATOM 4167 O O . VAL A 1 551 ? -7.833 -3.624 41.512 1.00 54.47 551 VAL A O 1
ATOM 4170 N N . LYS A 1 552 ? -6.239 -3.497 39.922 1.00 46.44 552 LYS A N 1
ATOM 4171 C CA . LYS A 1 552 ? -5.725 -4.862 40.021 1.00 46.44 552 LYS A CA 1
ATOM 4172 C C . LYS A 1 552 ? -4.210 -4.839 39.945 1.00 46.44 552 LYS A C 1
ATOM 4174 O O . LYS A 1 552 ? -3.681 -4.101 39.084 1.00 46.44 552 LYS A O 1
#

Solvent-accessible surface area (backbone atoms only — not comparable to full-atom values): 30024 Å² total; per-residue (Å²): 123,74,69,62,59,55,54,54,53,50,48,56,53,51,49,61,62,69,56,74,78,51,74,58,73,71,47,77,40,60,48,100,85,72,45,72,35,32,40,31,22,73,76,57,48,23,40,36,41,42,63,49,99,87,70,48,79,74,47,74,43,51,19,65,81,69,61,83,58,41,41,75,58,35,35,70,78,73,67,47,75,83,76,67,37,78,54,46,78,52,68,66,80,50,30,40,44,54,26,64,74,69,68,48,49,62,77,35,41,42,62,51,68,67,81,56,39,44,50,56,13,61,74,59,71,40,40,46,78,39,66,65,37,61,59,84,60,95,76,62,62,30,25,40,30,34,26,32,91,81,20,40,42,32,43,35,53,43,33,40,51,58,76,52,63,13,27,36,28,35,22,48,49,79,93,42,84,91,44,56,56,68,34,42,68,33,41,35,52,46,35,52,26,14,71,61,63,47,67,48,8,30,66,70,51,40,48,86,76,22,24,33,48,47,78,57,59,52,64,86,53,94,57,59,47,52,43,69,54,30,83,50,57,41,78,40,66,33,60,52,68,43,44,27,33,43,40,37,24,30,56,39,44,59,77,59,36,59,78,47,42,67,52,84,50,72,68,47,40,70,45,54,34,52,52,61,55,53,81,92,57,77,63,52,84,61,51,40,22,18,68,78,65,78,47,39,37,36,20,26,46,64,72,56,90,92,70,40,75,67,63,50,57,40,35,31,36,34,43,43,47,37,48,54,58,46,55,36,34,67,82,75,57,44,92,81,59,89,62,53,83,72,52,68,74,80,53,75,65,61,63,27,58,76,73,37,74,58,21,42,52,54,45,44,35,71,66,36,71,78,75,39,70,81,31,42,28,40,36,40,37,35,46,39,95,48,48,60,39,38,27,46,62,86,67,34,38,38,27,68,66,39,60,69,42,52,44,47,47,34,39,78,44,97,87,63,28,38,34,43,37,32,50,57,67,66,84,46,48,30,41,38,34,39,42,19,52,42,73,43,65,34,39,42,35,44,36,23,23,42,32,90,46,77,56,28,71,29,65,36,82,42,79,39,49,55,51,21,27,33,39,40,79,47,50,49,84,51,45,86,46,83,58,76,56,68,79,50,62,75,45,54,81,71,44,56,37,74,82,55,83,84,54,22,47,71,68,30,48,49,57,47,56,73,25,52,81,22,32,80,95,37,91,57,42,54,67,49,52,24,73,78,72,79,54,47,21,43,72,72,34,52,47,54,45,61,73,43,40,58,91,127

Radius of gyration: 33.0 Å; Cα contacts (8 Å, |Δi|>4): 1202; chains: 1; bounding box: 97×46×82 Å

pLDDT: mean 82.32, std 15.69, range [31.38, 98.38]

Nearest PDB structures (foldseek):
  4wi0-assembly1_B  TM=4.102E-01  e=9.690E-05  Acetivibrio cellulolyticus
  4u3s-assembly1_B  TM=4.113E-01  e=2.740E-04  Acetivibrio cellulolyticus
  5k39-assembly1_B  TM=4.028E-01  e=3.283E-03  Acetivibrio thermocellus ATCC 27405
  3u6g-assembly1_B  TM=3.815E-01  e=1.391E-02  Phocaeicola vulgatus ATCC 8482
  5kis-assembly1_B  TM=1.514E-01  e=4.713E-01  Yersinia entomophaga

Sequence (552 aa):
MLKNKLTVWILCVVVALLFASLGHAATYQYDNLNRLIAATYDTGKTVRYAYDPGGNIISISEDDDNDGMPDDWEIKYFGDTSRDGTEDYDNDGLTDLEEYQFNSDPIHSDPDGDGYSDLEEKNAGTDPNDPLSHPADPTINAGIFTVDESGIVKIDWLYDGGKYQGEFGIFSIAGMEDLTPGSSEFIAEAVKRVISNSDQGYLVFSDLQEGARFSGILGNEIRDWNAGAYKGLKSFAMPAGTQFATILVPNSTFASLSQNPGTTDTNKRPLFSLVSDNPGYGTHIGQMADISGMGKAFAYEDKDAATSDWDYNDLIVMITGAESNLPALDSLVGKDVVRSKREKRDNAFTDWRTGSELGKLIMSHIEAPAVTEDTLRMSITLNASATLLVYDPGGNIMGKEGGKIAGADFSLNADGSQTVTLNSLIPGSYRIIVQSAAEVQGMLTVKTYQGSAEISSGSVAISLAAHETMTQTVPADSVSASQPLTPGTPVTGTSYDFNGDGVTDNADVALIVRHWNSCRNQQKYDPFFDLNDDGCITVADVMKVLNAKTVK

Mean predicted aligned error: 14.58 Å